Protein AF-A0A7C5AH57-F1 (afdb_monomer_lite)

Secondary structure (DSSP, 8-state):
--EEEEEETBS--EEE-TT-EEEE-BPPPSSTTEEEEEEEEEES--GGGBS-TT-SSEEEE--SS-EEEEEEEEE---S-EEEEEETEE--EEE-TT-EEEEEEPPPPTTEEEEEEESS-GGGBS-TT-SEEEEE--SS-EEEEEEEEEEEEEEEETEE--EEEETTPEEEEEEPPPPTTEEEEEEESS-GGGBS-SS-SEEEEE--SS-EEEEEEEEE-----S----S------EEEEEEEEETTEEEEEEEEEEEEEEGGGEEEEEEE--S-EE-TT-EE-SEEEESS--EE-S--EESS-EEESSS--EE--TT-EETT-EESSPPP---TT--HHHHHTT-SEEEES-EEEEEEETEEEEEEGGGTEEEEEEE--SEEEEEEE-SSS---EEEEEEE-SEEEEEESS-EEEEEEEEESS-TTT-TT---EEEEEESS-EEE-TTSPTT-EEEEEEEE--TT-TT-TT-SEEEETTTTSSSEEEEEEEEEEEEEEEEPP-EEEETTEEEEEEEEEEEE-GGGGTSPSTTPPEEEEEEE-SEEEE-

Radius of gyration: 41.57 Å; chains: 1; bounding box: 85×64×108 Å

Foldseek 3Di:
DWAWEAEAQWPQTDTHDQFDKDFTAHHDDPDPQKDFAFKDWPDDDDCVQWLHRGDGRTIGGHHPYYTYIYGDIDGNDDQWAFEAEAQWDQTDTHGAQDKTWIAHHPDDPQKDFAFKDFDDCSQWQGRGDRITIGGHHPYHTYMYTDIAGWEFEAEAQWDFTDTHGAFDKTWIAHHQDDPQKDWAFKDFDDCVQWQGRGDRTTIGGHHPYYTYMYTDIDGHPPCPDDDQPFAFPFPKDKDWDWDADPNDIKIKIFTRKGFFFPLQAQEEEQAAPQDEDEPPAEEAGEAEYCDAYAYYAEYEYCDEYEYLAQDHHDDCPRYHGNHDYYYNDDDFACLVVALVVLVVVAPEEAEDEWEWEADEQWIQIDHVVRPHHRDIDGNPAAGEYEYDYDDDHQEYEYYYEYHHFYEYETNAEYEDQEAYYYPDHCVVPVSRRDAYHYAHCWEYEYEPNYAQPHHYEYAYWFRRNNCPPDPPTFEYEYVVQEDDAEREAHAYETHYHTHYYYYQHDDDRPHTGGGHDYHRYHSNCCSNRHGPPGGGGPPGMDTDDMDMD

Structure (mmCIF, N/CA/C/O backbone):
data_AF-A0A7C5AH57-F1
#
_entry.id   AF-A0A7C5AH57-F1
#
loop_
_atom_site.group_PDB
_atom_site.id
_atom_site.type_symbol
_atom_site.label_atom_id
_atom_site.label_alt_id
_atom_site.label_comp_id
_atom_site.label_asym_id
_atom_site.label_entity_id
_atom_site.label_seq_id
_atom_site.pdbx_PDB_ins_code
_atom_site.Cartn_x
_atom_site.Cartn_y
_atom_site.Cartn_z
_atom_site.occupancy
_atom_site.B_iso_or_equiv
_atom_site.auth_seq_id
_atom_site.auth_comp_id
_atom_site.auth_asym_id
_atom_site.auth_atom_id
_atom_site.pdbx_PDB_model_num
ATOM 1 N N . MET A 1 1 ? -29.554 38.147 45.929 1.00 87.00 1 MET A N 1
ATOM 2 C CA . MET A 1 1 ? -30.164 38.958 47.015 1.00 87.00 1 MET A CA 1
ATOM 3 C C . MET A 1 1 ? -30.823 38.011 48.006 1.00 87.00 1 MET A C 1
ATOM 5 O O . MET A 1 1 ? -31.064 36.874 47.624 1.00 87.00 1 MET A O 1
ATOM 9 N N . LYS A 1 2 ? -31.071 38.426 49.255 1.00 91.62 2 LYS A N 1
ATOM 10 C CA . LYS A 1 2 ? -31.848 37.584 50.178 1.00 91.62 2 LYS A CA 1
ATOM 11 C C . LYS A 1 2 ? -33.304 37.497 49.708 1.00 91.62 2 LYS A C 1
ATOM 13 O O . LYS A 1 2 ? -33.821 38.484 49.188 1.00 91.62 2 LYS A O 1
ATOM 18 N N . ARG A 1 3 ? -33.928 36.338 49.897 1.00 96.06 3 ARG A N 1
ATOM 19 C CA . ARG A 1 3 ? -35.331 36.036 49.594 1.00 96.06 3 ARG A CA 1
ATOM 20 C C . ARG A 1 3 ? -36.107 35.822 50.884 1.00 96.06 3 ARG A C 1
ATOM 22 O O . ARG A 1 3 ? -35.527 35.379 51.878 1.00 96.06 3 ARG A O 1
ATOM 29 N N . TRP A 1 4 ? -37.385 36.171 50.872 1.00 96.31 4 TRP A N 1
ATOM 30 C CA . TRP A 1 4 ? -38.272 36.022 52.018 1.00 96.31 4 TRP A CA 1
ATOM 31 C C . TRP A 1 4 ? -38.840 34.604 52.080 1.00 96.31 4 TRP A C 1
ATOM 33 O O . TRP A 1 4 ? -39.403 34.116 51.100 1.00 96.31 4 TRP A O 1
ATOM 43 N N . LEU A 1 5 ? -38.698 33.950 53.231 1.00 95.81 5 LEU A N 1
ATOM 44 C CA . LEU A 1 5 ? -39.378 32.703 53.560 1.00 95.81 5 LEU A CA 1
ATOM 45 C C . LEU A 1 5 ? -40.471 33.007 54.586 1.00 95.81 5 LEU A C 1
ATOM 47 O O . LEU A 1 5 ? -40.161 33.393 55.713 1.00 95.81 5 LEU A O 1
ATOM 51 N N . HIS A 1 6 ? -41.725 32.814 54.181 1.00 96.00 6 HIS A N 1
ATOM 52 C CA . HIS A 1 6 ? -42.899 32.900 55.045 1.00 96.00 6 HIS A CA 1
ATOM 53 C C . HIS A 1 6 ? -43.424 31.489 55.345 1.00 96.00 6 HIS A C 1
ATOM 55 O O . HIS A 1 6 ? -43.838 30.758 54.444 1.00 96.00 6 HIS A O 1
ATOM 61 N N . VAL A 1 7 ? -43.398 31.103 56.614 1.00 94.25 7 VAL A N 1
ATOM 62 C CA . VAL A 1 7 ? -43.760 29.790 57.137 1.00 94.25 7 VAL A CA 1
ATOM 63 C C . VAL A 1 7 ? -44.958 29.942 58.074 1.00 94.25 7 VAL A C 1
ATOM 65 O O . VAL A 1 7 ? -44.843 30.209 59.270 1.00 94.25 7 VAL A O 1
ATOM 68 N N . ILE A 1 8 ? -46.151 29.735 57.529 1.00 91.75 8 ILE A N 1
ATOM 69 C CA . ILE A 1 8 ? -47.401 29.850 58.279 1.00 91.75 8 ILE A CA 1
ATOM 70 C C . ILE A 1 8 ? -47.498 28.695 59.287 1.00 91.75 8 ILE A C 1
ATOM 72 O O . ILE A 1 8 ? -47.235 27.535 58.957 1.00 91.75 8 ILE A O 1
ATOM 76 N N . ASN A 1 9 ? -47.910 29.023 60.519 1.00 90.62 9 ASN A N 1
ATOM 77 C CA . ASN A 1 9 ? -47.922 28.137 61.692 1.00 90.62 9 ASN A CA 1
ATOM 78 C C . ASN A 1 9 ? -46.519 27.662 62.124 1.00 90.62 9 ASN A C 1
ATOM 80 O O . ASN A 1 9 ? -46.349 26.537 62.585 1.00 90.62 9 ASN A O 1
ATOM 84 N N . SER A 1 10 ? -45.506 28.519 61.995 1.00 89.00 10 SER A N 1
ATOM 85 C CA . SER A 1 10 ? -44.114 28.257 62.378 1.00 89.00 10 SER A CA 1
ATOM 86 C C . SER A 1 10 ? -43.475 29.495 63.025 1.00 89.00 10 SER A C 1
ATOM 88 O O . SER A 1 10 ? -44.054 30.583 63.015 1.00 89.00 10 SER A O 1
ATOM 90 N N . ASP A 1 11 ? -42.314 29.319 63.651 1.00 84.31 11 ASP A N 1
ATOM 91 C CA . ASP A 1 11 ? -41.421 30.394 64.117 1.00 84.31 11 ASP A CA 1
ATOM 92 C C . ASP A 1 11 ? -40.234 30.616 63.148 1.00 84.31 11 ASP A C 1
ATOM 94 O O . ASP A 1 11 ? -39.274 31.303 63.481 1.00 84.31 11 ASP A O 1
ATOM 98 N N . SER A 1 12 ? -40.255 30.000 61.959 1.00 89.81 12 SER A N 1
ATOM 99 C CA . SER A 1 12 ? -39.102 29.915 61.045 1.00 89.81 12 SER A CA 1
ATOM 100 C C . SER A 1 12 ? -39.062 30.970 59.924 1.00 89.81 12 SER A C 1
ATOM 102 O O . SER A 1 12 ? -38.355 30.769 58.935 1.00 89.81 12 SER A O 1
ATOM 104 N N . ASP A 1 13 ? -39.790 32.080 60.060 1.00 93.38 13 ASP A N 1
ATOM 105 C CA . ASP A 1 13 ? -39.791 33.174 59.077 1.00 93.38 13 ASP A CA 1
ATOM 106 C C . ASP A 1 13 ? -38.427 33.874 58.978 1.00 93.38 13 ASP A C 1
ATOM 108 O O . ASP A 1 13 ? -37.726 34.053 59.979 1.00 93.38 13 ASP A O 1
ATOM 112 N N . GLY A 1 14 ? -38.046 34.336 57.783 1.00 94.12 14 GLY A N 1
ATOM 113 C CA . GLY A 1 14 ? -36.812 35.110 57.644 1.00 94.12 14 GLY A CA 1
ATOM 114 C C . GLY A 1 14 ? -36.346 35.412 56.222 1.00 94.12 14 GLY A C 1
ATOM 115 O O . GLY A 1 14 ? -36.889 34.928 55.233 1.00 94.12 14 GLY A O 1
ATOM 116 N N . TYR A 1 15 ? -35.287 36.225 56.136 1.00 95.25 15 TYR A N 1
ATOM 117 C CA . TYR A 1 15 ? -34.580 36.530 54.889 1.00 95.25 15 TYR A CA 1
ATOM 118 C C . TYR A 1 15 ? -33.316 35.677 54.749 1.00 95.25 15 TYR A C 1
ATOM 120 O O . TYR A 1 15 ? -32.368 35.836 55.529 1.00 95.25 15 TYR A O 1
ATOM 128 N N . PHE A 1 16 ? -33.259 34.852 53.705 1.00 94.94 16 PHE A N 1
ATOM 129 C CA . PHE A 1 16 ? -32.185 33.879 53.479 1.00 94.94 16 PHE A CA 1
ATOM 130 C C . PHE A 1 16 ? -31.592 33.994 52.073 1.00 94.94 16 PHE A C 1
ATOM 132 O O . PHE A 1 16 ? -32.236 34.516 51.164 1.00 94.94 16 PHE A O 1
ATOM 139 N N . TYR A 1 17 ? -30.344 33.568 51.885 1.00 95.25 17 TYR A N 1
ATOM 140 C CA . TYR A 1 17 ? -29.748 33.516 50.551 1.00 95.25 17 TYR A CA 1
ATOM 141 C C . TYR A 1 17 ? -30.220 32.261 49.803 1.00 95.25 17 TYR A C 1
ATOM 143 O O . TYR A 1 17 ? -30.415 31.224 50.437 1.00 95.25 17 TYR A O 1
ATOM 151 N N . PRO A 1 18 ? -30.382 32.320 48.470 1.00 95.25 18 PRO A N 1
ATOM 152 C CA . PRO A 1 18 ? -30.633 31.126 47.669 1.00 95.25 18 PRO A CA 1
ATOM 153 C C . PRO A 1 18 ? -29.546 30.067 47.909 1.00 95.25 18 PRO A C 1
ATOM 155 O O . PRO A 1 18 ? -28.360 30.395 47.939 1.00 95.25 18 PRO A O 1
ATOM 158 N N . GLY A 1 19 ? -29.953 28.814 48.095 1.00 93.38 19 GLY A N 1
ATOM 159 C CA . GLY A 1 19 ? -29.090 27.691 48.467 1.00 93.38 19 GLY A CA 1
ATOM 160 C C . GLY A 1 19 ? -28.902 27.487 49.975 1.00 93.38 19 GLY A C 1
ATOM 161 O O . GLY A 1 19 ? -28.402 26.435 50.371 1.00 93.38 19 GLY A O 1
ATOM 162 N N . ASP A 1 20 ? -29.321 28.429 50.830 1.00 95.25 20 ASP A N 1
ATOM 163 C CA . ASP A 1 20 ? -29.266 28.244 52.284 1.00 95.25 20 ASP A CA 1
ATOM 164 C C . ASP A 1 20 ? -30.158 27.070 52.715 1.00 95.25 20 ASP A C 1
ATOM 166 O O . ASP A 1 20 ? -31.341 27.020 52.372 1.00 95.25 20 ASP A O 1
ATOM 170 N N . VAL A 1 21 ? -29.616 26.174 53.543 1.00 94.94 21 VAL A N 1
ATOM 171 C CA . VAL A 1 21 ? -30.388 25.105 54.191 1.00 94.94 21 VAL A CA 1
ATOM 172 C C . VAL A 1 21 ? -30.885 25.594 55.550 1.00 94.94 21 VAL A C 1
ATOM 174 O O . VAL A 1 21 ? -30.096 25.991 56.410 1.00 94.94 21 VAL A O 1
ATOM 177 N N . ARG A 1 22 ? -32.202 25.565 55.758 1.00 92.38 22 ARG A N 1
ATOM 178 C CA . ARG A 1 22 ? -32.873 26.008 56.985 1.00 92.38 22 ARG A CA 1
ATOM 179 C C . ARG A 1 22 ? -33.642 24.869 57.621 1.00 92.38 22 ARG A C 1
ATOM 181 O O . ARG A 1 22 ? -34.356 24.148 56.939 1.00 92.38 22 ARG A O 1
ATOM 188 N N . THR A 1 23 ? -33.529 24.728 58.934 1.00 93.38 23 THR A N 1
ATOM 189 C CA . THR A 1 23 ? -34.432 23.860 59.688 1.00 93.38 23 THR A CA 1
ATOM 190 C C . THR A 1 23 ? -35.716 24.630 59.955 1.00 93.38 23 THR A C 1
ATOM 192 O O . THR A 1 23 ? -35.676 25.656 60.633 1.00 93.38 23 THR A O 1
ATOM 195 N N . ILE A 1 24 ? -36.835 24.142 59.430 1.00 93.69 24 ILE A N 1
ATOM 196 C CA . ILE A 1 24 ? -38.165 24.695 59.690 1.00 93.69 24 ILE A CA 1
ATOM 197 C C . ILE A 1 24 ? -38.925 23.794 60.664 1.00 93.69 24 ILE A C 1
ATOM 199 O O . ILE A 1 24 ? -38.828 22.563 60.604 1.00 93.69 24 ILE A O 1
ATOM 203 N N . VAL A 1 25 ? -39.667 24.410 61.585 1.00 91.81 25 VAL A N 1
ATOM 204 C CA . VAL A 1 25 ? -40.377 23.703 62.661 1.00 91.81 25 VAL A CA 1
ATOM 205 C C . VAL A 1 25 ? -41.806 24.215 62.766 1.00 91.81 25 VAL A C 1
ATOM 207 O O . VAL A 1 25 ? -42.026 25.398 63.001 1.00 91.81 25 VAL A O 1
ATOM 210 N N . ALA A 1 26 ? -42.791 23.336 62.608 1.00 91.62 26 ALA A N 1
ATOM 211 C CA . ALA A 1 26 ? -44.188 23.679 62.830 1.00 91.62 26 ALA A CA 1
ATOM 212 C C . ALA A 1 26 ? -44.432 23.963 64.317 1.00 91.62 26 ALA A C 1
ATOM 214 O O . ALA A 1 26 ? -43.996 23.199 65.184 1.00 91.62 26 ALA A O 1
ATOM 215 N N . ARG A 1 27 ? -45.169 25.036 64.615 1.00 90.31 27 ARG A N 1
ATOM 216 C CA . ARG A 1 27 ? -45.662 25.312 65.968 1.00 90.31 27 ARG A CA 1
ATOM 217 C C . ARG A 1 27 ? -46.621 24.196 66.405 1.00 90.31 27 ARG A C 1
ATOM 219 O O . ARG A 1 27 ? -47.272 23.574 65.563 1.00 90.31 27 ARG A O 1
ATOM 226 N N . PRO A 1 28 ? -46.774 23.931 67.706 1.00 84.19 28 PRO A N 1
ATOM 227 C CA . PRO A 1 28 ? -47.889 23.123 68.193 1.00 84.19 28 PRO A CA 1
ATOM 228 C C . PRO A 1 28 ? -49.239 23.734 67.775 1.00 84.19 28 PRO A C 1
ATOM 230 O O . PRO A 1 28 ? -49.390 24.957 67.785 1.00 84.19 28 PRO A O 1
ATOM 233 N N . ASN A 1 29 ? -50.222 22.901 67.411 1.00 85.06 29 ASN A N 1
ATOM 234 C CA . ASN A 1 29 ? -51.581 23.382 67.144 1.00 85.06 29 ASN A CA 1
ATOM 235 C C . ASN A 1 29 ? -52.274 23.760 68.471 1.00 85.06 29 ASN A C 1
ATOM 237 O O . ASN A 1 29 ? -52.114 23.021 69.446 1.00 85.06 29 ASN A O 1
ATOM 241 N N . PRO A 1 30 ? -53.047 24.864 68.535 1.00 82.88 30 PRO A N 1
ATOM 242 C CA . PRO A 1 30 ? -53.853 25.199 69.711 1.00 82.88 30 PRO A CA 1
ATOM 243 C C . PRO A 1 30 ? -54.869 24.119 70.114 1.00 82.88 30 PRO A C 1
ATOM 245 O O . PRO A 1 30 ? -55.202 24.014 71.293 1.00 82.88 30 PRO A O 1
ATOM 248 N N . ASP A 1 31 ? -55.360 23.323 69.160 1.00 80.75 31 ASP A N 1
ATOM 249 C CA . ASP A 1 31 ? -56.191 22.153 69.434 1.00 80.75 31 ASP A CA 1
ATOM 250 C C . ASP A 1 31 ? -55.298 20.930 69.746 1.00 80.75 31 ASP A C 1
ATOM 252 O O . ASP A 1 31 ? -54.602 20.432 68.854 1.00 80.75 31 ASP A O 1
ATOM 256 N N . PRO A 1 32 ? -55.325 20.391 70.984 1.00 72.31 32 PRO A N 1
ATOM 257 C CA . PRO A 1 32 ? -54.491 19.255 71.383 1.00 72.31 32 PRO A CA 1
ATOM 258 C C . PRO A 1 32 ? -54.873 17.937 70.688 1.00 72.31 32 PRO A C 1
ATOM 260 O O . PRO A 1 32 ? -54.167 16.936 70.824 1.00 72.31 32 PRO A O 1
ATOM 263 N N . THR A 1 33 ? -55.996 17.902 69.967 1.00 72.44 33 THR A N 1
ATOM 264 C CA . THR A 1 33 ? -56.428 16.750 69.169 1.00 72.44 33 THR A CA 1
ATOM 265 C C . THR A 1 33 ? -55.873 16.770 67.743 1.00 72.44 33 THR A C 1
ATOM 267 O O . THR A 1 33 ? -55.994 15.765 67.038 1.00 72.44 33 THR A O 1
ATOM 270 N N . MET A 1 34 ? -55.226 17.861 67.323 1.00 78.25 34 MET A N 1
ATOM 271 C CA . MET A 1 34 ? -54.628 18.006 65.999 1.00 78.25 34 MET A CA 1
ATOM 272 C C . MET A 1 34 ? -53.105 17.829 66.043 1.00 78.25 34 MET A C 1
ATOM 274 O O . MET A 1 34 ? -52.412 18.426 66.864 1.00 78.25 34 MET A O 1
ATOM 278 N N . ILE A 1 35 ? -52.562 17.034 65.121 1.00 79.75 35 ILE A N 1
ATOM 279 C CA . ILE A 1 35 ? -51.111 16.825 64.970 1.00 79.75 35 ILE A CA 1
ATOM 280 C C . ILE A 1 35 ? -50.629 17.325 63.607 1.00 79.75 35 ILE A C 1
ATOM 282 O O . ILE A 1 35 ? -51.398 17.339 62.644 1.00 79.75 35 ILE A O 1
ATOM 286 N N . PHE A 1 36 ? -49.366 17.764 63.534 1.00 86.31 36 PHE A N 1
ATOM 287 C CA . PHE A 1 36 ? -48.742 18.236 62.292 1.00 86.31 36 PHE A CA 1
ATOM 288 C C . PHE A 1 36 ? -48.837 17.154 61.214 1.00 86.31 36 PHE A C 1
ATOM 290 O O . PHE A 1 36 ? -48.334 16.060 61.418 1.00 86.31 36 PHE A O 1
ATOM 297 N N . HIS A 1 37 ? -49.462 17.448 60.080 1.00 81.25 37 HIS A N 1
ATOM 298 C CA . HIS A 1 37 ? -49.713 16.498 59.000 1.00 81.2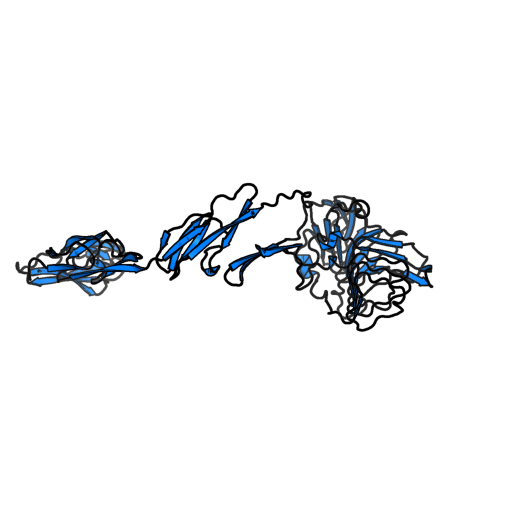5 37 HIS A CA 1
ATOM 299 C C . HIS A 1 37 ? -48.666 16.602 57.885 1.00 81.25 37 HIS A C 1
ATOM 301 O O . HIS A 1 37 ? -48.051 15.606 57.515 1.00 81.25 37 HIS A O 1
ATOM 307 N N . MET A 1 38 ? -48.467 17.805 57.345 1.00 86.31 38 MET A N 1
ATOM 308 C CA . MET A 1 38 ? -47.461 18.078 56.317 1.00 86.31 38 MET A CA 1
ATOM 309 C C . MET A 1 38 ? -47.254 19.580 56.115 1.00 86.31 38 MET A C 1
ATOM 311 O O . MET A 1 38 ? -48.103 20.394 56.486 1.00 86.31 38 MET A O 1
ATOM 315 N N . TRP A 1 39 ? -46.162 19.932 55.447 1.00 89.75 39 TRP A N 1
ATOM 316 C CA . TRP A 1 39 ? -45.953 21.237 54.837 1.00 89.75 39 TRP A CA 1
ATOM 317 C C . TRP A 1 39 ? -46.656 21.292 53.482 1.00 89.75 39 TRP A C 1
ATOM 319 O O . TRP A 1 39 ? -46.351 20.512 52.581 1.00 89.75 39 TRP A O 1
ATOM 329 N N . ARG A 1 40 ? -47.584 22.235 53.322 1.00 93.19 40 ARG A N 1
ATOM 330 C CA . ARG A 1 40 ? -48.141 22.604 52.021 1.00 93.19 40 ARG A CA 1
ATOM 331 C C . ARG A 1 40 ? -47.319 23.740 51.433 1.00 93.19 40 ARG A C 1
ATOM 333 O O . ARG A 1 40 ? -47.046 24.724 52.115 1.00 93.19 40 ARG A O 1
ATOM 340 N N . ILE A 1 41 ? -46.983 23.621 50.158 1.00 93.94 41 ILE A N 1
ATOM 341 C CA . ILE A 1 41 ? -46.395 24.712 49.387 1.00 93.94 41 ILE A CA 1
ATOM 342 C C . ILE A 1 41 ? -47.529 25.606 48.896 1.00 93.94 41 ILE A C 1
ATOM 344 O O . ILE A 1 41 ? -48.397 25.141 48.160 1.00 93.94 41 ILE A O 1
ATOM 348 N N . ASP A 1 42 ? -47.534 26.871 49.312 1.00 91.44 42 ASP A N 1
ATOM 349 C CA . ASP A 1 42 ? -48.513 27.845 48.828 1.00 91.44 42 ASP A CA 1
ATOM 350 C C . ASP A 1 42 ? -47.981 28.575 47.587 1.00 91.44 42 ASP A C 1
ATOM 352 O O . ASP A 1 42 ? -48.722 28.787 46.629 1.00 91.44 42 ASP A O 1
ATOM 356 N N . SER A 1 43 ? -46.689 28.925 47.570 1.00 93.94 43 SER A N 1
ATOM 357 C CA . SER A 1 43 ? -46.037 29.518 46.398 1.00 93.94 43 SER A CA 1
ATOM 358 C C . SER A 1 43 ? -44.512 29.465 46.471 1.00 93.94 43 SER A C 1
ATOM 360 O O . SER A 1 43 ? -43.932 29.557 47.553 1.00 93.94 43 SER A O 1
ATOM 362 N N . GLY A 1 44 ? -43.865 29.431 45.304 1.00 88.56 44 GLY A N 1
ATOM 363 C CA . GLY A 1 44 ? -42.437 29.723 45.168 1.00 88.56 44 GLY A CA 1
ATOM 364 C C . GLY A 1 44 ? -41.479 28.599 45.573 1.00 88.56 44 GLY A C 1
ATOM 365 O O . GLY A 1 44 ? -40.273 28.803 45.521 1.00 88.56 44 GLY A O 1
ATOM 366 N N . ALA A 1 45 ? -41.973 27.422 45.946 1.00 91.88 45 ALA A N 1
ATOM 367 C CA . ALA A 1 45 ? -41.137 26.271 46.275 1.00 91.88 45 ALA A CA 1
ATOM 368 C C . ALA A 1 45 ? -41.565 25.020 45.501 1.00 91.88 45 ALA A C 1
ATOM 370 O O . ALA A 1 45 ? -42.630 24.987 44.887 1.00 91.88 45 ALA A O 1
ATOM 371 N N . ASP A 1 46 ? -40.725 23.992 45.569 1.00 90.00 46 ASP A N 1
ATOM 372 C CA . ASP A 1 46 ? -41.025 22.634 45.121 1.00 90.00 46 ASP A CA 1
ATOM 373 C C . ASP A 1 46 ? -40.800 21.644 46.277 1.00 90.00 46 ASP A C 1
ATOM 375 O O . ASP A 1 46 ? -40.056 21.932 47.220 1.00 90.00 46 ASP A O 1
ATOM 379 N N . VAL A 1 47 ? -41.438 20.472 46.216 1.00 83.25 47 VAL A N 1
ATOM 380 C CA . VAL A 1 47 ? -41.288 19.400 47.214 1.00 83.25 47 VAL A CA 1
ATOM 381 C C . VAL A 1 47 ? -39.826 18.961 47.337 1.00 83.25 47 VAL A C 1
ATOM 383 O O . VAL A 1 47 ? -39.380 18.657 48.442 1.00 83.25 47 VAL A O 1
ATOM 386 N N . SER A 1 48 ? -39.052 19.007 46.245 1.00 88.31 48 SER A N 1
ATOM 387 C CA . SER A 1 48 ? -37.629 18.643 46.232 1.00 88.31 48 SER A CA 1
ATOM 388 C C . SER A 1 48 ? -36.747 19.530 47.117 1.00 88.31 48 SER A C 1
ATOM 390 O O . SER A 1 48 ? -35.590 19.198 47.364 1.00 88.31 48 SER A O 1
ATOM 392 N N . MET A 1 49 ? -37.255 20.684 47.556 1.00 90.06 49 MET A N 1
ATOM 393 C CA . MET A 1 49 ? -36.529 21.619 48.415 1.00 90.06 49 MET A CA 1
ATOM 394 C C . MET A 1 49 ? -36.591 21.223 49.893 1.00 90.06 49 MET A C 1
ATOM 396 O O . MET A 1 49 ? -35.865 21.799 50.698 1.00 90.06 49 MET A O 1
ATOM 400 N N . PHE A 1 50 ? -37.431 20.255 50.268 1.00 91.19 50 PHE A N 1
ATOM 401 C CA . PHE A 1 50 ? -37.569 19.777 51.642 1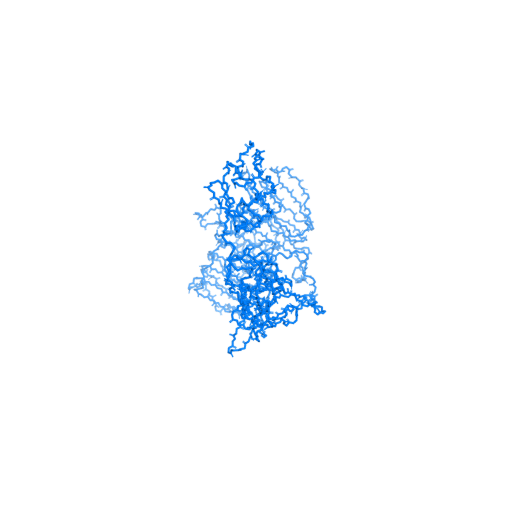.00 91.19 50 PHE A CA 1
ATOM 402 C C . PHE A 1 50 ? -36.760 18.498 51.865 1.00 91.19 50 PHE A C 1
ATOM 404 O O . PHE A 1 50 ? -36.730 17.619 51.009 1.00 91.19 50 PHE A O 1
ATOM 411 N N . GLY A 1 51 ? -36.192 18.332 53.062 1.00 80.31 51 GLY A N 1
ATOM 412 C CA . GLY A 1 51 ? -35.722 17.018 53.513 1.00 80.31 51 GLY A CA 1
ATOM 413 C C . GLY A 1 51 ? -36.879 16.018 53.618 1.00 80.31 51 GLY A C 1
ATOM 414 O O . GLY A 1 51 ? -36.747 14.854 53.260 1.00 80.31 51 GLY A O 1
ATOM 415 N N . SER A 1 52 ? -38.039 16.493 54.074 1.00 80.56 52 SER A N 1
ATOM 416 C CA . SER A 1 52 ? -39.332 15.812 53.978 1.00 80.56 52 SER A CA 1
ATOM 417 C C . SER A 1 52 ? -40.458 16.807 54.244 1.00 80.56 52 SER A C 1
ATOM 419 O O . SER A 1 52 ? -40.411 17.528 55.243 1.00 80.56 52 SER A O 1
ATOM 421 N N . ILE A 1 53 ? -41.497 16.818 53.405 1.00 85.12 53 ILE A N 1
ATOM 422 C CA . ILE A 1 53 ? -42.712 17.613 53.657 1.00 85.12 53 ILE A CA 1
ATOM 423 C C . ILE A 1 53 ? -43.573 17.031 54.789 1.00 85.12 53 ILE A C 1
ATOM 425 O O . ILE A 1 53 ? -44.461 17.712 55.287 1.00 85.12 53 ILE A O 1
ATOM 429 N N . TYR A 1 54 ? -43.303 15.798 55.227 1.00 80.62 54 TYR A N 1
ATOM 430 C CA . TYR A 1 54 ? -44.094 15.082 56.236 1.00 80.62 54 TYR A CA 1
ATOM 431 C C . TYR A 1 54 ? -43.483 15.124 57.641 1.00 80.62 54 TYR A C 1
ATOM 433 O O . TYR A 1 54 ? -44.065 14.577 58.578 1.00 80.62 54 TYR A O 1
ATOM 441 N N . LEU A 1 55 ? -42.325 15.772 57.809 1.00 80.25 55 LEU A N 1
ATOM 442 C CA . LEU A 1 55 ? -41.633 15.884 59.091 1.00 80.25 55 LEU A CA 1
ATOM 443 C C . LEU A 1 55 ? -41.617 17.326 59.610 1.00 80.25 55 LEU A C 1
ATOM 445 O O . LEU A 1 55 ? -41.540 18.298 58.858 1.00 80.25 55 LEU A O 1
ATOM 449 N N . SER A 1 56 ? -41.660 17.447 60.932 1.00 86.75 56 SER A N 1
ATOM 450 C CA . SER A 1 56 ? -41.384 18.676 61.669 1.00 86.75 56 SER A CA 1
ATOM 451 C C . SER A 1 56 ? -40.628 18.290 62.949 1.00 86.75 56 SER A C 1
ATOM 453 O O . SER A 1 56 ? -41.189 17.542 63.755 1.00 86.75 56 SER A O 1
ATOM 455 N N . PRO A 1 57 ? -39.378 18.746 63.156 1.00 90.56 57 PRO A N 1
ATOM 456 C CA . PRO A 1 57 ? -38.602 19.625 62.277 1.00 90.56 57 PRO A CA 1
ATOM 457 C C . PRO A 1 57 ? -38.199 18.950 60.950 1.00 90.56 57 PRO A C 1
ATOM 459 O O . PRO A 1 57 ? -38.080 17.730 60.878 1.00 90.56 57 PRO A O 1
ATOM 462 N N . THR A 1 58 ? -37.960 19.748 59.906 1.00 91.81 58 THR A N 1
ATOM 463 C CA . THR A 1 58 ? -37.405 19.295 58.614 1.00 91.81 58 THR A CA 1
ATOM 464 C C . THR A 1 58 ? -36.430 20.330 58.056 1.00 91.81 58 THR A C 1
ATOM 466 O O . THR A 1 58 ? -36.425 21.478 58.504 1.00 91.81 58 THR A O 1
ATOM 469 N N . THR A 1 59 ? -35.586 19.947 57.099 1.00 93.62 59 THR A N 1
ATOM 470 C CA . THR A 1 59 ? -34.727 20.889 56.368 1.00 93.62 59 THR A CA 1
ATOM 471 C C . THR A 1 59 ? -35.448 21.439 55.139 1.00 93.62 59 THR A C 1
ATOM 473 O O . THR A 1 59 ? -36.260 20.749 54.528 1.00 93.62 59 THR A O 1
ATOM 476 N N . PHE A 1 60 ? -35.140 22.677 54.766 1.00 95.62 60 PHE A N 1
ATOM 477 C CA . PHE A 1 60 ? -35.662 23.369 53.594 1.00 95.62 60 PHE A CA 1
ATOM 478 C C . PHE A 1 60 ? -34.535 24.151 52.908 1.00 95.62 60 PHE A C 1
ATOM 480 O O . PHE A 1 60 ? -33.799 24.878 53.576 1.00 95.62 60 PHE A O 1
ATOM 487 N N . VAL A 1 61 ? -34.385 24.001 51.594 1.00 96.44 61 VAL A N 1
ATOM 488 C CA . VAL A 1 61 ? -33.378 24.698 50.783 1.00 96.44 61 VAL A CA 1
ATOM 489 C C . VAL A 1 61 ? -34.015 25.913 50.123 1.00 96.44 61 VAL A C 1
ATOM 491 O O . VAL A 1 61 ? -34.970 25.781 49.363 1.00 96.44 61 VAL A O 1
ATOM 494 N N . MET A 1 62 ? -33.477 27.102 50.390 1.00 95.50 62 MET A N 1
ATOM 495 C CA . MET A 1 62 ? -34.055 28.343 49.880 1.00 95.50 62 MET A CA 1
ATOM 496 C C . MET A 1 62 ? -33.853 28.490 48.355 1.00 95.50 62 MET A C 1
ATOM 498 O O . MET A 1 62 ? -32.707 28.441 47.900 1.00 95.50 62 MET A O 1
ATOM 502 N N . PRO A 1 63 ? -34.905 28.723 47.548 1.00 94.62 63 PRO A N 1
ATOM 503 C CA . PRO A 1 63 ? -34.778 29.020 46.119 1.00 94.62 63 PRO A CA 1
ATOM 504 C C . PRO A 1 63 ? -34.455 30.501 45.850 1.00 94.62 63 PRO A C 1
ATOM 506 O O . PRO A 1 63 ? -34.452 31.333 46.758 1.00 94.62 63 PRO A O 1
ATOM 509 N N . ASP A 1 64 ? -34.199 30.860 44.585 1.00 95.44 64 ASP A N 1
ATOM 510 C CA . ASP A 1 64 ? -33.955 32.256 44.172 1.00 95.44 64 ASP A CA 1
ATOM 511 C C . ASP A 1 64 ? -35.240 33.069 43.919 1.00 95.44 64 ASP A C 1
ATOM 513 O O . ASP A 1 64 ? -35.323 33.906 43.020 1.00 95.44 64 ASP A O 1
ATOM 517 N N . ASN A 1 65 ? -36.257 32.849 44.746 1.00 95.56 65 ASN A N 1
ATOM 518 C CA . ASN A 1 65 ? -37.485 33.634 44.796 1.00 95.56 65 ASN A CA 1
ATOM 519 C C . ASN A 1 65 ? -38.086 33.566 46.206 1.00 95.56 65 ASN A C 1
ATOM 521 O O . ASN A 1 65 ? -37.681 32.741 47.023 1.00 95.56 65 ASN A O 1
ATOM 525 N N . ASP A 1 66 ? -39.049 34.438 46.488 1.00 96.38 66 ASP A N 1
ATOM 526 C CA . ASP A 1 66 ? -39.756 34.422 47.769 1.00 96.38 66 ASP A CA 1
ATOM 527 C C . ASP A 1 66 ? -40.676 33.197 47.855 1.00 96.38 66 ASP A C 1
ATOM 529 O O . ASP A 1 66 ? -41.226 32.747 46.843 1.00 96.38 66 ASP A O 1
ATOM 533 N N . VAL A 1 67 ? -40.812 32.645 49.059 1.00 96.38 67 VAL A N 1
ATOM 534 C CA . VAL A 1 67 ? -41.505 31.382 49.327 1.00 96.38 67 VAL A CA 1
ATOM 535 C C . VAL A 1 67 ? -42.574 31.585 50.386 1.00 96.38 67 VAL A C 1
ATOM 537 O O . VAL A 1 67 ? -42.333 32.230 51.407 1.00 96.38 67 VAL A O 1
ATOM 540 N N . GLN A 1 68 ? -43.724 30.948 50.172 1.00 96.31 68 GLN A N 1
ATOM 541 C CA . GLN A 1 68 ? -44.742 30.781 51.200 1.00 96.31 68 GLN A CA 1
ATOM 542 C C . GLN A 1 68 ? -45.113 29.306 51.345 1.00 96.31 68 GLN A C 1
ATOM 544 O O . GLN A 1 68 ? -45.451 28.634 50.365 1.00 96.31 68 GLN A O 1
ATOM 549 N N . ILE A 1 69 ? -45.046 28.815 52.579 1.00 95.31 69 ILE A N 1
ATOM 550 C CA . ILE A 1 69 ? -45.379 27.440 52.953 1.00 95.31 69 ILE A CA 1
ATOM 551 C C . ILE A 1 69 ? -46.235 27.449 54.226 1.00 95.31 69 ILE A C 1
ATOM 553 O O . ILE A 1 69 ? -46.079 28.316 55.085 1.00 95.31 69 ILE A O 1
ATOM 557 N N . THR A 1 70 ? -47.124 26.469 54.374 1.00 93.75 70 THR A N 1
ATOM 558 C CA . THR A 1 70 ? -48.040 26.352 55.518 1.00 93.75 70 THR A CA 1
ATOM 559 C C . THR A 1 70 ? -47.911 24.985 56.177 1.00 93.75 70 THR A C 1
ATOM 561 O O . THR A 1 70 ? -48.031 23.964 55.501 1.00 93.75 70 THR A O 1
ATOM 564 N N . ALA A 1 71 ? -47.748 24.932 57.503 1.00 92.62 71 ALA A N 1
ATOM 565 C CA . ALA A 1 71 ? -47.954 23.690 58.250 1.00 92.62 71 ALA A CA 1
ATOM 566 C C . ALA A 1 71 ? -49.456 23.378 58.356 1.00 92.62 71 ALA A C 1
ATOM 568 O O . ALA A 1 71 ? -50.231 24.151 58.930 1.00 92.62 71 ALA A O 1
ATOM 569 N N . LEU A 1 72 ? -49.858 22.234 57.800 1.00 87.69 72 LEU A N 1
ATOM 570 C CA . LEU A 1 72 ? -51.203 21.679 57.917 1.00 87.69 72 LEU A CA 1
ATOM 571 C C . LEU A 1 72 ? -51.271 20.685 59.072 1.00 87.69 72 LEU A C 1
ATOM 573 O O . LEU A 1 72 ? -50.306 19.973 59.343 1.00 87.69 72 LEU A O 1
ATOM 577 N N . TYR A 1 73 ? -52.435 20.597 59.711 1.00 86.50 73 TYR A N 1
ATOM 578 C CA . TYR A 1 73 ? -52.698 19.679 60.816 1.00 86.50 73 TYR A CA 1
ATOM 579 C C . TYR A 1 73 ? -53.924 18.828 60.504 1.00 86.50 73 TYR A C 1
ATOM 581 O O . TYR A 1 73 ? -54.829 19.274 59.800 1.00 86.50 73 TYR A O 1
ATOM 589 N N . THR A 1 74 ? -53.962 17.615 61.045 1.00 76.88 74 THR A N 1
ATOM 590 C CA . THR A 1 74 ? -55.098 16.696 60.901 1.00 76.88 74 THR A CA 1
ATOM 591 C C . THR A 1 74 ? -55.589 16.233 62.272 1.00 76.88 74 THR A C 1
ATOM 593 O O . THR A 1 74 ? -54.792 16.138 63.211 1.00 76.88 74 THR A O 1
ATOM 596 N N . ASN A 1 75 ? -56.895 15.966 62.396 1.00 71.00 75 ASN A N 1
ATOM 597 C CA . ASN A 1 75 ? -57.493 15.350 63.588 1.00 71.00 75 ASN A CA 1
ATOM 598 C C . ASN A 1 75 ? -56.804 14.020 63.832 1.00 71.00 75 ASN A C 1
ATOM 600 O O . ASN A 1 75 ? -56.753 13.248 62.891 1.00 71.00 75 ASN A O 1
ATOM 604 N N . ARG A 1 76 ? -56.340 13.728 65.049 1.00 59.09 76 ARG A N 1
ATOM 605 C CA . ARG A 1 76 ? -55.672 12.473 65.439 1.00 59.09 76 ARG A CA 1
ATOM 606 C C . ARG A 1 76 ? -56.505 11.228 65.048 1.00 59.09 76 ARG A C 1
ATOM 608 O O . ARG A 1 76 ? -57.378 10.843 65.830 1.00 59.09 76 ARG A O 1
ATOM 615 N N . PRO A 1 77 ? -56.255 10.551 63.903 1.00 50.12 77 PRO A N 1
ATOM 616 C CA . PRO A 1 77 ? -57.067 9.427 63.458 1.00 50.12 77 PRO A CA 1
ATOM 617 C C . PRO A 1 77 ? -56.216 8.158 63.540 1.00 50.12 77 PRO A C 1
ATOM 619 O O . PRO A 1 77 ? -55.356 7.943 62.700 1.00 50.12 77 PRO A O 1
ATOM 622 N N . ALA A 1 78 ? -56.453 7.338 64.565 1.00 52.56 78 ALA A N 1
ATOM 623 C CA . ALA A 1 78 ? -55.634 6.177 64.921 1.00 52.56 78 ALA A CA 1
ATOM 624 C C . ALA A 1 78 ? -54.148 6.520 65.159 1.00 52.56 78 ALA A C 1
ATOM 626 O O . ALA A 1 78 ? -53.426 7.054 64.327 1.00 52.56 78 ALA A O 1
ATOM 627 N N . THR A 1 79 ? -53.636 6.171 66.336 1.00 60.66 79 THR A N 1
ATOM 628 C CA . THR A 1 79 ? -52.204 6.332 66.620 1.00 60.66 79 THR A CA 1
ATOM 629 C C . THR A 1 79 ? -51.327 5.463 65.727 1.00 60.66 79 THR A C 1
ATOM 631 O O . THR A 1 79 ? -50.137 5.732 65.678 1.00 60.66 79 THR A O 1
ATOM 634 N N . ASN A 1 80 ? -51.896 4.468 65.029 1.00 77.31 80 ASN A N 1
ATOM 635 C CA . ASN A 1 80 ? -51.175 3.505 64.210 1.00 77.31 80 ASN A CA 1
ATOM 636 C C . ASN A 1 80 ? -51.846 3.324 62.835 1.00 77.31 80 ASN A C 1
ATOM 638 O O . ASN A 1 80 ? -53.061 3.148 62.756 1.00 77.31 80 ASN A O 1
ATOM 642 N N . PHE A 1 81 ? -51.038 3.280 61.782 1.00 84.31 81 PHE A N 1
ATOM 643 C CA . PHE A 1 81 ? -51.402 2.921 60.414 1.00 84.31 81 PHE A CA 1
ATOM 644 C C . PHE A 1 81 ? -50.834 1.540 60.079 1.00 84.31 81 PHE A C 1
ATOM 646 O O . PHE A 1 81 ? -49.807 1.138 60.625 1.00 84.31 81 PHE A O 1
ATOM 653 N N . THR A 1 82 ? -51.480 0.806 59.176 1.00 93.06 82 THR A N 1
ATOM 654 C CA . THR A 1 82 ? -51.010 -0.523 58.756 1.00 93.06 82 THR A CA 1
ATOM 655 C C . THR A 1 82 ? -50.051 -0.405 57.576 1.00 93.06 82 THR A C 1
ATOM 657 O O . THR A 1 82 ? -50.412 0.153 56.538 1.00 93.06 82 THR A O 1
ATOM 660 N N . LEU A 1 83 ? -48.852 -0.963 57.727 1.00 95.81 83 LEU A N 1
ATOM 661 C CA . LEU A 1 83 ? -47.909 -1.232 56.649 1.00 95.81 83 LEU A CA 1
ATOM 662 C C . LEU A 1 83 ? -48.041 -2.696 56.230 1.00 95.81 83 LEU A C 1
ATOM 664 O O . LEU A 1 83 ? -47.867 -3.601 57.047 1.00 95.81 83 LEU A O 1
ATOM 668 N N . THR A 1 84 ? -48.325 -2.918 54.951 1.00 97.38 84 THR A N 1
ATOM 669 C CA . THR A 1 84 ? -48.276 -4.240 54.321 1.00 97.38 84 THR A CA 1
ATOM 670 C C . THR A 1 84 ? -47.051 -4.306 53.421 1.00 97.38 84 THR A C 1
ATOM 672 O O . THR A 1 84 ? -46.946 -3.540 52.467 1.00 97.38 84 THR A O 1
ATOM 675 N N . VAL A 1 85 ? -46.131 -5.217 53.714 1.00 96.94 85 VAL A N 1
ATOM 676 C CA . VAL A 1 85 ? -44.950 -5.505 52.897 1.00 96.94 85 VAL A CA 1
ATOM 677 C C . VAL A 1 85 ? -45.189 -6.822 52.167 1.00 96.94 85 VAL A C 1
ATOM 679 O O . VAL A 1 85 ? -45.351 -7.868 52.791 1.00 96.94 85 VAL A O 1
ATOM 682 N N . VAL A 1 86 ? -45.263 -6.758 50.840 1.00 96.94 86 VAL A N 1
ATOM 683 C CA . VAL A 1 86 ? -45.439 -7.916 49.957 1.00 96.94 86 VAL A CA 1
ATOM 684 C C . VAL A 1 86 ? -44.072 -8.355 49.434 1.00 96.94 86 VAL A C 1
ATOM 686 O O . VAL A 1 86 ? -43.292 -7.519 48.969 1.00 96.94 86 VAL A O 1
ATOM 689 N N . SER A 1 87 ? -43.799 -9.661 49.497 1.00 94.94 87 SER A N 1
ATOM 690 C CA . SER A 1 87 ? -42.490 -10.255 49.173 1.00 94.94 87 SER A CA 1
ATOM 691 C C . SER A 1 87 ? -41.346 -9.670 50.014 1.00 94.94 87 SER A C 1
ATOM 693 O O . SER A 1 87 ? -40.247 -9.416 49.523 1.00 94.94 87 SER A O 1
ATOM 695 N N . GLY A 1 88 ? -41.625 -9.389 51.285 1.00 94.75 88 GLY A N 1
ATOM 696 C CA . GLY A 1 88 ? -40.649 -8.874 52.229 1.00 94.75 88 GLY A CA 1
ATOM 697 C C . GLY A 1 88 ? -41.177 -8.851 53.659 1.00 94.75 88 GLY A C 1
ATOM 698 O O . GLY A 1 88 ? -42.321 -9.203 53.947 1.00 94.75 88 GLY A O 1
ATOM 699 N N . SER A 1 89 ? -40.329 -8.380 54.564 1.00 95.56 89 SER A N 1
ATOM 700 C CA . SER A 1 89 ? -40.592 -8.255 55.996 1.00 95.56 89 SER A CA 1
ATOM 701 C C . SER A 1 89 ? -40.685 -6.791 56.442 1.00 95.56 89 SER A C 1
ATOM 703 O O . SER A 1 89 ? -40.237 -5.879 55.746 1.00 95.56 89 SER A O 1
ATOM 705 N N . GLY A 1 90 ? -41.288 -6.572 57.616 1.00 94.50 90 GLY A N 1
ATOM 706 C CA . GLY A 1 90 ? -41.561 -5.238 58.172 1.00 94.50 90 GLY A CA 1
ATOM 707 C C . GLY A 1 90 ? -43.036 -4.825 58.130 1.00 94.50 90 GLY A C 1
ATOM 708 O O . GLY A 1 90 ? -43.358 -3.671 58.386 1.00 94.50 90 GLY A O 1
ATOM 709 N N . SER A 1 91 ? -43.946 -5.753 57.816 1.00 96.50 91 SER A N 1
ATOM 710 C CA . SER A 1 91 ? -45.389 -5.534 57.963 1.00 96.50 91 SER A CA 1
ATOM 711 C C . SER A 1 91 ? -45.772 -5.330 59.428 1.00 96.50 91 SER A C 1
ATOM 713 O O . SER A 1 91 ? -45.238 -5.995 60.317 1.00 96.50 91 SER A O 1
ATOM 715 N N . GLY A 1 92 ? -46.749 -4.466 59.685 1.00 94.31 92 GLY A N 1
ATOM 716 C CA . GLY A 1 92 ? -47.212 -4.198 61.041 1.00 94.31 92 GLY A CA 1
ATOM 717 C C . GLY A 1 92 ? -48.049 -2.935 61.147 1.00 94.31 92 GLY A C 1
ATOM 718 O O . GLY A 1 92 ? -48.374 -2.291 60.152 1.00 94.31 92 GLY A O 1
ATOM 719 N N . THR A 1 93 ? -48.407 -2.579 62.375 1.00 91.38 93 THR A N 1
ATOM 720 C CA . THR A 1 93 ? -49.100 -1.326 62.678 1.00 91.38 93 THR A CA 1
ATOM 721 C C . THR A 1 93 ? -48.137 -0.362 63.353 1.00 91.38 93 THR A C 1
ATOM 723 O O . THR A 1 93 ? -47.622 -0.673 64.427 1.00 91.38 93 THR A O 1
ATOM 726 N N . TYR A 1 94 ? -47.924 0.805 62.755 1.00 88.19 94 TYR A N 1
ATOM 727 C CA . TYR A 1 94 ? -46.915 1.773 63.184 1.00 88.19 94 TYR A CA 1
ATOM 728 C C . TYR A 1 94 ? -47.516 3.162 63.319 1.00 88.19 94 TYR A C 1
ATOM 730 O O . TYR A 1 94 ? -48.371 3.546 62.521 1.00 88.19 94 TYR A O 1
ATOM 738 N N . SER A 1 95 ? -47.051 3.949 64.285 1.00 82.19 95 SER A N 1
ATOM 739 C CA . SER A 1 95 ? -47.404 5.365 64.321 1.00 82.19 95 SER A CA 1
ATOM 740 C C . SER A 1 95 ? -46.776 6.117 63.159 1.00 82.19 95 SER A C 1
ATOM 742 O O . SER A 1 95 ? -45.698 5.747 62.688 1.00 82.19 95 SER A O 1
ATOM 744 N N . ASN A 1 96 ? -47.430 7.184 62.702 1.00 79.62 96 ASN A N 1
ATOM 745 C CA . ASN A 1 96 ? -46.870 8.037 61.656 1.00 79.62 96 ASN A CA 1
ATOM 746 C C . ASN A 1 96 ? -45.444 8.500 62.008 1.00 79.62 96 ASN A C 1
ATOM 748 O O . ASN A 1 96 ? -45.144 8.781 63.170 1.00 79.62 96 ASN A O 1
ATOM 752 N N . GLY A 1 97 ? -44.580 8.577 60.996 1.00 76.69 97 GLY A N 1
ATOM 753 C CA . GLY A 1 97 ? -43.184 8.987 61.131 1.00 76.69 97 GLY A CA 1
ATOM 754 C C . GLY A 1 97 ? -42.263 7.903 61.694 1.00 76.69 97 GLY A C 1
ATOM 755 O O . GLY A 1 97 ? -41.052 8.106 61.736 1.00 76.69 97 GLY A O 1
ATOM 756 N N . THR A 1 98 ? -42.794 6.743 62.099 1.00 85.38 98 THR A N 1
ATOM 757 C CA . THR A 1 98 ? -41.962 5.610 62.527 1.00 85.38 98 THR A CA 1
ATOM 758 C C . THR A 1 98 ? -41.096 5.143 61.365 1.00 85.38 98 THR A C 1
ATOM 760 O O . THR A 1 98 ? -41.607 4.870 60.280 1.00 85.38 98 THR A O 1
ATOM 763 N N . VAL A 1 99 ? -39.794 5.014 61.611 1.00 88.62 99 VAL A N 1
ATOM 764 C CA . VAL A 1 99 ? -38.839 4.439 60.663 1.00 88.62 99 VAL A CA 1
ATOM 765 C C . VAL A 1 99 ? -38.831 2.925 60.852 1.00 88.62 99 VAL A C 1
ATOM 767 O O . VAL A 1 99 ? -38.317 2.412 61.845 1.00 88.62 99 VAL A O 1
ATOM 770 N N . VAL A 1 100 ? -39.421 2.205 59.907 1.00 94.06 100 VAL A N 1
ATOM 771 C CA . VAL A 1 100 ? -39.516 0.744 59.915 1.00 94.06 100 VAL A CA 1
ATOM 772 C C . VAL A 1 100 ? -38.373 0.177 59.087 1.00 94.06 100 VAL A C 1
ATOM 774 O O . VAL A 1 100 ? -38.178 0.585 57.947 1.00 94.06 100 VAL A O 1
ATOM 777 N N . SER A 1 101 ? -37.607 -0.763 59.639 1.00 96.00 101 SER A N 1
ATOM 778 C CA . SER A 1 101 ? -36.652 -1.532 58.832 1.00 96.00 101 SER A CA 1
ATOM 779 C C . SER A 1 101 ? -37.417 -2.560 58.009 1.00 96.00 101 SER A C 1
ATOM 781 O O . SER A 1 101 ? -38.161 -3.363 58.571 1.00 96.00 101 SER A O 1
ATOM 783 N N . ILE A 1 102 ? -37.231 -2.525 56.695 1.00 97.75 102 ILE A N 1
ATOM 784 C CA . ILE A 1 102 ? -37.847 -3.458 55.755 1.00 97.75 102 ILE A CA 1
ATOM 785 C C . ILE A 1 102 ? -36.756 -4.229 55.014 1.00 97.75 102 ILE A C 1
ATOM 787 O O . ILE A 1 102 ? -35.674 -3.706 54.729 1.00 97.75 102 ILE A O 1
ATOM 791 N N . SER A 1 103 ? -37.039 -5.489 54.715 1.00 96.88 103 SER A N 1
ATOM 792 C CA . SER A 1 103 ? -36.110 -6.386 54.031 1.00 96.88 103 SER A CA 1
ATOM 793 C C . SER A 1 103 ? -36.876 -7.196 52.999 1.00 96.88 103 SER A C 1
ATOM 795 O O . SER A 1 103 ? -37.926 -7.751 53.316 1.00 96.88 103 SER A O 1
ATOM 797 N N . ALA A 1 104 ? -36.390 -7.211 51.762 1.00 96.38 104 ALA A N 1
ATOM 798 C CA . ALA A 1 104 ? -36.963 -8.001 50.686 1.00 96.38 104 ALA A CA 1
ATOM 799 C C . ALA A 1 104 ? -36.722 -9.486 50.969 1.00 96.38 104 ALA A C 1
ATOM 801 O O . ALA A 1 104 ? -35.645 -9.868 51.434 1.00 96.38 104 ALA A O 1
ATOM 802 N N . ASP A 1 105 ? -37.704 -10.324 50.655 1.00 95.56 105 ASP A N 1
ATOM 803 C CA . ASP A 1 105 ? -37.543 -11.768 50.773 1.00 95.56 105 ASP A CA 1
ATOM 804 C C . ASP A 1 105 ? -36.414 -12.261 49.842 1.00 95.56 105 ASP A C 1
ATOM 806 O O . ASP A 1 105 ? -36.030 -11.571 48.883 1.00 95.56 105 ASP A O 1
ATOM 810 N N . PRO A 1 106 ? -35.850 -13.456 50.084 1.00 91.88 106 PRO A N 1
ATOM 811 C CA . PRO A 1 106 ? -34.914 -14.065 49.149 1.00 91.88 106 PRO A CA 1
ATOM 812 C C . PRO A 1 106 ? -35.489 -14.087 47.728 1.00 91.88 106 PRO A C 1
ATOM 814 O O . PRO A 1 106 ? -36.624 -14.516 47.513 1.00 91.88 106 PRO A O 1
ATOM 817 N N . ALA A 1 107 ? -34.703 -13.616 46.758 1.00 89.00 107 ALA A N 1
ATOM 818 C CA . ALA A 1 107 ? -35.151 -13.535 45.376 1.00 89.00 107 ALA A CA 1
ATOM 819 C C . ALA A 1 107 ? -35.529 -14.929 44.839 1.00 89.00 107 ALA A C 1
ATOM 821 O O . ALA A 1 107 ? -34.750 -15.875 45.013 1.00 89.00 107 ALA A O 1
ATOM 822 N N . PRO A 1 108 ? -36.687 -15.076 44.168 1.00 87.12 108 PRO A N 1
ATOM 823 C CA . PRO A 1 108 ? -37.022 -16.300 43.451 1.00 87.12 108 PRO A CA 1
ATOM 824 C C . PRO A 1 108 ? -35.897 -16.714 42.492 1.00 87.12 108 PRO A C 1
ATOM 826 O O . PRO A 1 108 ? -35.196 -15.863 41.936 1.00 87.12 108 PRO A O 1
ATOM 829 N N . GLY A 1 109 ? -35.728 -18.021 42.274 1.00 84.12 109 GLY A N 1
ATOM 830 C CA . GLY A 1 109 ? -34.665 -18.545 41.413 1.00 84.12 109 GLY A CA 1
ATOM 831 C C . GLY A 1 109 ? -34.648 -17.882 40.029 1.00 84.12 109 GLY A C 1
ATOM 832 O O . GLY A 1 109 ? -35.686 -17.771 39.381 1.00 84.12 109 GLY A O 1
ATOM 833 N N . GLY A 1 110 ? -33.468 -17.436 39.585 1.00 83.00 110 GLY A N 1
ATOM 834 C CA . GLY A 1 110 ? -33.299 -16.727 38.310 1.00 83.00 110 GLY A CA 1
ATOM 835 C C . GLY A 1 110 ? -33.717 -15.253 38.335 1.00 83.00 110 GLY A C 1
ATOM 836 O O . GLY A 1 110 ? -33.847 -14.645 37.275 1.00 83.00 110 GLY A O 1
ATOM 837 N N . THR A 1 111 ? -33.928 -14.666 39.516 1.00 88.81 111 THR A N 1
ATOM 838 C CA . THR A 1 111 ? -34.214 -13.235 39.676 1.00 88.81 111 THR A CA 1
ATOM 839 C C . THR A 1 111 ? -33.288 -12.581 40.701 1.00 88.81 111 THR A C 1
ATOM 841 O O . THR A 1 111 ? -32.660 -13.260 41.513 1.00 88.81 111 THR A O 1
ATOM 844 N N . VAL A 1 112 ? -33.184 -11.253 40.661 1.00 89.44 112 VAL A N 1
ATOM 845 C CA . VAL A 1 112 ? -32.536 -10.428 41.694 1.00 89.44 112 VAL A CA 1
ATOM 846 C C . VAL A 1 112 ? -33.465 -9.297 42.100 1.00 89.44 112 VAL A C 1
ATOM 848 O O . VAL A 1 112 ? -34.331 -8.898 41.322 1.00 89.44 112 VAL A O 1
ATOM 851 N N . PHE A 1 113 ? -33.296 -8.789 43.321 1.00 90.50 113 PHE A N 1
ATOM 852 C CA . PHE A 1 113 ? -34.037 -7.620 43.788 1.00 90.50 113 PHE A CA 1
ATOM 853 C C . PHE A 1 113 ? -33.794 -6.433 42.846 1.00 90.50 113 PHE A C 1
ATOM 855 O O . PHE A 1 113 ? -32.647 -6.111 42.541 1.00 90.50 113 PHE A O 1
ATOM 862 N N . ASP A 1 114 ? -34.878 -5.814 42.385 1.00 88.31 114 ASP A N 1
ATOM 863 C CA . ASP A 1 114 ? -34.858 -4.653 41.494 1.00 88.31 114 ASP A CA 1
ATOM 864 C C . ASP A 1 114 ? -35.105 -3.371 42.297 1.00 88.31 114 ASP A C 1
ATOM 866 O O . ASP A 1 114 ? -34.231 -2.508 42.402 1.00 88.31 114 ASP A O 1
ATOM 870 N N . ARG A 1 115 ? -36.292 -3.262 42.911 1.00 91.56 115 ARG A N 1
ATOM 871 C CA . ARG A 1 115 ? -36.681 -2.098 43.716 1.00 91.56 115 ARG A CA 1
ATOM 872 C C . ARG A 1 115 ? -37.903 -2.345 44.597 1.00 91.56 115 ARG A C 1
ATOM 874 O O . ARG A 1 115 ? -38.697 -3.252 44.354 1.00 91.56 115 ARG A O 1
ATOM 881 N N . TRP A 1 116 ? -38.121 -1.446 45.549 1.00 91.62 116 TRP A N 1
ATOM 882 C CA . TRP A 1 116 ? -39.394 -1.294 46.248 1.00 91.62 116 TRP A CA 1
ATOM 883 C C . TRP A 1 116 ? -40.393 -0.464 45.430 1.00 91.62 116 TRP A C 1
ATOM 885 O O . TRP A 1 116 ? -40.030 0.519 44.783 1.00 91.62 116 TRP A O 1
ATOM 895 N N . THR A 1 117 ? -41.666 -0.858 45.465 1.00 92.75 117 THR A N 1
ATOM 896 C CA . THR A 1 117 ? -42.787 -0.173 44.794 1.00 92.75 117 THR A CA 1
ATOM 897 C C . THR A 1 117 ? -44.006 -0.082 45.718 1.00 92.75 117 THR A C 1
ATOM 899 O O . THR A 1 117 ? -43.984 -0.644 46.810 1.00 92.75 117 THR A O 1
ATOM 902 N N . GLY A 1 118 ? -45.069 0.616 45.297 1.00 89.38 118 GLY A N 1
ATOM 903 C CA . GLY A 1 118 ? -46.356 0.672 46.014 1.00 89.38 118 GLY A CA 1
ATOM 904 C C . GLY A 1 118 ? -46.560 1.895 46.918 1.00 89.38 118 GLY A C 1
ATOM 905 O O . GLY A 1 118 ? -47.667 2.131 47.390 1.00 89.38 118 GLY A O 1
ATOM 906 N N . SER A 1 119 ? -45.528 2.722 47.102 1.00 89.62 119 SER A N 1
ATOM 907 C CA . SER A 1 119 ? -45.621 4.022 47.779 1.00 89.62 119 SER A CA 1
ATOM 908 C C . SER A 1 119 ? -44.692 5.046 47.117 1.00 89.62 119 SER A C 1
ATOM 910 O O . SER A 1 119 ? -43.894 4.692 46.245 1.00 89.62 119 SER A O 1
ATOM 912 N N . ASP A 1 120 ? -44.800 6.308 47.528 1.00 82.00 120 ASP A N 1
ATOM 913 C CA . ASP A 1 120 ? -43.897 7.382 47.110 1.00 82.00 120 ASP A CA 1
ATOM 914 C C . ASP A 1 120 ? -42.453 7.078 47.556 1.00 82.00 120 ASP A C 1
ATOM 916 O O . ASP A 1 120 ? -42.209 6.670 48.697 1.00 82.00 120 ASP A O 1
ATOM 920 N N . SER A 1 121 ? -41.487 7.275 46.650 1.00 78.12 121 SER A N 1
ATOM 921 C CA . SER A 1 121 ? -40.064 7.004 46.886 1.00 78.12 121 SER A CA 1
ATOM 922 C C . SER A 1 121 ? -39.465 7.789 48.057 1.00 78.12 121 SER A C 1
ATOM 924 O O . SER A 1 121 ? -38.492 7.327 48.645 1.00 78.12 121 SER A O 1
ATOM 926 N N . THR A 1 122 ? -40.046 8.938 48.421 1.00 78.88 122 THR A N 1
ATOM 927 C CA . THR A 1 122 ? -39.582 9.797 49.528 1.00 78.88 122 THR A CA 1
ATOM 928 C C . THR A 1 122 ? -39.755 9.167 50.910 1.00 78.88 122 THR A C 1
ATOM 930 O O . THR A 1 122 ? -39.094 9.582 51.860 1.00 78.88 122 THR A O 1
ATOM 933 N N . TYR A 1 123 ? -40.600 8.141 51.036 1.00 84.00 123 TYR A N 1
ATOM 934 C CA . TYR A 1 123 ? -40.754 7.395 52.284 1.00 84.00 123 TYR A CA 1
ATOM 935 C C . TYR A 1 123 ? -39.702 6.299 52.468 1.00 84.00 123 TYR A C 1
ATOM 937 O O . TYR A 1 123 ? -39.608 5.745 53.558 1.00 84.00 123 TYR A O 1
ATOM 945 N N . PHE A 1 124 ? -38.904 5.972 51.449 1.00 88.25 124 PHE A N 1
ATOM 946 C CA . PHE A 1 124 ? -37.874 4.939 51.543 1.00 88.25 124 PHE A CA 1
ATOM 947 C C . PHE A 1 124 ? -36.504 5.564 51.806 1.00 88.25 124 PHE A C 1
ATOM 949 O O . PHE A 1 124 ? -36.130 6.534 51.155 1.00 88.25 124 PHE A O 1
ATOM 956 N N . GLY A 1 125 ? -35.698 4.954 52.680 1.00 77.56 125 GLY A N 1
ATOM 957 C CA . GLY A 1 125 ? -34.277 5.307 52.793 1.00 77.56 125 GLY A CA 1
ATOM 958 C C . GLY A 1 125 ? -33.523 5.075 51.476 1.00 77.56 125 GLY A C 1
ATOM 959 O O . GLY A 1 125 ? -32.625 5.825 51.111 1.00 77.56 125 GLY A O 1
ATOM 960 N N . SER A 1 126 ? -33.928 4.044 50.735 1.00 80.50 126 SER A N 1
ATOM 961 C CA . SER A 1 126 ? -33.546 3.779 49.349 1.00 80.50 126 SER A CA 1
ATOM 962 C C . SER A 1 126 ? -34.516 2.770 48.752 1.00 80.50 126 SER A C 1
ATOM 964 O O . SER A 1 126 ? -34.715 1.699 49.328 1.00 80.50 126 SER A O 1
ATOM 966 N N . ILE A 1 127 ? -35.078 3.076 47.583 1.00 84.50 127 ILE A N 1
ATOM 967 C CA . ILE A 1 127 ? -35.911 2.123 46.839 1.00 84.50 127 ILE A CA 1
ATOM 968 C C . ILE A 1 127 ? -35.087 1.007 46.180 1.00 84.50 127 ILE A C 1
ATOM 970 O O . ILE A 1 127 ? -35.663 -0.014 45.828 1.00 84.50 127 ILE A O 1
ATOM 974 N N . TYR A 1 128 ? -33.765 1.168 46.037 1.00 84.19 128 TYR A N 1
ATOM 975 C CA . TYR A 1 128 ? -32.875 0.233 45.324 1.00 84.19 128 TYR A CA 1
ATOM 976 C C . TYR A 1 128 ? -32.050 -0.672 46.252 1.00 84.19 128 TYR A C 1
ATOM 978 O O . TYR A 1 128 ? -31.256 -1.482 45.781 1.00 84.19 128 TYR A O 1
ATOM 986 N N . ALA A 1 129 ? -32.220 -0.551 47.570 1.00 79.06 129 ALA A N 1
ATOM 987 C CA . ALA A 1 129 ? -31.579 -1.434 48.538 1.00 79.06 129 ALA A CA 1
ATOM 988 C C . ALA A 1 129 ? -32.566 -2.510 49.013 1.00 79.06 129 ALA A C 1
ATOM 990 O O . ALA A 1 129 ? -33.651 -2.194 49.508 1.00 79.06 129 ALA A O 1
ATOM 991 N N . SER A 1 130 ? -32.178 -3.785 48.896 1.00 88.44 130 SER A N 1
ATOM 992 C CA . SER A 1 130 ? -32.996 -4.922 49.348 1.00 88.44 130 SER A CA 1
ATOM 993 C C . SER A 1 130 ? -33.260 -4.894 50.856 1.00 88.44 130 SER A C 1
ATOM 995 O O . SER A 1 130 ? -34.309 -5.345 51.298 1.00 88.44 130 SER A O 1
ATOM 997 N N . ASN A 1 131 ? -32.346 -4.303 51.630 1.00 92.75 131 ASN A N 1
ATOM 998 C CA . ASN A 1 131 ? -32.535 -3.947 53.034 1.00 92.75 131 ASN A CA 1
ATOM 999 C C . ASN A 1 131 ? -32.514 -2.426 53.156 1.00 92.75 131 ASN A C 1
ATOM 1001 O O . ASN A 1 131 ? -31.528 -1.789 52.782 1.00 92.75 131 ASN A O 1
ATOM 1005 N N . THR A 1 132 ? -33.593 -1.842 53.658 1.00 94.00 132 THR A N 1
ATOM 1006 C CA . THR A 1 132 ? -33.756 -0.387 53.706 1.00 94.00 132 THR A CA 1
ATOM 1007 C C . THR A 1 132 ? -34.704 0.007 54.836 1.00 94.00 132 THR A C 1
ATOM 1009 O O . THR A 1 132 ? -35.159 -0.833 55.613 1.00 94.00 132 THR A O 1
ATOM 1012 N N . THR A 1 133 ? -35.000 1.295 54.952 1.00 91.50 133 THR A N 1
ATOM 1013 C CA . THR A 1 133 ? -36.003 1.806 55.884 1.00 91.50 133 THR A CA 1
ATOM 1014 C C . THR A 1 133 ? -37.203 2.376 55.141 1.00 91.50 133 THR A C 1
ATOM 1016 O O . THR A 1 133 ? -37.073 2.857 54.016 1.00 91.50 133 THR A O 1
ATOM 1019 N N . PHE A 1 134 ? -38.371 2.332 55.774 1.00 93.75 134 PHE A N 1
ATOM 1020 C CA . PHE A 1 134 ? -39.599 2.964 55.308 1.00 93.75 134 PHE A CA 1
ATOM 1021 C C . PHE A 1 134 ? -40.188 3.832 56.420 1.00 93.75 134 PHE A C 1
ATOM 1023 O O . PHE A 1 134 ? -40.382 3.365 57.541 1.00 93.75 134 PHE A O 1
ATOM 1030 N N . VAL A 1 135 ? -40.454 5.100 56.127 1.00 89.25 135 VAL A N 1
ATOM 1031 C CA . VAL A 1 135 ? -41.067 6.048 57.059 1.00 89.25 135 VAL A CA 1
ATOM 1032 C C . VAL A 1 135 ? -42.580 5.954 56.917 1.00 89.25 135 VAL A C 1
ATOM 1034 O O . VAL A 1 135 ? -43.121 6.232 55.849 1.00 89.25 135 VAL A O 1
ATOM 1037 N N . MET A 1 136 ? -43.270 5.567 57.990 1.00 89.81 136 MET A N 1
ATOM 1038 C CA . MET A 1 136 ? -44.717 5.362 57.947 1.00 89.81 136 MET A CA 1
ATOM 1039 C C . MET A 1 136 ? -45.465 6.677 57.646 1.00 89.81 136 MET A C 1
ATOM 1041 O O . MET A 1 136 ? -45.298 7.626 58.417 1.00 89.81 136 MET A O 1
ATOM 1045 N N . PRO A 1 137 ? -46.303 6.747 56.591 1.00 83.19 137 PRO A N 1
ATOM 1046 C CA . PRO A 1 137 ? -47.091 7.936 56.272 1.00 83.19 137 PRO A CA 1
ATOM 1047 C C . PRO A 1 137 ? -48.361 8.053 57.133 1.00 83.19 137 PRO A C 1
ATOM 1049 O O . PRO A 1 137 ? -48.740 7.132 57.857 1.00 83.19 137 PRO A O 1
ATOM 1052 N N . TYR A 1 138 ? -49.085 9.167 56.977 1.00 79.06 138 TYR A N 1
ATOM 1053 C CA . TYR A 1 138 ? -50.399 9.426 57.590 1.00 79.06 138 TYR A CA 1
ATOM 1054 C C . TYR A 1 138 ? -51.557 8.623 56.958 1.00 79.06 138 TYR A C 1
ATOM 1056 O O . TYR A 1 138 ? -52.700 9.079 56.914 1.00 79.06 138 TYR A O 1
ATOM 1064 N N . ALA A 1 139 ? -51.264 7.444 56.420 1.00 82.44 139 ALA A N 1
ATOM 1065 C CA . ALA A 1 139 ? -52.222 6.551 55.790 1.00 82.44 139 ALA A CA 1
ATOM 1066 C C . ALA A 1 139 ? -51.689 5.115 55.822 1.00 82.44 139 ALA A C 1
ATOM 1068 O O . ALA A 1 139 ? -50.491 4.884 55.978 1.00 82.44 139 ALA A O 1
ATOM 1069 N N . ASN A 1 140 ? -52.573 4.135 55.639 1.00 88.62 140 ASN A N 1
ATOM 1070 C CA . ASN A 1 140 ? -52.134 2.760 55.406 1.00 88.62 140 ASN A CA 1
ATOM 1071 C C . ASN A 1 140 ? -51.304 2.696 54.114 1.00 88.62 140 ASN A C 1
ATOM 1073 O O . ASN A 1 140 ? -51.670 3.320 53.118 1.00 88.62 140 ASN A O 1
ATOM 1077 N N . ALA A 1 141 ? -50.221 1.922 54.127 1.00 91.31 141 ALA A N 1
ATOM 1078 C CA . ALA A 1 141 ? -49.316 1.773 52.993 1.00 91.31 141 ALA A CA 1
ATOM 1079 C C . ALA A 1 141 ? -49.160 0.294 52.627 1.00 91.31 141 ALA A C 1
ATOM 1081 O O . ALA A 1 141 ? -49.077 -0.569 53.503 1.00 91.31 141 ALA A O 1
ATOM 1082 N N . ALA A 1 142 ? -49.101 0.006 51.329 1.00 96.00 142 ALA A N 1
ATOM 1083 C CA . ALA A 1 142 ? -48.809 -1.320 50.806 1.00 96.00 142 ALA A CA 1
ATOM 1084 C C . ALA A 1 142 ? -47.614 -1.214 49.861 1.00 96.00 142 ALA A C 1
ATOM 1086 O O . ALA A 1 142 ? -47.703 -0.573 48.818 1.00 96.00 142 ALA A O 1
ATOM 1087 N N . ILE A 1 143 ? -46.495 -1.819 50.243 1.00 97.19 143 ILE A N 1
ATOM 1088 C CA . ILE A 1 143 ? -45.255 -1.796 49.472 1.00 97.19 143 ILE A CA 1
ATOM 1089 C C . ILE A 1 143 ? -44.898 -3.204 49.012 1.00 97.19 143 ILE A C 1
ATOM 1091 O O . ILE A 1 143 ? -45.291 -4.193 49.626 1.00 97.19 143 ILE A O 1
ATOM 1095 N N . THR A 1 144 ? -44.176 -3.317 47.905 1.00 97.19 144 THR A N 1
ATOM 1096 C CA . THR A 1 144 ? -43.819 -4.611 47.310 1.00 97.19 144 THR A CA 1
ATOM 1097 C C . THR A 1 144 ? -42.361 -4.616 46.883 1.00 97.19 144 THR A C 1
ATOM 1099 O O . THR A 1 144 ? -41.930 -3.687 46.192 1.00 97.19 144 THR A O 1
ATOM 1102 N N . ALA A 1 145 ? -41.619 -5.658 47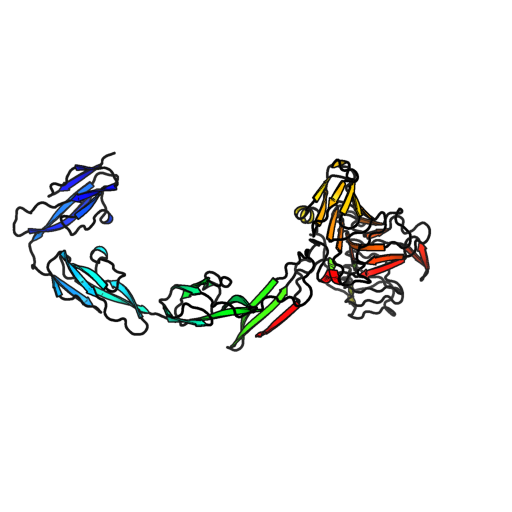.265 1.00 96.06 145 ALA A N 1
ATOM 1103 C CA . ALA A 1 145 ? -40.306 -5.936 46.694 1.00 96.06 145 ALA A CA 1
ATOM 1104 C C . ALA A 1 145 ? -40.487 -6.517 45.287 1.00 96.06 145 ALA A C 1
ATOM 1106 O O . ALA A 1 145 ? -41.082 -7.583 45.109 1.00 96.06 145 ALA A O 1
ATOM 1107 N N . ALA A 1 146 ? -40.002 -5.798 44.279 1.00 93.12 146 ALA A N 1
ATOM 1108 C CA . ALA A 1 146 ? -40.001 -6.252 42.899 1.00 93.12 146 ALA A CA 1
ATOM 1109 C C . ALA A 1 146 ? -38.661 -6.913 42.563 1.00 93.12 146 ALA A C 1
ATOM 1111 O O . ALA A 1 146 ? -37.600 -6.447 42.985 1.00 93.12 146 ALA A O 1
ATOM 1112 N N . TYR A 1 147 ? -38.718 -7.979 41.767 1.00 90.75 147 TYR A N 1
ATOM 1113 C CA . TYR A 1 147 ? -37.551 -8.726 41.307 1.00 90.75 147 TYR A CA 1
ATOM 1114 C C . TYR A 1 147 ? -37.509 -8.735 39.782 1.00 90.75 147 TYR A C 1
ATOM 1116 O O . TYR A 1 147 ? -38.550 -8.769 39.123 1.00 90.75 147 TYR A O 1
ATOM 1124 N N . VAL A 1 148 ? -36.302 -8.730 39.223 1.00 89.62 148 VAL A N 1
ATOM 1125 C CA . VAL A 1 148 ? -36.057 -8.773 37.779 1.00 89.62 148 VAL A CA 1
ATOM 1126 C C . VAL A 1 148 ? -35.289 -10.034 37.404 1.00 89.62 148 VAL A C 1
ATOM 1128 O O . VAL A 1 148 ? -34.424 -10.489 38.153 1.00 89.62 148 VAL A O 1
ATOM 1131 N N . ASN A 1 149 ? -35.594 -10.595 36.233 1.00 88.44 149 ASN A N 1
ATOM 1132 C CA . ASN A 1 149 ? -34.910 -11.775 35.708 1.00 88.44 149 ASN A CA 1
ATOM 1133 C C . ASN A 1 149 ? -33.410 -11.523 35.518 1.00 88.44 149 ASN A C 1
ATOM 1135 O O . ASN A 1 149 ? -33.000 -10.474 35.006 1.00 88.44 149 ASN A O 1
ATOM 1139 N N . THR A 1 150 ? -32.613 -12.534 35.847 1.00 90.00 150 THR A N 1
ATOM 1140 C CA . THR A 1 150 ? -31.191 -12.599 35.531 1.00 90.00 150 THR A CA 1
ATOM 1141 C C . THR A 1 150 ? -30.890 -13.670 34.495 1.00 90.00 150 THR A C 1
ATOM 1143 O O . THR A 1 150 ? -31.645 -14.620 34.294 1.00 90.00 150 THR A O 1
ATOM 1146 N N . TYR A 1 151 ? -29.764 -13.493 33.813 1.00 89.38 151 TYR A N 1
ATOM 1147 C CA . TYR A 1 151 ? -29.259 -14.396 32.791 1.00 89.38 151 TYR A CA 1
ATOM 1148 C C . TYR A 1 151 ? -27.793 -14.705 33.078 1.00 89.38 151 TYR A C 1
ATOM 1150 O O . TYR A 1 151 ? -27.045 -13.827 33.517 1.00 89.38 151 TYR A O 1
ATOM 1158 N N . SER A 1 152 ? -27.385 -15.951 32.840 1.00 92.12 152 SER A N 1
ATOM 1159 C CA . SER A 1 152 ? -26.016 -16.393 33.093 1.00 92.12 152 SER A CA 1
ATOM 1160 C C . SER A 1 152 ? -25.050 -15.862 32.034 1.00 92.12 152 SER A C 1
ATOM 1162 O O . SER A 1 152 ? -25.316 -15.969 30.833 1.00 92.12 152 SER A O 1
ATOM 1164 N N . LEU A 1 153 ? -23.911 -15.350 32.482 1.00 94.62 153 LEU A N 1
ATOM 1165 C CA . LEU A 1 153 ? -22.731 -15.087 31.670 1.00 94.62 153 LEU A CA 1
ATOM 1166 C C . LEU A 1 153 ? -21.650 -16.101 32.041 1.00 94.62 153 LEU A C 1
ATOM 1168 O O . LEU A 1 153 ? -21.315 -16.232 33.218 1.00 94.62 153 LEU A O 1
ATOM 1172 N N . THR A 1 154 ? -21.114 -16.779 31.032 1.00 94.94 154 THR A N 1
ATOM 1173 C CA . THR A 1 154 ? -19.913 -17.610 31.139 1.00 94.94 154 THR A CA 1
ATOM 1174 C C . THR A 1 154 ? -18.777 -16.953 30.361 1.00 94.94 154 THR A C 1
ATOM 1176 O O . THR A 1 154 ? -18.963 -16.613 29.190 1.00 94.94 154 THR A O 1
ATOM 1179 N N . VAL A 1 155 ? -17.617 -16.779 30.988 1.00 95.19 155 VAL A N 1
ATOM 1180 C CA . VAL A 1 155 ? -16.423 -16.132 30.440 1.00 95.19 155 VAL A CA 1
ATOM 1181 C C . VAL A 1 155 ? -15.282 -17.146 30.410 1.00 95.19 155 VAL A C 1
ATOM 1183 O O . VAL A 1 155 ? -14.584 -17.367 31.390 1.00 95.19 155 VAL A O 1
ATOM 1186 N N . ASN A 1 156 ? -15.060 -17.784 29.262 1.00 89.12 156 ASN A N 1
ATOM 1187 C CA . ASN A 1 156 ? -13.949 -18.726 29.132 1.00 89.12 156 ASN A CA 1
ATOM 1188 C C . ASN A 1 156 ? -12.614 -17.978 28.976 1.00 89.12 156 ASN A C 1
ATOM 1190 O O . ASN A 1 156 ? -12.517 -17.024 28.196 1.00 89.12 156 ASN A O 1
ATOM 1194 N N . ASN A 1 157 ? -11.575 -18.472 29.654 1.00 89.56 157 ASN A N 1
ATOM 1195 C CA . ASN A 1 157 ? -10.239 -17.867 29.732 1.00 89.56 157 ASN A CA 1
ATOM 1196 C C . ASN A 1 157 ? -10.245 -16.402 30.196 1.00 89.56 157 ASN A C 1
ATOM 1198 O O . ASN A 1 157 ? -9.477 -15.573 29.694 1.00 89.56 157 ASN A O 1
ATOM 1202 N N . GLY A 1 158 ? -11.158 -16.067 31.096 1.00 93.50 158 GLY A N 1
ATOM 1203 C CA . GLY A 1 158 ? -11.239 -14.753 31.693 1.00 93.50 158 GLY A CA 1
ATOM 1204 C C . GLY A 1 158 ? -12.101 -14.770 32.942 1.00 93.50 158 GLY A C 1
ATOM 1205 O O . GLY A 1 158 ? -12.449 -15.815 33.482 1.00 93.50 158 GLY A O 1
ATOM 1206 N N . THR A 1 159 ? -12.458 -13.575 33.383 1.00 93.38 159 THR A N 1
ATOM 1207 C CA . THR A 1 159 ? -13.261 -13.315 34.572 1.00 93.38 159 THR A CA 1
ATOM 1208 C C . THR A 1 159 ? -14.465 -12.446 34.221 1.00 93.38 159 THR A C 1
ATOM 1210 O O . THR A 1 159 ? -14.467 -11.731 33.213 1.00 93.38 159 THR A O 1
ATOM 1213 N N . GLY A 1 160 ? -15.489 -12.495 35.074 1.00 92.12 160 GLY A N 1
ATOM 1214 C CA . GLY A 1 160 ? -16.760 -11.792 34.881 1.00 92.12 160 GLY A CA 1
ATOM 1215 C C . GLY A 1 160 ? -17.966 -12.725 34.769 1.00 92.12 160 GLY A C 1
ATOM 1216 O O . GLY A 1 160 ? -19.045 -12.279 34.393 1.00 92.12 160 GLY A O 1
ATOM 1217 N N . ASP A 1 161 ? -17.805 -14.013 35.075 1.00 92.88 161 ASP A N 1
ATOM 1218 C CA . ASP A 1 161 ? -18.913 -14.956 35.188 1.00 92.88 161 ASP A CA 1
ATOM 1219 C C . ASP A 1 161 ? -19.919 -14.537 36.261 1.00 92.88 161 ASP A C 1
ATOM 1221 O O . ASP A 1 161 ? -19.563 -14.018 37.323 1.00 92.88 161 ASP A O 1
ATOM 1225 N N . GLY A 1 162 ? -21.194 -14.829 36.019 1.00 90.56 162 GLY A N 1
ATOM 1226 C CA . GLY A 1 162 ? -22.237 -14.544 36.996 1.00 90.56 162 GLY A CA 1
ATOM 1227 C C . GLY A 1 162 ? -23.641 -14.554 36.417 1.00 90.56 162 GLY A C 1
ATOM 1228 O O . GLY A 1 162 ? -23.870 -14.940 35.273 1.00 90.56 162 GLY A O 1
ATOM 1229 N N . SER A 1 163 ? -24.603 -14.136 37.237 1.00 88.50 163 SER A N 1
ATOM 1230 C CA . SER A 1 163 ? -25.996 -13.938 36.828 1.00 88.50 163 SER A CA 1
ATOM 1231 C C . SER A 1 163 ? -26.337 -12.457 36.892 1.00 88.50 163 SER A C 1
ATOM 1233 O O . SER A 1 163 ? -26.235 -11.841 37.950 1.00 88.50 163 SER A O 1
ATOM 1235 N N . TYR A 1 164 ? -26.753 -11.893 35.761 1.00 87.88 164 TYR A N 1
ATOM 1236 C CA . TYR A 1 164 ? -26.908 -10.448 35.591 1.00 87.88 164 TYR A CA 1
ATOM 1237 C C . TYR A 1 164 ? -28.263 -10.095 34.985 1.00 87.88 164 TYR A C 1
ATOM 1239 O O . TYR A 1 164 ? -28.812 -10.854 34.185 1.00 87.88 164 TYR A O 1
ATOM 1247 N N . SER A 1 165 ? -28.798 -8.927 35.336 1.00 86.19 165 SER A N 1
ATOM 1248 C CA . SER A 1 165 ? -30.024 -8.402 34.733 1.00 86.19 165 SER A CA 1
ATOM 1249 C C . SER A 1 165 ? -29.801 -7.971 33.277 1.00 86.19 165 SER A C 1
ATOM 1251 O O . SER A 1 165 ? -28.696 -7.608 32.859 1.00 86.19 165 SER A O 1
ATOM 1253 N N . ASN A 1 166 ? -30.870 -8.011 32.479 1.00 84.81 166 ASN A N 1
ATOM 1254 C CA . ASN A 1 166 ? -30.841 -7.558 31.087 1.00 84.81 166 ASN A CA 1
ATOM 1255 C C . ASN A 1 166 ? -30.407 -6.082 30.988 1.00 84.81 166 ASN A C 1
ATOM 1257 O O . ASN A 1 166 ? -30.919 -5.231 31.710 1.00 84.81 166 ASN A O 1
ATOM 1261 N N . GLY A 1 167 ? -29.504 -5.772 30.058 1.00 80.00 167 GLY A N 1
ATOM 1262 C CA . GLY A 1 167 ? -29.030 -4.418 29.776 1.00 80.00 167 GLY A CA 1
ATOM 1263 C C . GLY A 1 167 ? -27.864 -3.941 30.643 1.00 80.00 167 GLY A C 1
ATOM 1264 O O . GLY A 1 167 ? -27.259 -2.929 30.291 1.00 80.00 167 GLY A O 1
ATOM 1265 N N . CYS A 1 168 ? -27.517 -4.659 31.716 1.00 84.00 168 CYS A N 1
ATOM 1266 C CA . CYS A 1 168 ? -26.376 -4.333 32.572 1.00 84.00 168 CYS A CA 1
ATOM 1267 C C . CYS A 1 168 ? -25.037 -4.499 31.828 1.00 84.00 168 CYS A C 1
ATOM 1269 O O . CYS A 1 168 ? -24.904 -5.370 30.963 1.00 84.00 168 CYS A O 1
ATOM 1271 N N . PHE A 1 169 ? -24.045 -3.677 32.183 1.00 87.69 169 PHE A N 1
ATOM 1272 C CA . PHE A 1 169 ? -22.661 -3.814 31.729 1.00 87.69 169 PHE A CA 1
ATOM 1273 C C . PHE A 1 169 ? -21.831 -4.547 32.784 1.00 87.69 169 PHE A C 1
ATOM 1275 O O . PHE A 1 169 ? -21.670 -4.067 33.903 1.00 87.69 169 PHE A O 1
ATOM 1282 N N . VAL A 1 170 ? -21.274 -5.690 32.405 1.00 91.25 170 VAL A N 1
ATOM 1283 C CA . VAL A 1 170 ? -20.386 -6.508 33.232 1.00 91.25 170 VAL A CA 1
ATOM 1284 C C . VAL A 1 170 ? -18.942 -6.164 32.888 1.00 91.25 170 VAL A C 1
ATOM 1286 O O . VAL A 1 170 ? -18.594 -6.129 31.711 1.00 91.25 170 VAL A O 1
ATOM 1289 N N . GLN A 1 171 ? -18.102 -5.897 33.886 1.00 92.69 171 GLN A N 1
ATOM 1290 C CA . GLN A 1 171 ? -16.657 -5.792 33.669 1.00 92.69 171 GLN A CA 1
ATOM 1291 C C . GLN A 1 171 ? -16.102 -7.195 33.439 1.00 92.69 171 GLN A C 1
ATOM 1293 O O . GLN A 1 171 ? -16.299 -8.073 34.277 1.00 92.69 171 GLN A O 1
ATOM 1298 N N . ILE A 1 172 ? -15.426 -7.389 32.314 1.00 96.81 172 ILE A N 1
ATOM 1299 C CA . ILE A 1 172 ? -14.780 -8.651 31.969 1.00 96.81 172 ILE A CA 1
ATOM 1300 C C . ILE A 1 172 ? -13.285 -8.414 31.772 1.00 96.81 172 ILE A C 1
ATOM 1302 O O . ILE A 1 172 ? -12.861 -7.360 31.284 1.00 96.81 172 ILE A O 1
ATOM 1306 N N . SER A 1 173 ? -12.484 -9.395 32.169 1.00 92.38 173 SER A N 1
ATOM 1307 C CA . SER A 1 173 ? -11.026 -9.339 32.071 1.00 92.38 173 SER A CA 1
ATOM 1308 C C . SER A 1 173 ? -10.499 -10.676 31.579 1.00 92.38 173 SER A C 1
ATOM 1310 O O . SER A 1 173 ? -10.898 -11.716 32.092 1.00 92.38 173 SER A O 1
ATOM 1312 N N . ALA A 1 174 ? -9.663 -10.654 30.548 1.00 90.62 174 ALA A N 1
ATOM 1313 C CA . ALA A 1 174 ? -9.031 -11.841 30.005 1.00 90.62 174 ALA A CA 1
ATOM 1314 C C . ALA A 1 174 ? -7.946 -12.322 30.968 1.00 90.62 174 ALA A C 1
ATOM 1316 O O . ALA A 1 174 ? -7.226 -11.511 31.556 1.00 90.62 174 ALA A O 1
ATOM 1317 N N . ASP A 1 175 ? -7.813 -13.637 31.102 1.00 89.62 175 ASP A N 1
ATOM 1318 C CA . ASP A 1 175 ? -6.709 -14.230 31.841 1.00 89.62 175 ASP A CA 1
ATOM 1319 C C . ASP A 1 175 ? -5.349 -13.816 31.233 1.00 89.62 175 ASP A C 1
ATOM 1321 O O . ASP A 1 175 ? -5.250 -13.402 30.071 1.00 89.62 175 ASP A O 1
ATOM 1325 N N . PRO A 1 176 ? -4.250 -13.902 31.998 1.00 83.75 176 PRO A N 1
ATOM 1326 C CA . PRO A 1 176 ? -2.924 -13.697 31.438 1.00 83.75 176 PRO A CA 1
ATOM 1327 C C . PRO A 1 176 ? -2.674 -14.642 30.249 1.00 83.75 176 PRO A C 1
ATOM 1329 O O . PRO A 1 176 ? -2.976 -15.836 30.346 1.00 83.75 176 PRO A O 1
ATOM 1332 N N . PRO A 1 177 ? -2.107 -14.147 29.133 1.00 81.12 177 PRO A N 1
ATOM 1333 C CA . PRO A 1 177 ? -1.822 -14.994 27.985 1.00 81.12 177 PRO A CA 1
ATOM 1334 C C . PRO A 1 177 ? -0.817 -16.102 28.350 1.00 81.12 177 PRO A C 1
ATOM 1336 O O . PRO A 1 177 ? 0.116 -15.851 29.121 1.00 81.12 177 PRO A O 1
ATOM 1339 N N . PRO A 1 178 ? -0.946 -17.310 27.770 1.00 79.00 178 PRO A N 1
ATOM 1340 C CA . PRO A 1 178 ? 0.106 -18.325 27.818 1.00 79.00 178 PRO A CA 1
ATOM 1341 C C . PRO A 1 178 ? 1.448 -17.805 27.267 1.00 79.00 178 PRO A C 1
ATOM 1343 O O . PRO A 1 178 ? 1.492 -16.806 26.549 1.00 79.00 178 PRO A O 1
ATOM 1346 N N . VAL A 1 179 ? 2.549 -18.507 27.571 1.00 69.75 179 VAL A N 1
ATOM 1347 C CA . VAL A 1 179 ? 3.897 -18.167 27.066 1.00 69.75 179 VAL A CA 1
ATOM 1348 C C . VAL A 1 179 ? 3.882 -18.022 25.540 1.00 69.75 179 VAL A C 1
ATOM 1350 O O . VAL A 1 179 ? 3.249 -18.817 24.845 1.00 69.75 179 VAL A O 1
ATOM 1353 N N . ASP A 1 180 ? 4.574 -16.995 25.041 1.00 68.75 180 ASP A N 1
ATOM 1354 C CA . ASP A 1 180 ? 4.636 -16.616 23.625 1.00 68.75 180 ASP A CA 1
ATOM 1355 C C . ASP A 1 180 ? 3.270 -16.356 22.991 1.00 68.75 180 ASP A C 1
ATOM 1357 O O . ASP A 1 180 ? 3.095 -16.559 21.793 1.00 68.75 180 ASP A O 1
ATOM 1361 N N . GLN A 1 181 ? 2.288 -15.904 23.770 1.00 74.81 181 GLN A N 1
ATOM 1362 C CA . GLN A 1 181 ? 1.004 -15.443 23.261 1.00 74.81 181 GLN A CA 1
ATOM 1363 C C . GLN A 1 181 ? 0.674 -14.037 23.766 1.00 74.81 181 GLN A C 1
ATOM 1365 O O . GLN A 1 181 ? 1.236 -13.548 24.742 1.00 74.81 181 GLN A O 1
ATOM 1370 N N . TYR A 1 182 ? -0.258 -13.373 23.094 1.00 77.88 182 TYR A N 1
ATOM 1371 C CA . TYR A 1 182 ? -0.876 -12.138 23.563 1.00 77.88 182 TYR A CA 1
ATOM 1372 C C . TYR A 1 182 ? -2.392 -12.224 23.403 1.00 77.88 182 TYR A C 1
ATOM 1374 O O . TYR A 1 182 ? -2.901 -12.981 22.571 1.00 77.88 182 TYR A O 1
ATOM 1382 N N . PHE A 1 183 ? -3.119 -11.457 24.218 1.00 78.75 183 PHE A N 1
ATOM 1383 C CA . PHE A 1 183 ? -4.569 -11.337 24.100 1.00 78.75 183 PHE A CA 1
ATOM 1384 C C . PHE A 1 183 ? -4.937 -10.781 22.722 1.00 78.75 183 PHE A C 1
ATOM 1386 O O . PHE A 1 183 ? -4.479 -9.706 22.338 1.00 78.75 183 PHE A O 1
ATOM 1393 N N . ALA A 1 184 ? -5.770 -11.511 21.992 1.00 75.44 184 ALA A N 1
ATOM 1394 C CA . ALA A 1 184 ? -6.173 -11.150 20.645 1.00 75.44 184 ALA A CA 1
ATOM 1395 C C . ALA A 1 184 ? -7.535 -10.456 20.627 1.00 75.44 184 ALA A C 1
ATOM 1397 O O . ALA A 1 184 ? -7.645 -9.330 20.144 1.00 75.44 184 ALA A O 1
ATOM 1398 N N . SER A 1 185 ? -8.574 -11.127 21.131 1.00 76.31 185 SER A N 1
ATOM 1399 C CA . SER A 1 185 ? -9.927 -10.567 21.174 1.00 76.31 185 SER A CA 1
ATOM 1400 C C . SER A 1 185 ? -10.892 -11.354 22.064 1.00 76.31 185 SER A C 1
ATOM 1402 O O . SER A 1 185 ? -10.651 -12.518 22.400 1.00 76.31 185 SER A O 1
ATOM 1404 N N . TRP A 1 186 ? -12.022 -10.731 22.384 1.00 78.12 186 TRP A N 1
ATOM 1405 C CA . TRP A 1 186 ? -13.216 -11.389 22.907 1.00 78.12 186 TRP A CA 1
ATOM 1406 C C . TRP A 1 186 ? -14.123 -11.882 21.775 1.00 78.12 186 TRP A C 1
ATOM 1408 O O . TRP A 1 186 ? -14.319 -11.174 20.790 1.00 78.12 186 TRP A O 1
ATOM 1418 N N . TYR A 1 187 ? -14.732 -13.061 21.934 1.00 82.44 187 TYR A N 1
ATOM 1419 C CA . TYR A 1 187 ? -15.783 -13.561 21.034 1.00 82.44 187 TYR A CA 1
ATOM 1420 C C . TYR A 1 187 ? -16.890 -14.298 21.799 1.00 82.44 187 TYR A C 1
ATOM 1422 O O . TYR A 1 187 ? -16.783 -14.501 23.004 1.00 82.44 187 TYR A O 1
ATOM 1430 N N . GLY A 1 188 ? -17.957 -14.696 21.095 1.00 79.69 188 GLY A N 1
ATOM 1431 C CA . GLY A 1 188 ? -19.112 -15.425 21.651 1.00 79.69 188 GLY A CA 1
ATOM 1432 C C . GLY A 1 188 ? -20.415 -14.616 21.684 1.00 79.69 188 GLY A C 1
ATOM 1433 O O . GLY A 1 188 ? -21.471 -15.135 22.036 1.00 79.69 188 GLY A O 1
ATOM 1434 N N . ALA A 1 189 ? -20.370 -13.349 21.259 1.00 80.88 189 ALA A N 1
ATOM 1435 C CA . ALA A 1 189 ? -21.538 -12.494 21.067 1.00 80.88 189 ALA A CA 1
ATOM 1436 C C . ALA A 1 189 ? -21.256 -11.412 19.997 1.00 80.88 189 ALA A C 1
ATOM 1438 O O . ALA A 1 189 ? -20.093 -11.221 19.649 1.00 80.88 189 ALA A O 1
ATOM 1439 N N . PRO A 1 190 ? -22.274 -10.691 19.482 1.00 75.44 190 PRO A N 1
ATOM 1440 C CA . PRO A 1 190 ? -22.061 -9.569 18.562 1.00 75.44 190 PRO A CA 1
ATOM 1441 C C . PRO A 1 190 ? -21.190 -8.452 19.157 1.00 75.44 190 PRO A C 1
ATOM 1443 O O . PRO A 1 190 ? -21.387 -8.085 20.316 1.00 75.44 190 PRO A O 1
ATOM 1446 N N . ASP A 1 191 ? -20.320 -7.844 18.344 1.00 68.94 191 ASP A N 1
ATOM 1447 C CA . ASP A 1 191 ? -19.365 -6.792 18.742 1.00 68.94 191 ASP A CA 1
ATOM 1448 C C . ASP A 1 191 ? -20.017 -5.615 19.475 1.00 68.94 191 ASP A C 1
ATOM 1450 O O . ASP A 1 191 ? -19.458 -5.083 20.428 1.00 68.94 191 ASP A O 1
ATOM 1454 N N . SER A 1 192 ? -21.248 -5.255 19.099 1.00 75.06 192 SER A N 1
ATOM 1455 C CA . SER A 1 192 ? -22.026 -4.188 19.743 1.00 75.06 192 SER A CA 1
ATOM 1456 C C . SER A 1 192 ? -22.351 -4.455 21.219 1.00 75.06 192 SER A C 1
ATOM 1458 O O . SER A 1 192 ? -22.883 -3.580 21.902 1.00 75.06 192 SER A O 1
ATOM 1460 N N . ARG A 1 193 ? -22.118 -5.679 21.707 1.00 86.81 193 ARG A N 1
ATOM 1461 C CA . ARG A 1 193 ? -22.258 -6.040 23.120 1.00 86.81 193 ARG A CA 1
ATOM 1462 C C . ARG A 1 193 ? -20.971 -5.832 23.914 1.00 86.81 193 ARG A C 1
ATOM 1464 O O . ARG A 1 193 ? -21.040 -5.937 25.130 1.00 86.81 193 ARG A O 1
ATOM 1471 N N . PHE A 1 194 ? -19.839 -5.515 23.293 1.00 87.31 194 PHE A N 1
ATOM 1472 C CA . PHE A 1 194 ? -18.582 -5.247 23.990 1.00 87.31 194 PHE A CA 1
ATOM 1473 C C . PHE A 1 194 ? -18.267 -3.749 23.976 1.00 87.31 194 PHE A C 1
ATOM 1475 O O . PHE A 1 194 ? -18.499 -3.074 22.977 1.00 87.31 194 PHE A O 1
ATOM 1482 N N . GLY A 1 195 ? -17.697 -3.220 25.063 1.00 69.50 195 GLY A N 1
ATOM 1483 C CA . GLY A 1 195 ? -17.118 -1.870 25.054 1.00 69.50 195 GLY A CA 1
ATOM 1484 C C . GLY A 1 195 ? -15.919 -1.772 24.102 1.00 69.50 195 GLY A C 1
ATOM 1485 O O . GLY A 1 195 ? -15.708 -0.762 23.439 1.00 69.50 195 GLY A O 1
ATOM 1486 N N . SER A 1 196 ? -15.159 -2.859 24.011 1.00 67.38 196 SER A N 1
ATOM 1487 C CA . SER A 1 196 ? -14.089 -3.102 23.048 1.00 67.38 196 SER A CA 1
ATOM 1488 C C . SER A 1 196 ? -13.824 -4.601 22.982 1.00 67.38 196 SER A C 1
ATOM 1490 O O . SER A 1 196 ? -13.607 -5.224 24.021 1.00 67.38 196 SER A O 1
ATOM 1492 N N . ILE A 1 197 ? -13.819 -5.173 21.778 1.00 70.12 197 ILE A N 1
ATOM 1493 C CA . ILE A 1 197 ? -13.464 -6.583 21.564 1.00 70.12 197 ILE A CA 1
ATOM 1494 C C . ILE A 1 197 ? -11.948 -6.821 21.608 1.00 70.12 197 ILE A C 1
ATOM 1496 O O . ILE A 1 197 ? -11.530 -7.953 21.809 1.00 70.12 197 ILE A O 1
ATOM 1500 N N . THR A 1 198 ? -11.124 -5.780 21.443 1.00 73.69 198 THR A N 1
ATOM 1501 C CA . THR A 1 198 ? -9.652 -5.875 21.365 1.00 73.69 198 THR A CA 1
ATOM 1502 C C . THR A 1 198 ? -8.937 -5.440 22.643 1.00 73.69 198 THR A C 1
ATOM 1504 O O . THR A 1 198 ? -7.713 -5.520 22.717 1.00 73.69 198 THR A O 1
ATOM 1507 N N . ALA A 1 199 ? -9.670 -5.005 23.670 1.00 66.69 199 ALA A N 1
ATOM 1508 C CA . ALA A 1 199 ? -9.101 -4.720 24.981 1.00 66.69 199 ALA A CA 1
ATOM 1509 C C . ALA A 1 199 ? -9.247 -5.947 25.906 1.00 66.69 199 ALA A C 1
ATOM 1511 O O . ALA A 1 199 ? -10.372 -6.421 26.089 1.00 66.69 199 ALA A O 1
ATOM 1512 N N . PRO A 1 200 ? -8.160 -6.443 26.536 1.00 77.56 200 PRO A N 1
ATOM 1513 C CA . PRO A 1 200 ? -8.241 -7.573 27.467 1.00 77.56 200 PRO A CA 1
ATOM 1514 C C . PRO A 1 200 ? -9.122 -7.259 28.679 1.00 77.56 200 PRO A C 1
ATOM 1516 O O . PRO A 1 200 ? -9.744 -8.159 29.220 1.00 77.56 200 PRO A O 1
ATOM 1519 N N . ASN A 1 201 ? -9.226 -5.985 29.064 1.00 89.81 201 ASN A N 1
ATOM 1520 C CA . ASN A 1 201 ? -10.148 -5.494 30.086 1.00 89.81 201 ASN A CA 1
ATOM 1521 C C . ASN A 1 201 ? -11.191 -4.606 29.414 1.00 89.81 201 ASN A C 1
ATOM 1523 O O . ASN A 1 201 ? -10.835 -3.620 28.766 1.00 89.81 201 ASN A O 1
ATOM 1527 N N . THR A 1 202 ? -12.465 -4.958 29.538 1.00 90.50 202 THR A N 1
ATOM 1528 C CA . THR A 1 202 ? -13.547 -4.288 28.810 1.00 90.50 202 THR A CA 1
ATOM 1529 C C . THR A 1 202 ? -14.888 -4.499 29.509 1.00 90.50 202 THR A C 1
ATOM 1531 O O . THR A 1 202 ? -14.974 -5.157 30.544 1.00 90.50 202 THR A O 1
ATOM 1534 N N . THR A 1 203 ? -15.958 -3.945 28.945 1.00 89.38 203 THR A N 1
ATOM 1535 C CA . THR A 1 203 ? -17.328 -4.193 29.401 1.00 89.38 203 THR A CA 1
ATOM 1536 C C . THR A 1 203 ? -18.088 -5.098 28.444 1.00 89.38 203 THR A C 1
ATOM 1538 O O . THR A 1 203 ? -17.869 -5.061 27.233 1.00 89.38 203 THR A O 1
ATOM 1541 N N . PHE A 1 204 ? -19.030 -5.870 28.980 1.00 93.19 204 PHE A N 1
ATOM 1542 C CA . PHE A 1 204 ? -19.962 -6.698 28.227 1.00 93.19 204 PHE A CA 1
ATOM 1543 C C . PHE A 1 204 ? -21.410 -6.373 28.589 1.00 93.19 204 PHE A C 1
ATOM 1545 O O . PHE A 1 204 ? -21.797 -6.413 29.754 1.00 93.19 204 PHE A O 1
ATOM 1552 N N . ARG A 1 205 ? -22.235 -6.071 27.590 1.00 92.12 205 ARG A N 1
ATOM 1553 C CA . ARG A 1 205 ? -23.653 -5.761 27.758 1.00 92.12 205 ARG A CA 1
ATOM 1554 C C . ARG A 1 205 ? -24.485 -7.038 27.749 1.00 92.12 205 ARG A C 1
ATOM 1556 O O . ARG A 1 205 ? -24.538 -7.761 26.748 1.00 92.12 205 ARG A O 1
ATOM 1563 N N . MET A 1 206 ? -25.191 -7.288 28.843 1.00 91.25 206 MET A N 1
ATOM 1564 C CA . MET A 1 206 ? -26.105 -8.420 28.975 1.00 91.25 206 MET A CA 1
ATOM 1565 C C . MET A 1 206 ? -27.410 -8.203 28.209 1.00 91.25 206 MET A C 1
ATOM 1567 O O . MET A 1 206 ? -27.898 -7.080 28.085 1.00 91.25 206 MET A O 1
ATOM 1571 N N . THR A 1 207 ? -27.971 -9.294 27.690 1.00 88.12 207 THR A N 1
ATOM 1572 C CA . THR A 1 207 ? -29.249 -9.324 26.962 1.00 88.12 207 THR A CA 1
ATOM 1573 C C . THR A 1 207 ? -30.222 -10.304 27.619 1.00 88.12 207 THR A C 1
ATOM 1575 O O . THR A 1 207 ? -29.890 -10.950 28.610 1.00 88.12 207 THR A O 1
ATOM 1578 N N . ASN A 1 208 ? -31.425 -10.439 27.062 1.00 84.50 208 ASN A N 1
ATOM 1579 C CA . ASN A 1 208 ? -32.475 -11.360 27.501 1.00 84.50 208 ASN A CA 1
ATOM 1580 C C . ASN A 1 208 ? -32.189 -12.838 27.149 1.00 84.50 208 ASN A C 1
ATOM 1582 O O . ASN A 1 208 ? -32.992 -13.496 26.491 1.00 84.50 208 ASN A O 1
ATOM 1586 N N . GLY A 1 209 ? -31.039 -13.358 27.579 1.00 85.50 209 GLY A N 1
ATOM 1587 C CA . GLY A 1 209 ? -30.661 -14.760 27.406 1.00 85.50 209 GLY A CA 1
ATOM 1588 C C . GLY A 1 209 ? -29.264 -15.083 27.948 1.00 85.50 209 GLY A C 1
ATOM 1589 O O . GLY A 1 209 ? -28.454 -14.168 28.139 1.00 85.50 209 GLY A O 1
ATOM 1590 N N . PRO A 1 210 ? -28.964 -16.374 28.190 1.00 88.19 210 PRO A N 1
ATOM 1591 C CA . PRO A 1 210 ? -27.632 -16.802 28.600 1.00 88.19 210 PRO A CA 1
ATOM 1592 C C . PRO A 1 210 ? -26.598 -16.436 27.530 1.00 88.19 210 PRO A C 1
ATOM 1594 O O . PRO A 1 210 ? -26.885 -16.462 26.333 1.00 88.19 210 PRO A O 1
ATOM 1597 N N . SER A 1 211 ? -25.397 -16.060 27.958 1.00 87.12 211 SER A N 1
ATOM 1598 C CA . SER A 1 211 ? -24.296 -15.667 27.077 1.00 87.12 211 SER A CA 1
ATOM 1599 C C . SER A 1 211 ? -23.030 -16.427 27.451 1.00 87.12 211 SER A C 1
ATOM 1601 O O . SER A 1 211 ? -22.695 -16.530 28.627 1.00 87.12 211 SER A O 1
ATOM 1603 N N . VAL A 1 212 ? -22.323 -16.938 26.447 1.00 90.31 212 VAL A N 1
ATOM 1604 C CA . VAL A 1 212 ? -21.004 -17.553 26.614 1.00 90.31 212 VAL A CA 1
ATOM 1605 C C . VAL A 1 212 ? -20.036 -16.758 25.760 1.00 90.31 212 VAL A C 1
ATOM 1607 O O . VAL A 1 212 ? -20.225 -16.658 24.551 1.00 90.31 212 VAL A O 1
ATOM 1610 N N . ILE A 1 213 ? -19.026 -16.178 26.392 1.00 88.25 213 ILE A N 1
ATOM 1611 C CA . ILE A 1 213 ? -17.959 -15.440 25.725 1.00 88.25 213 ILE A CA 1
ATOM 1612 C C . ILE A 1 213 ? -16.614 -16.070 26.051 1.00 88.25 213 ILE A C 1
ATOM 1614 O O . ILE A 1 213 ? -16.492 -16.888 26.960 1.00 88.25 213 ILE A O 1
ATOM 1618 N N . THR A 1 214 ? -15.590 -15.762 25.272 1.00 88.88 214 THR A N 1
ATOM 1619 C CA . THR A 1 214 ? -14.270 -16.370 25.437 1.00 88.88 214 THR A CA 1
ATOM 1620 C C . THR A 1 214 ? -13.181 -15.378 25.057 1.00 88.88 214 THR A C 1
ATOM 1622 O O . THR A 1 214 ? -13.266 -14.743 24.003 1.00 88.88 214 THR A O 1
ATOM 1625 N N . ALA A 1 215 ? -12.156 -15.258 25.902 1.00 85.06 215 ALA A N 1
ATOM 1626 C CA . ALA A 1 215 ? -10.923 -14.566 25.554 1.00 85.06 215 ALA A CA 1
ATOM 1627 C C . ALA A 1 215 ? -10.054 -15.466 24.671 1.00 85.06 215 ALA A C 1
ATOM 1629 O O . ALA A 1 215 ? -9.854 -16.655 24.954 1.00 85.06 215 ALA A O 1
ATOM 1630 N N . THR A 1 216 ? -9.533 -14.891 23.592 1.00 79.56 216 THR A N 1
ATOM 1631 C CA . THR A 1 216 ? -8.646 -15.576 22.648 1.00 79.56 216 THR A CA 1
ATOM 1632 C C . THR A 1 216 ? -7.239 -15.042 22.753 1.00 79.56 216 THR A C 1
ATOM 1634 O O . THR A 1 216 ? -7.027 -13.846 22.954 1.00 79.56 216 THR A O 1
ATOM 1637 N N . TYR A 1 217 ? -6.281 -15.937 22.549 1.00 75.88 217 TYR A N 1
ATOM 1638 C CA . TYR A 1 217 ? -4.864 -15.625 22.560 1.00 75.88 217 TYR A CA 1
ATOM 1639 C C . TYR A 1 217 ? -4.249 -16.040 21.231 1.00 75.88 217 TYR A C 1
ATOM 1641 O O . TYR A 1 217 ? -4.621 -17.058 20.642 1.00 75.88 217 TYR A O 1
ATOM 1649 N N . MET A 1 218 ? -3.332 -1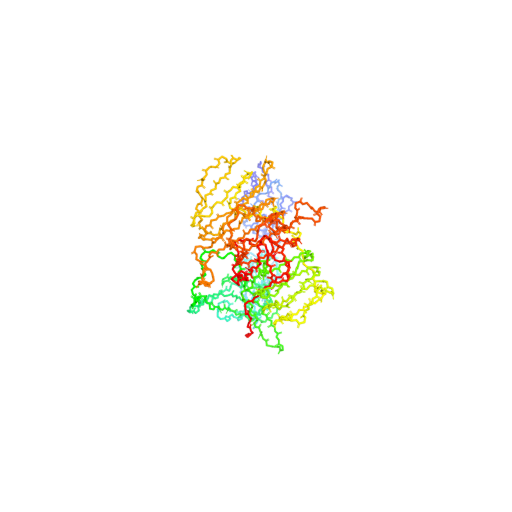5.222 20.732 1.00 57.38 218 MET A N 1
ATOM 1650 C CA . MET A 1 218 ? -2.573 -15.501 19.519 1.00 57.38 218 MET A CA 1
ATOM 1651 C C . MET A 1 218 ? -1.107 -15.687 19.867 1.00 57.38 218 MET A C 1
ATOM 1653 O O . MET A 1 218 ? -0.626 -14.961 20.732 1.00 57.38 218 MET A O 1
ATOM 1657 N N . PRO A 1 219 ? -0.382 -16.584 19.172 1.00 58.59 219 PRO A N 1
ATOM 1658 C CA . PRO A 1 219 ? 1.068 -16.615 19.242 1.00 58.59 219 PRO A CA 1
ATOM 1659 C C . PRO A 1 219 ? 1.617 -15.212 18.996 1.00 58.59 219 PRO A C 1
ATOM 1661 O O . PRO A 1 219 ? 1.342 -14.609 17.955 1.00 58.59 219 PRO A O 1
ATOM 1664 N N . GLY A 1 220 ? 2.374 -14.693 19.956 1.00 48.47 220 GLY A N 1
ATOM 1665 C CA . GLY A 1 220 ? 3.291 -13.599 19.720 1.00 48.47 220 GLY A CA 1
ATOM 1666 C C . GLY A 1 220 ? 4.167 -13.997 18.548 1.00 48.47 220 GLY A C 1
ATOM 1667 O O . GLY A 1 220 ? 4.566 -15.155 18.419 1.00 48.47 220 GLY A O 1
ATOM 1668 N N . SER A 1 221 ? 4.418 -13.062 17.641 1.00 38.59 221 SER A N 1
ATOM 1669 C CA . SER A 1 221 ? 5.377 -13.295 16.576 1.00 38.59 221 SER A CA 1
ATOM 1670 C C . SER A 1 221 ? 6.753 -13.516 17.207 1.00 38.59 221 SER A C 1
ATOM 1672 O O . SER A 1 221 ? 7.524 -12.574 17.381 1.00 38.59 221 SER A O 1
ATOM 1674 N N . THR A 1 222 ? 7.105 -14.762 17.512 1.00 30.14 222 THR A N 1
ATOM 1675 C CA . THR A 1 222 ? 8.482 -15.193 17.345 1.00 30.14 222 THR A CA 1
ATOM 1676 C C . THR A 1 222 ? 8.703 -15.215 15.840 1.00 30.14 222 THR A C 1
ATOM 1678 O O . THR A 1 222 ? 8.443 -16.187 15.134 1.00 30.14 222 THR A O 1
ATOM 1681 N N . ASN A 1 223 ? 9.135 -14.067 15.321 1.00 30.19 223 ASN A N 1
ATOM 1682 C CA . ASN A 1 223 ? 9.888 -14.033 14.081 1.00 30.19 223 ASN A CA 1
ATOM 1683 C C . ASN A 1 223 ? 11.151 -14.874 14.318 1.00 30.19 223 ASN A C 1
ATOM 1685 O O . ASN A 1 223 ? 12.193 -14.376 14.723 1.00 30.19 223 ASN A O 1
ATOM 1689 N N . SER A 1 224 ? 11.028 -16.184 14.109 1.00 27.66 224 SER A N 1
ATOM 1690 C CA . SER A 1 224 ? 12.139 -17.112 13.888 1.00 27.66 224 SER A CA 1
ATOM 1691 C C . SER A 1 224 ? 12.457 -17.220 12.390 1.00 27.66 224 SER A C 1
ATOM 1693 O O . SER A 1 224 ? 12.881 -18.258 11.899 1.00 27.66 224 SER A O 1
ATOM 1695 N N . GLY A 1 225 ? 12.226 -16.133 11.659 1.00 28.36 225 GLY A N 1
ATOM 1696 C CA . GLY A 1 225 ? 12.975 -15.733 10.477 1.00 28.36 225 GLY A CA 1
ATOM 1697 C C . GLY A 1 225 ? 13.504 -14.338 10.792 1.00 28.36 225 GLY A C 1
ATOM 1698 O O . GLY A 1 225 ? 12.817 -13.590 11.485 1.00 28.36 225 GLY A O 1
ATOM 1699 N N . SER A 1 226 ? 14.734 -14.040 10.377 1.00 26.58 226 SER A N 1
ATOM 1700 C CA . SER A 1 226 ? 15.399 -12.736 10.517 1.00 26.58 226 SER A CA 1
ATOM 1701 C C . SER A 1 226 ? 14.417 -11.566 10.600 1.00 26.58 226 SER A C 1
ATOM 1703 O O . SER A 1 226 ? 13.533 -11.453 9.747 1.00 26.58 226 SER A O 1
ATOM 1705 N N . ALA A 1 227 ? 14.587 -10.712 11.615 1.00 24.78 227 ALA A N 1
ATOM 1706 C CA . ALA A 1 227 ? 13.873 -9.446 11.723 1.00 24.78 227 ALA A CA 1
ATOM 1707 C C . ALA A 1 227 ? 13.777 -8.783 10.335 1.00 24.78 227 ALA A C 1
ATOM 1709 O O . ALA A 1 227 ? 14.796 -8.735 9.636 1.00 24.78 227 ALA A O 1
ATOM 1710 N N . PRO A 1 228 ? 12.594 -8.297 9.909 1.00 32.06 228 PRO A N 1
ATOM 1711 C CA . PRO A 1 228 ? 12.535 -7.432 8.742 1.00 32.06 228 PRO A CA 1
ATOM 1712 C C . PRO A 1 228 ? 13.517 -6.278 8.987 1.00 32.06 228 PRO A C 1
ATOM 1714 O O . PRO A 1 228 ? 13.543 -5.769 10.116 1.00 32.06 228 PRO A O 1
ATOM 1717 N N . PRO A 1 229 ? 14.330 -5.875 7.995 1.00 32.72 229 PRO A N 1
ATOM 1718 C CA . PRO A 1 229 ? 15.178 -4.700 8.131 1.00 32.72 229 PRO A CA 1
ATOM 1719 C C . PRO A 1 229 ? 14.332 -3.528 8.636 1.00 32.72 229 PRO A C 1
ATOM 1721 O O . PRO A 1 229 ? 13.179 -3.360 8.221 1.00 32.72 229 PRO A O 1
ATOM 1724 N N . ALA A 1 230 ? 14.873 -2.757 9.576 1.00 32.00 230 ALA A N 1
ATOM 1725 C CA . ALA A 1 230 ? 14.211 -1.569 10.091 1.00 32.00 230 ALA A CA 1
ATOM 1726 C C . ALA A 1 230 ? 13.954 -0.605 8.918 1.00 32.00 230 ALA A C 1
ATOM 1728 O O . ALA A 1 230 ? 14.893 -0.035 8.378 1.00 32.00 230 ALA A O 1
ATOM 1729 N N . GLY A 1 231 ? 12.692 -0.484 8.490 1.00 37.62 231 GLY A N 1
ATOM 1730 C CA . GLY A 1 231 ? 12.308 0.292 7.300 1.00 37.62 231 GLY A CA 1
ATOM 1731 C C . GLY A 1 231 ? 11.281 -0.386 6.383 1.00 37.62 231 GLY A C 1
ATOM 1732 O O . GLY A 1 231 ? 11.309 -0.200 5.176 1.00 37.62 231 GLY A O 1
ATOM 1733 N N . SER A 1 232 ? 10.377 -1.230 6.894 1.00 42.16 232 SER A N 1
ATOM 1734 C CA . SER A 1 232 ? 9.230 -1.686 6.093 1.00 42.16 232 SER A CA 1
ATOM 1735 C C . SER A 1 232 ? 7.962 -1.001 6.590 1.00 42.16 232 SER A C 1
ATOM 1737 O O . SER A 1 232 ? 7.373 -1.400 7.593 1.00 42.16 232 SER A O 1
ATOM 1739 N N . GLN A 1 233 ? 7.536 0.054 5.891 1.00 48.59 233 GLN A N 1
ATOM 1740 C CA . GLN A 1 233 ? 6.233 0.698 6.100 1.00 48.59 233 GLN A CA 1
ATOM 1741 C C . GLN A 1 233 ? 5.052 -0.088 5.505 1.00 48.59 233 GLN A C 1
ATOM 1743 O O . GLN A 1 233 ? 3.916 0.397 5.530 1.00 48.59 233 GLN A O 1
ATOM 1748 N N . THR A 1 234 ? 5.250 -1.313 5.002 1.00 51.53 234 THR A N 1
ATOM 1749 C CA . THR A 1 234 ? 4.116 -2.165 4.633 1.00 51.53 234 THR A CA 1
ATOM 1750 C C . THR A 1 234 ? 3.393 -2.591 5.909 1.00 51.53 234 THR A C 1
ATOM 1752 O O . THR A 1 234 ? 3.691 -3.622 6.507 1.00 51.53 234 THR A O 1
ATOM 1755 N N . LYS A 1 235 ? 2.424 -1.780 6.354 1.00 59.03 235 LYS A N 1
ATOM 1756 C CA . LYS A 1 235 ? 1.516 -2.140 7.444 1.00 59.03 235 LYS A CA 1
ATOM 1757 C C . LYS A 1 235 ? 0.762 -3.393 7.018 1.00 59.03 235 LYS A C 1
ATOM 1759 O O . LYS A 1 235 ? -0.141 -3.329 6.185 1.00 59.03 235 LYS A O 1
ATOM 1764 N N . THR A 1 236 ? 1.161 -4.534 7.565 1.00 64.94 236 THR A N 1
ATOM 1765 C CA . THR A 1 236 ? 0.423 -5.780 7.413 1.00 64.94 236 THR A CA 1
ATOM 1766 C C . THR A 1 236 ? -0.649 -5.851 8.484 1.00 64.94 236 THR A C 1
ATOM 1768 O O . THR A 1 236 ? -0.368 -5.686 9.670 1.00 64.94 236 THR A O 1
ATOM 1771 N N . TYR A 1 237 ? -1.872 -6.134 8.073 1.00 68.50 237 TYR A N 1
ATOM 1772 C CA . TYR A 1 237 ? -3.008 -6.317 8.957 1.00 68.50 237 TYR A CA 1
ATOM 1773 C C . TYR A 1 237 ? -3.312 -7.808 9.111 1.00 68.50 237 TYR A C 1
ATOM 1775 O O . TYR A 1 237 ? -2.999 -8.633 8.246 1.00 68.50 237 TYR A O 1
ATOM 1783 N N . ALA A 1 238 ? -3.946 -8.157 10.221 1.00 71.19 238 ALA A N 1
ATOM 1784 C CA . ALA A 1 238 ? -4.657 -9.416 10.344 1.00 71.19 238 ALA A CA 1
ATOM 1785 C C . ALA A 1 238 ? -6.153 -9.107 10.384 1.00 71.19 238 ALA A C 1
ATOM 1787 O O . ALA A 1 238 ? -6.577 -8.229 11.135 1.00 71.19 238 ALA A O 1
ATOM 1788 N N . ILE A 1 239 ? -6.943 -9.817 9.581 1.00 71.88 239 ILE A N 1
ATOM 1789 C CA . ILE A 1 239 ? -8.397 -9.832 9.721 1.00 71.88 239 ILE A CA 1
ATOM 1790 C C . ILE A 1 239 ? -8.778 -11.122 10.428 1.00 71.88 239 ILE A C 1
ATOM 1792 O O . ILE A 1 239 ? -8.431 -12.219 9.991 1.00 71.88 239 ILE A O 1
ATOM 1796 N N . VAL A 1 240 ? -9.514 -10.967 11.521 1.00 69.50 240 VAL A N 1
ATOM 1797 C CA . VAL A 1 240 ? -10.150 -12.066 12.236 1.00 69.50 240 VAL A CA 1
ATOM 1798 C C . VAL A 1 240 ? -11.638 -11.978 11.950 1.00 69.50 240 VAL A C 1
ATOM 1800 O O . VAL A 1 240 ? -12.271 -10.966 12.236 1.00 69.50 240 VAL A O 1
ATOM 1803 N N . SER A 1 241 ? -12.187 -13.031 11.357 1.00 69.19 241 SER A N 1
ATOM 1804 C CA . SER A 1 241 ? -13.618 -13.186 11.147 1.00 69.19 241 SER A CA 1
ATOM 1805 C C . SER A 1 241 ? -14.100 -14.371 11.967 1.00 69.19 241 SER A C 1
ATOM 1807 O O . SER A 1 241 ? -13.638 -15.496 11.787 1.00 69.19 241 SER A O 1
ATOM 1809 N N . VAL A 1 242 ? -15.019 -14.111 12.890 1.00 70.44 242 VAL A N 1
ATOM 1810 C CA . VAL A 1 242 ? -15.683 -15.141 13.690 1.00 70.44 242 VAL A CA 1
ATOM 1811 C C . VAL A 1 242 ? -17.121 -15.288 13.211 1.00 70.44 242 VAL A C 1
ATOM 1813 O O . VAL A 1 242 ? -17.822 -14.302 12.991 1.00 70.44 242 VAL A O 1
ATOM 1816 N N . GLY A 1 243 ? -17.568 -16.524 13.017 1.00 57.53 243 GLY A N 1
ATOM 1817 C CA . GLY A 1 243 ? -18.895 -16.812 12.486 1.00 57.53 243 GLY A CA 1
ATOM 1818 C C . GLY A 1 243 ? -19.414 -18.167 12.935 1.00 57.53 243 GLY A C 1
ATOM 1819 O O . GLY A 1 243 ? -18.731 -18.920 13.619 1.00 57.53 243 GLY A O 1
ATOM 1820 N N . THR A 1 244 ? -20.648 -18.488 12.560 1.00 74.56 244 THR A N 1
ATOM 1821 C CA . THR A 1 244 ? -21.220 -19.822 12.775 1.00 74.56 244 THR A CA 1
ATOM 1822 C C . THR A 1 244 ? -21.467 -20.470 11.421 1.00 74.56 244 THR A C 1
ATOM 1824 O O . THR A 1 244 ? -22.194 -19.923 10.597 1.00 74.56 244 THR A O 1
ATOM 1827 N N . SER A 1 245 ? -20.889 -21.648 11.193 1.00 68.81 245 SER A N 1
ATOM 1828 C CA . SER A 1 245 ? -21.147 -22.466 10.008 1.00 68.81 245 SER A CA 1
ATOM 1829 C C . SER A 1 245 ? -21.730 -23.801 10.447 1.00 68.81 245 SER A C 1
ATOM 1831 O O . SER A 1 245 ? -21.132 -24.511 11.253 1.00 68.81 245 SER A O 1
ATOM 1833 N N . ARG A 1 246 ? -22.927 -24.138 9.948 1.00 77.06 246 ARG A N 1
ATOM 1834 C CA . ARG A 1 246 ? -23.656 -25.375 10.305 1.00 77.06 246 ARG A CA 1
ATOM 1835 C C . ARG A 1 246 ? -23.826 -25.580 11.822 1.00 77.06 246 ARG A C 1
ATOM 1837 O O . ARG A 1 246 ? -23.721 -26.696 12.316 1.00 77.06 246 ARG A O 1
ATOM 1844 N N . GLY A 1 247 ? -24.070 -24.497 12.560 1.00 68.38 247 GLY A N 1
ATOM 1845 C CA . GLY A 1 247 ? -24.258 -24.540 14.015 1.00 68.38 247 GLY A CA 1
ATOM 1846 C C . GLY A 1 247 ? -22.971 -24.689 14.834 1.00 68.38 247 GLY A C 1
ATOM 1847 O O . GLY A 1 247 ? -23.052 -24.757 16.055 1.00 68.38 247 GLY A O 1
ATOM 1848 N N . GLN A 1 248 ? -21.795 -24.712 14.198 1.00 62.56 248 GLN A N 1
ATOM 1849 C CA . GLN A 1 248 ? -20.500 -24.681 14.879 1.00 62.56 248 GLN A CA 1
ATOM 1850 C C . GLN A 1 248 ? -19.858 -23.302 14.734 1.00 62.56 248 GLN A C 1
ATOM 1852 O O . GLN A 1 248 ? -19.847 -22.737 13.637 1.00 62.56 248 GLN A O 1
ATOM 1857 N N . GLY A 1 249 ? -19.318 -22.772 15.833 1.00 57.88 249 GLY A N 1
ATOM 1858 C CA . GLY A 1 249 ? -18.458 -21.592 15.794 1.00 57.88 249 GLY A CA 1
ATOM 1859 C C . GLY A 1 249 ? -17.227 -21.867 14.929 1.00 57.88 249 GLY A C 1
ATOM 1860 O O . GLY A 1 249 ? -16.668 -22.959 14.981 1.00 57.88 249 GLY A O 1
ATOM 1861 N N . ARG A 1 250 ? -16.857 -20.898 14.101 1.00 62.91 250 ARG A N 1
ATOM 1862 C CA . ARG A 1 250 ? -15.706 -20.926 13.197 1.00 62.91 250 ARG A CA 1
ATOM 1863 C C . ARG A 1 250 ? -14.928 -19.638 13.357 1.00 62.91 250 ARG A C 1
ATOM 1865 O O . ARG A 1 250 ? -15.535 -18.565 13.445 1.00 62.91 250 ARG A O 1
ATOM 1872 N N . MET A 1 251 ? -13.607 -19.737 13.345 1.00 65.25 251 MET A N 1
ATOM 1873 C CA . MET A 1 251 ? -12.718 -18.584 13.312 1.00 65.25 251 MET A CA 1
ATOM 1874 C C . MET A 1 251 ? -11.834 -18.648 12.071 1.00 65.25 251 MET A C 1
ATOM 1876 O O . MET A 1 251 ? -10.957 -19.498 11.956 1.00 65.25 251 MET A O 1
ATOM 1880 N N . VAL A 1 252 ? -12.016 -17.686 11.172 1.00 75.69 252 VAL A N 1
ATOM 1881 C CA . VAL A 1 252 ? -11.142 -17.480 10.021 1.00 75.69 252 VAL A CA 1
ATOM 1882 C C . VAL A 1 252 ? -10.171 -16.355 10.341 1.00 75.69 252 VAL A C 1
ATOM 1884 O O . VAL A 1 252 ? -10.576 -15.227 10.618 1.00 75.69 252 VAL A O 1
ATOM 1887 N N . ILE A 1 253 ? -8.877 -16.649 10.279 1.00 71.94 253 ILE A N 1
ATOM 1888 C CA . ILE A 1 253 ? -7.825 -15.640 10.415 1.00 71.94 253 ILE A CA 1
ATOM 1889 C C . ILE A 1 253 ? -7.131 -15.495 9.073 1.00 71.94 253 ILE A C 1
ATOM 1891 O O . ILE A 1 253 ? -6.568 -16.464 8.571 1.00 71.94 253 ILE A O 1
ATOM 1895 N N . VAL A 1 254 ? -7.116 -14.278 8.542 1.00 76.50 254 VAL A N 1
ATOM 1896 C CA . VAL A 1 254 ? -6.318 -13.870 7.385 1.00 76.50 254 VAL A CA 1
ATOM 1897 C C . VAL A 1 254 ? -5.174 -13.001 7.899 1.00 76.50 254 VAL A C 1
ATOM 1899 O O . VAL A 1 254 ? -5.419 -11.983 8.539 1.00 76.50 254 VAL A O 1
ATOM 1902 N N . THR A 1 255 ? -3.924 -13.389 7.653 1.00 77.81 255 THR A N 1
ATOM 1903 C CA . THR A 1 255 ? -2.739 -12.635 8.106 1.00 77.81 255 THR A CA 1
ATOM 1904 C C . THR A 1 255 ? -1.929 -12.110 6.932 1.00 77.81 255 THR A C 1
ATOM 1906 O O . THR A 1 255 ? -1.959 -12.695 5.848 1.00 77.81 255 THR A O 1
ATOM 1909 N N . GLY A 1 256 ? -1.150 -11.055 7.169 1.00 69.00 256 GLY A N 1
ATOM 1910 C CA . GLY A 1 256 ? -0.295 -10.475 6.135 1.00 69.00 256 GLY A CA 1
ATOM 1911 C C . GLY A 1 256 ? -1.070 -9.606 5.153 1.00 69.00 256 GLY A C 1
ATOM 1912 O O . GLY A 1 256 ? -0.653 -9.441 4.013 1.00 69.00 256 GLY A O 1
ATOM 1913 N N . MET A 1 257 ? -2.234 -9.093 5.559 1.00 81.00 257 MET A N 1
ATOM 1914 C CA . MET A 1 257 ? -3.050 -8.263 4.688 1.00 81.00 257 MET A CA 1
ATOM 1915 C C . MET A 1 257 ? -2.348 -6.950 4.391 1.00 81.00 257 MET A C 1
ATOM 1917 O O . MET A 1 257 ? -2.084 -6.177 5.305 1.00 81.00 257 MET A O 1
ATOM 1921 N N . ARG A 1 258 ? -2.083 -6.670 3.122 1.00 80.94 258 ARG A N 1
ATOM 1922 C CA . ARG A 1 258 ? -1.433 -5.435 2.679 1.00 80.94 258 ARG A CA 1
ATOM 1923 C C . ARG A 1 258 ? -2.055 -4.951 1.381 1.00 80.94 258 ARG A C 1
ATOM 1925 O O . ARG A 1 258 ? -2.654 -5.724 0.635 1.00 80.94 258 ARG A O 1
ATOM 1932 N N . ARG A 1 259 ? -1.917 -3.655 1.108 1.00 82.94 259 ARG A N 1
ATOM 1933 C CA . ARG A 1 259 ? -2.243 -3.113 -0.214 1.00 82.94 259 ARG A CA 1
ATOM 1934 C C . ARG A 1 259 ? -1.165 -3.546 -1.191 1.00 82.94 259 ARG A C 1
ATOM 1936 O O . ARG A 1 259 ? 0.019 -3.448 -0.875 1.00 82.94 259 ARG A O 1
ATOM 1943 N N . LYS A 1 260 ? -1.571 -3.975 -2.380 1.00 88.31 260 LYS A N 1
ATOM 1944 C CA . LYS A 1 260 ? -0.622 -4.126 -3.478 1.00 88.31 260 LYS A CA 1
ATOM 1945 C C . LYS A 1 260 ? -0.178 -2.749 -3.937 1.00 88.31 260 LYS A C 1
ATOM 1947 O O . LYS A 1 260 ? -0.952 -1.795 -3.890 1.00 88.31 260 LYS A O 1
ATOM 1952 N N . THR A 1 261 ? 1.059 -2.641 -4.392 1.00 93.12 261 THR A N 1
ATOM 1953 C CA . THR A 1 261 ? 1.590 -1.400 -4.956 1.00 93.12 261 THR A CA 1
ATOM 1954 C C . THR A 1 261 ? 1.868 -1.575 -6.433 1.00 93.12 261 THR A C 1
ATOM 1956 O O . THR A 1 261 ? 1.977 -2.691 -6.943 1.00 93.12 261 THR A O 1
ATOM 1959 N N . TRP A 1 262 ? 2.032 -0.454 -7.125 1.00 95.25 262 TRP A N 1
ATOM 1960 C CA . TRP A 1 262 ? 2.526 -0.451 -8.498 1.00 95.25 262 TRP A CA 1
ATOM 1961 C C . TRP A 1 262 ? 3.899 -1.121 -8.642 1.00 95.25 262 TRP A C 1
ATOM 1963 O O . TRP A 1 262 ? 4.241 -1.553 -9.739 1.00 95.25 262 TRP A O 1
ATOM 1973 N N . ALA A 1 263 ? 4.641 -1.282 -7.539 1.00 95.44 263 ALA A N 1
ATOM 1974 C CA . ALA A 1 263 ? 5.930 -1.957 -7.522 1.00 95.44 263 ALA A CA 1
ATOM 1975 C C . ALA A 1 263 ? 5.857 -3.463 -7.842 1.00 95.44 263 ALA A C 1
ATOM 1977 O O . ALA A 1 263 ? 6.893 -4.104 -8.005 1.00 95.44 263 ALA A O 1
ATOM 1978 N N . GLN A 1 264 ? 4.650 -4.043 -7.939 1.00 92.44 264 GLN A N 1
ATOM 1979 C CA . GLN A 1 264 ? 4.454 -5.450 -8.311 1.00 92.44 264 GLN A CA 1
ATOM 1980 C C . GLN A 1 264 ? 4.730 -5.750 -9.797 1.00 92.44 264 GLN A C 1
ATOM 1982 O O . GLN A 1 264 ? 4.823 -6.917 -10.188 1.00 92.44 264 GLN A O 1
ATOM 1987 N N . TYR A 1 265 ? 4.793 -4.722 -10.647 1.00 96.06 265 TYR A N 1
ATOM 1988 C CA . TYR A 1 265 ? 4.947 -4.896 -12.088 1.00 96.06 265 TYR A CA 1
ATOM 1989 C C . TYR A 1 265 ? 6.420 -4.896 -12.497 1.00 96.06 265 TYR A C 1
ATOM 1991 O O . TYR A 1 265 ? 7.163 -3.961 -12.220 1.00 96.06 265 TYR A O 1
ATOM 1999 N N . ALA A 1 266 ? 6.825 -5.908 -13.265 1.00 95.94 266 ALA A N 1
ATOM 2000 C CA . ALA A 1 266 ? 8.072 -5.836 -14.023 1.00 95.94 266 ALA A CA 1
ATOM 2001 C C . ALA A 1 266 ? 7.980 -4.751 -15.098 1.00 95.94 266 ALA A C 1
ATOM 2003 O O . ALA A 1 266 ? 8.930 -4.003 -15.334 1.00 95.94 266 ALA A O 1
ATOM 2004 N N . LEU A 1 267 ? 6.816 -4.680 -15.746 1.00 97.44 267 LEU A N 1
ATOM 2005 C CA . LEU A 1 267 ? 6.498 -3.660 -16.725 1.00 97.44 267 LEU A CA 1
ATOM 2006 C C . LEU A 1 267 ? 4.987 -3.421 -16.774 1.00 97.44 267 LEU A C 1
ATOM 2008 O O . LEU A 1 267 ? 4.214 -4.338 -17.045 1.00 97.44 267 LEU A O 1
ATOM 2012 N N . TRP A 1 268 ? 4.580 -2.174 -16.595 1.00 97.69 268 TRP A N 1
ATOM 2013 C CA . TRP A 1 268 ? 3.219 -1.713 -16.831 1.00 97.69 268 TRP A CA 1
ATOM 2014 C C . TRP A 1 268 ? 3.242 -0.504 -17.764 1.00 97.69 268 TRP A C 1
ATOM 2016 O O . TRP A 1 268 ? 4.086 0.382 -17.605 1.00 97.69 268 TRP A O 1
ATOM 2026 N N . SER A 1 269 ? 2.332 -0.459 -18.737 1.00 96.69 269 SER A N 1
ATOM 2027 C CA . SER A 1 269 ? 2.160 0.722 -19.592 1.00 96.69 269 SER A CA 1
ATOM 2028 C C . SER A 1 269 ? 0.703 1.002 -19.933 1.00 96.69 269 SER A C 1
ATOM 2030 O O . SER A 1 269 ? 0.012 0.093 -20.387 1.00 96.69 269 SER A O 1
ATOM 2032 N N . ASP A 1 270 ? 0.247 2.246 -19.798 1.00 95.50 270 ASP A N 1
ATOM 2033 C CA . ASP A 1 270 ? -1.083 2.632 -20.290 1.00 95.50 270 ASP A CA 1
ATOM 2034 C C . ASP A 1 270 ? -1.108 2.468 -21.822 1.00 95.50 270 ASP A C 1
ATOM 2036 O O . ASP A 1 270 ? -1.833 1.645 -22.382 1.00 95.50 270 ASP A O 1
ATOM 2040 N N . TYR A 1 271 ? -0.142 3.095 -22.489 1.00 94.31 271 TYR A N 1
ATOM 2041 C CA . TYR A 1 271 ? 0.102 2.972 -23.916 1.00 94.31 271 TYR A CA 1
ATOM 2042 C C . TYR A 1 271 ? 1.494 2.393 -24.213 1.00 94.31 271 TYR A C 1
ATOM 2044 O O . TYR A 1 271 ? 2.524 3.007 -23.943 1.00 94.31 271 TYR A O 1
ATOM 2052 N N . ASN A 1 272 ? 1.551 1.209 -24.824 1.00 95.00 272 ASN A N 1
ATOM 2053 C CA . ASN A 1 272 ? 2.790 0.496 -25.149 1.00 95.00 272 ASN A CA 1
ATOM 2054 C C . ASN A 1 272 ? 3.440 0.995 -26.453 1.00 95.00 272 ASN A C 1
ATOM 2056 O O . ASN A 1 272 ? 4.643 0.817 -26.651 1.00 95.00 272 ASN A O 1
ATOM 2060 N N . GLY A 1 273 ? 2.653 1.568 -27.371 1.00 93.12 273 GLY A N 1
ATOM 2061 C CA . GLY A 1 273 ? 3.096 1.834 -28.743 1.00 93.12 273 GLY A CA 1
ATOM 2062 C C . GLY A 1 273 ? 3.591 0.571 -29.467 1.00 93.12 273 GLY A C 1
ATOM 2063 O O . GLY A 1 273 ? 3.390 -0.552 -29.004 1.00 93.12 273 GLY A O 1
ATOM 2064 N N . GLN A 1 274 ? 4.266 0.738 -30.609 1.00 93.75 274 GLN A N 1
ATOM 2065 C CA . GLN A 1 274 ? 4.889 -0.365 -31.357 1.00 93.75 274 GLN A CA 1
ATOM 2066 C C . GLN A 1 274 ? 6.314 -0.649 -30.851 1.00 93.75 274 GLN A C 1
ATOM 2068 O O . GLN A 1 274 ? 7.297 -0.544 -31.584 1.00 93.75 274 GLN A O 1
ATOM 2073 N N . ILE A 1 275 ? 6.438 -0.984 -29.566 1.00 93.56 275 ILE A N 1
ATOM 2074 C CA . ILE A 1 275 ? 7.714 -1.361 -28.948 1.00 93.56 275 ILE A CA 1
ATOM 2075 C C . ILE A 1 275 ? 7.684 -2.852 -28.628 1.00 93.56 275 ILE A C 1
ATOM 2077 O O . ILE A 1 275 ? 6.881 -3.309 -27.812 1.00 93.56 275 ILE A O 1
ATOM 2081 N N . TYR A 1 276 ? 8.584 -3.593 -29.275 1.00 93.44 276 TYR A N 1
ATOM 2082 C CA . TYR A 1 276 ? 8.635 -5.049 -29.216 1.00 93.44 276 TYR A CA 1
ATOM 2083 C C . TYR A 1 276 ? 9.271 -5.561 -27.919 1.00 93.44 276 TYR A C 1
ATOM 2085 O O . TYR A 1 276 ? 10.259 -4.997 -27.429 1.00 93.44 276 TYR A O 1
ATOM 2093 N N . PHE A 1 277 ? 8.709 -6.655 -27.409 1.00 93.81 277 PHE A N 1
ATOM 2094 C CA . PHE A 1 277 ? 9.431 -7.662 -26.639 1.00 93.81 277 PHE A CA 1
ATOM 2095 C C . PHE A 1 277 ? 10.111 -8.600 -27.626 1.00 93.81 277 PHE A C 1
ATOM 2097 O O . PHE A 1 277 ? 9.433 -9.147 -28.502 1.00 93.81 277 PHE A O 1
ATOM 2104 N N . LYS A 1 278 ? 11.433 -8.729 -27.530 1.00 90.06 278 LYS A N 1
ATOM 2105 C CA . LYS A 1 278 ? 12.238 -9.438 -28.534 1.00 90.06 278 LYS A CA 1
ATOM 2106 C C . LYS A 1 278 ? 12.900 -10.699 -27.985 1.00 90.06 278 LYS A C 1
ATOM 2108 O O . LYS A 1 278 ? 12.877 -10.946 -26.779 1.00 90.06 278 LYS A O 1
ATOM 2113 N N . SER A 1 279 ? 13.532 -11.449 -28.883 1.00 89.44 279 SER A N 1
ATOM 2114 C CA . SER A 1 279 ? 14.275 -12.665 -28.571 1.00 89.44 279 SER A CA 1
ATOM 2115 C C . SER A 1 279 ? 15.240 -12.482 -27.396 1.00 89.44 279 SER A C 1
ATOM 2117 O O . SER A 1 279 ? 15.952 -11.475 -27.303 1.00 89.44 279 SER A O 1
ATOM 2119 N N . GLY A 1 280 ? 15.269 -13.470 -26.504 1.00 85.88 280 GLY A N 1
ATOM 2120 C CA . GLY A 1 280 ? 16.157 -13.523 -25.343 1.00 85.88 280 GLY A CA 1
ATOM 2121 C C . GLY A 1 280 ? 15.771 -12.648 -24.141 1.00 85.88 280 GLY A C 1
ATOM 2122 O O . GLY A 1 280 ? 16.434 -12.744 -23.104 1.00 85.88 280 GLY A O 1
ATOM 2123 N N . GLU A 1 281 ? 14.725 -11.819 -24.224 1.00 87.88 281 GLU A N 1
ATOM 2124 C CA . GLU A 1 281 ? 14.250 -11.044 -23.071 1.00 87.88 281 GLU A CA 1
ATOM 2125 C C . GLU A 1 281 ? 13.539 -11.939 -22.042 1.00 87.88 281 GLU A C 1
ATOM 2127 O O . GLU A 1 281 ? 12.799 -12.856 -22.400 1.00 87.88 281 GLU A O 1
ATOM 2132 N N . LYS A 1 282 ? 13.744 -11.661 -20.746 1.00 87.25 282 LYS A N 1
ATOM 2133 C CA . LYS A 1 282 ? 13.160 -12.437 -19.641 1.00 87.25 282 LYS A CA 1
ATOM 2134 C C . LYS A 1 282 ? 12.504 -11.539 -18.606 1.00 87.25 282 LYS A C 1
ATOM 2136 O O . LYS A 1 282 ? 13.169 -10.679 -18.039 1.00 87.25 282 LYS A O 1
ATOM 2141 N N . PHE A 1 283 ? 11.236 -11.797 -18.298 1.00 86.56 283 PHE A N 1
ATOM 2142 C CA . PHE A 1 283 ? 10.458 -11.020 -17.332 1.00 86.56 283 PHE A CA 1
ATOM 2143 C C . PHE A 1 283 ? 10.010 -11.896 -16.161 1.00 86.56 283 PHE A C 1
ATOM 2145 O O . PHE A 1 283 ? 9.208 -12.816 -16.323 1.00 86.56 283 PHE A O 1
ATOM 2152 N N . TYR A 1 284 ? 10.523 -11.584 -14.970 1.00 83.94 284 TYR A N 1
ATOM 2153 C CA . TYR A 1 284 ? 10.288 -12.331 -13.725 1.00 83.94 284 TYR A CA 1
ATOM 2154 C C . TYR A 1 284 ? 9.160 -11.758 -12.851 1.00 83.94 284 TYR A C 1
ATOM 2156 O O . TYR A 1 284 ? 8.995 -12.167 -11.708 1.00 83.94 284 TYR A O 1
ATOM 2164 N N . GLY A 1 285 ? 8.382 -10.815 -13.383 1.00 89.00 285 GLY A N 1
ATOM 2165 C CA . GLY A 1 285 ? 7.261 -10.181 -12.693 1.00 89.00 285 GLY A CA 1
ATOM 2166 C C . GLY A 1 285 ? 6.110 -9.896 -13.650 1.00 89.00 285 GLY A C 1
ATOM 2167 O O . GLY A 1 285 ? 6.193 -10.199 -14.844 1.00 89.00 285 GLY A O 1
ATOM 2168 N N . LEU A 1 286 ? 5.027 -9.328 -13.119 1.00 94.25 286 LEU A N 1
ATOM 2169 C CA . LEU A 1 286 ? 3.811 -9.070 -13.888 1.00 94.25 286 LEU A CA 1
ATOM 2170 C C . LEU A 1 286 ? 4.091 -8.108 -15.048 1.00 94.25 286 LEU A C 1
ATOM 2172 O O . LEU A 1 286 ? 4.759 -7.086 -14.868 1.00 94.25 286 LEU A O 1
ATOM 2176 N N . VAL A 1 287 ? 3.546 -8.428 -16.223 1.00 97.56 287 VAL A N 1
ATOM 2177 C CA . VAL A 1 287 ? 3.577 -7.550 -17.398 1.00 97.56 287 VAL A CA 1
ATOM 2178 C C . VAL A 1 287 ? 2.153 -7.199 -17.799 1.00 97.56 287 VAL A C 1
ATOM 2180 O O . VAL A 1 287 ? 1.311 -8.083 -17.982 1.00 97.56 287 VAL A O 1
ATOM 2183 N N . HIS A 1 288 ? 1.880 -5.908 -17.943 1.00 97.94 288 HIS A N 1
ATOM 2184 C CA . HIS A 1 288 ? 0.565 -5.413 -18.325 1.00 97.94 288 HIS A CA 1
ATOM 2185 C C . HIS A 1 288 ? 0.658 -4.234 -19.296 1.00 97.94 288 HIS A C 1
ATOM 2187 O O . HIS A 1 288 ? 1.542 -3.381 -19.177 1.00 97.94 288 HIS A O 1
ATOM 2193 N N . SER A 1 289 ? -0.293 -4.140 -20.226 1.00 97.88 289 SER A N 1
ATOM 2194 C CA . SER A 1 289 ? -0.608 -2.860 -20.858 1.00 97.88 289 SER A CA 1
ATOM 2195 C C . SER A 1 289 ? -2.103 -2.660 -21.062 1.00 97.88 289 SER A C 1
ATOM 2197 O O . SER A 1 289 ? -2.798 -3.599 -21.443 1.00 97.88 289 SER A O 1
ATOM 2199 N N . ASN A 1 290 ? -2.581 -1.421 -20.913 1.00 97.25 290 ASN A N 1
ATOM 2200 C CA . ASN A 1 290 ? -3.938 -1.064 -21.340 1.00 97.25 290 ASN A CA 1
ATOM 2201 C C . ASN A 1 290 ? -4.090 -1.062 -22.876 1.00 97.25 290 ASN A C 1
ATOM 2203 O O . ASN A 1 290 ? -5.193 -0.941 -23.398 1.00 97.25 290 ASN A O 1
ATOM 2207 N N . SER A 1 291 ? -2.993 -1.238 -23.614 1.00 96.69 291 SER A N 1
ATOM 2208 C CA . SER A 1 291 ? -2.954 -1.275 -25.074 1.00 96.69 291 SER A CA 1
ATOM 2209 C C . SER A 1 291 ? -2.238 -2.527 -25.596 1.00 96.69 291 SER A C 1
ATOM 2211 O O . SER A 1 291 ? -1.748 -3.371 -24.836 1.00 96.69 291 SER A O 1
ATOM 2213 N N . LYS A 1 292 ? -2.167 -2.642 -26.923 1.00 97.19 292 LYS A N 1
ATOM 2214 C CA . LYS A 1 292 ? -1.507 -3.732 -27.642 1.00 97.19 292 LYS A CA 1
ATOM 2215 C C . LYS A 1 292 ? -0.044 -3.931 -27.231 1.00 97.19 292 LYS A C 1
ATOM 2217 O O . LYS A 1 292 ? 0.790 -3.044 -27.407 1.00 97.19 292 LYS A O 1
ATOM 2222 N N . LEU A 1 293 ? 0.290 -5.149 -26.806 1.00 98.31 293 LEU A N 1
ATOM 2223 C CA . LEU A 1 293 ? 1.676 -5.609 -26.656 1.00 98.31 293 LEU A CA 1
ATOM 2224 C C . LEU A 1 293 ? 2.210 -6.144 -27.996 1.00 98.31 293 LEU A C 1
ATOM 2226 O O . LEU A 1 293 ? 1.466 -6.759 -28.763 1.00 98.31 293 LEU A O 1
ATOM 2230 N N . TRP A 1 294 ? 3.499 -5.931 -28.272 1.00 97.25 294 TRP A N 1
ATOM 2231 C CA . TRP A 1 294 ? 4.151 -6.334 -29.525 1.00 97.25 294 TRP A CA 1
ATOM 2232 C C . TRP A 1 294 ? 5.255 -7.353 -29.273 1.00 97.25 294 TRP A C 1
ATOM 2234 O O . TRP A 1 294 ? 6.122 -7.116 -28.437 1.00 97.25 294 TRP A O 1
ATOM 2244 N N . PHE A 1 295 ? 5.252 -8.457 -30.013 1.00 96.50 295 PHE A N 1
ATOM 2245 C CA . PHE A 1 295 ? 6.139 -9.595 -29.769 1.00 96.50 295 PHE A CA 1
ATOM 2246 C C . PHE A 1 295 ? 6.943 -9.977 -31.012 1.00 96.50 295 PHE A C 1
ATOM 2248 O O . PHE A 1 295 ? 6.443 -9.922 -32.138 1.00 96.50 295 PHE A O 1
ATOM 2255 N N . SER A 1 296 ? 8.199 -10.364 -30.806 1.00 93.19 296 SER A N 1
ATOM 2256 C CA . SER A 1 296 ? 9.087 -10.897 -31.836 1.00 93.19 296 SER A CA 1
ATOM 2257 C C . SER A 1 296 ? 10.027 -11.931 -31.221 1.00 93.19 296 SER A C 1
ATOM 2259 O O . SER A 1 296 ? 10.618 -11.671 -30.180 1.00 93.19 296 SER A O 1
ATOM 2261 N N . GLY A 1 297 ? 10.211 -13.075 -31.880 1.00 92.38 297 GLY A N 1
ATOM 2262 C CA . GLY A 1 297 ? 11.108 -14.128 -31.399 1.00 92.38 297 GLY A CA 1
ATOM 2263 C C . GLY A 1 297 ? 10.618 -14.810 -30.119 1.00 92.38 297 GLY A C 1
ATOM 2264 O O . GLY A 1 297 ? 9.420 -15.073 -29.979 1.00 92.38 297 GLY A O 1
ATOM 2265 N N . ASP A 1 298 ? 11.545 -15.105 -29.203 1.00 93.69 298 ASP A N 1
ATOM 2266 C CA . ASP A 1 298 ? 11.351 -15.982 -28.038 1.00 93.69 298 ASP A CA 1
ATOM 2267 C C . ASP A 1 298 ? 11.419 -15.305 -26.644 1.00 93.69 298 ASP A C 1
ATOM 2269 O O . ASP A 1 298 ? 12.032 -15.862 -25.728 1.00 93.69 298 ASP A O 1
ATOM 2273 N N . PRO A 1 299 ? 10.791 -14.133 -26.406 1.00 93.56 299 PRO A N 1
ATOM 2274 C CA . PRO A 1 299 ? 10.747 -13.568 -25.063 1.00 93.56 299 PRO A CA 1
ATOM 2275 C C . PRO A 1 299 ? 10.041 -14.523 -24.089 1.00 93.56 299 PRO A C 1
ATOM 2277 O O . PRO A 1 299 ? 9.036 -15.171 -24.412 1.00 93.56 299 PRO A O 1
ATOM 2280 N N . GLU A 1 300 ? 10.560 -14.579 -22.866 1.00 93.38 300 GLU A N 1
ATOM 2281 C CA . GLU A 1 300 ? 10.113 -15.484 -21.813 1.00 93.38 300 GLU A CA 1
ATOM 2282 C C . GLU A 1 300 ? 9.519 -14.708 -20.630 1.00 93.38 300 GLU A C 1
ATOM 2284 O O . GLU A 1 300 ? 10.165 -13.855 -20.017 1.00 93.38 300 GLU A O 1
ATOM 2289 N N . PHE A 1 301 ? 8.286 -15.048 -20.263 1.00 93.75 301 PHE A N 1
ATOM 2290 C CA . PHE A 1 301 ? 7.543 -14.438 -19.165 1.00 93.75 301 PHE A CA 1
ATOM 2291 C C . PHE A 1 301 ? 7.252 -15.487 -18.093 1.00 93.75 301 PHE A C 1
ATOM 2293 O O . PHE A 1 301 ? 6.600 -16.505 -18.351 1.00 93.75 301 PHE A O 1
ATOM 2300 N N . PHE A 1 302 ? 7.743 -15.243 -16.879 1.00 88.44 302 PHE A N 1
ATOM 2301 C CA . PHE A 1 302 ? 7.614 -16.163 -15.745 1.00 88.44 302 PHE A CA 1
ATOM 2302 C C . PHE A 1 302 ? 6.348 -15.925 -14.923 1.00 88.44 302 PHE A C 1
ATOM 2304 O O . PHE A 1 302 ? 5.855 -16.847 -14.274 1.00 88.44 302 PHE A O 1
ATOM 2311 N N . GLU A 1 303 ? 5.797 -14.718 -15.001 1.00 91.38 303 GLU A N 1
ATOM 2312 C CA . GLU A 1 303 ? 4.525 -14.344 -14.397 1.00 91.38 303 GLU A CA 1
ATOM 2313 C C . GLU A 1 303 ? 3.471 -14.038 -15.464 1.00 91.38 303 GLU A C 1
ATOM 2315 O O . GLU A 1 303 ? 3.733 -14.075 -16.669 1.00 91.38 303 GLU A O 1
ATOM 2320 N N . ARG A 1 304 ? 2.238 -13.796 -15.011 1.00 93.88 304 ARG A N 1
ATOM 2321 C CA . ARG A 1 304 ? 1.099 -13.559 -15.897 1.00 93.88 304 ARG A CA 1
ATOM 2322 C C . ARG A 1 304 ? 1.315 -12.300 -16.740 1.00 93.88 304 ARG A C 1
ATOM 2324 O O . ARG A 1 304 ? 1.628 -11.236 -16.205 1.00 93.88 304 ARG A O 1
ATOM 2331 N N . VAL A 1 305 ? 1.081 -12.431 -18.046 1.00 97.81 305 VAL A N 1
ATOM 2332 C CA . VAL A 1 305 ? 1.080 -11.315 -18.998 1.00 97.81 305 VAL A CA 1
ATOM 2333 C C . VAL A 1 305 ? -0.357 -10.943 -19.317 1.00 97.81 305 VAL A C 1
ATOM 2335 O O . VAL A 1 305 ? -1.204 -11.814 -19.526 1.00 97.81 305 VAL A O 1
ATOM 2338 N N . THR A 1 306 ? -0.649 -9.650 -19.360 1.00 98.31 306 THR A N 1
ATOM 2339 C CA . THR A 1 306 ? -1.994 -9.151 -19.645 1.00 98.31 306 THR A CA 1
ATOM 2340 C C . THR A 1 306 ? -1.972 -7.972 -20.606 1.00 98.31 306 THR A C 1
ATOM 2342 O O . THR A 1 306 ? -1.055 -7.157 -20.580 1.00 98.31 306 THR A O 1
ATOM 2345 N N . SER A 1 307 ? -2.986 -7.879 -21.457 1.00 98.38 307 SER A N 1
ATOM 2346 C CA . SER A 1 307 ? -3.281 -6.683 -22.238 1.00 98.38 307 SER A CA 1
ATOM 2347 C C . SER A 1 307 ? -4.777 -6.410 -22.171 1.00 98.38 307 SER A C 1
ATOM 2349 O O . SER A 1 307 ? -5.570 -7.352 -22.245 1.00 98.38 307 SER A O 1
ATOM 2351 N N . ALA A 1 308 ? -5.168 -5.147 -22.012 1.00 98.06 308 ALA A N 1
ATOM 2352 C CA . ALA A 1 308 ? -6.571 -4.760 -22.138 1.00 98.06 308 ALA A CA 1
ATOM 2353 C C . ALA A 1 308 ? -7.040 -4.735 -23.600 1.00 98.06 308 ALA A C 1
ATOM 2355 O O . ALA A 1 308 ? -8.234 -4.854 -23.872 1.00 98.06 308 ALA A O 1
ATOM 2356 N N . ASP A 1 309 ? -6.107 -4.666 -24.554 1.00 98.00 309 ASP A N 1
ATOM 2357 C CA . ASP A 1 309 ? -6.413 -4.871 -25.965 1.00 98.00 309 ASP A CA 1
ATOM 2358 C C . ASP A 1 309 ? -6.814 -6.337 -26.200 1.00 98.00 309 ASP A C 1
ATOM 2360 O O . ASP A 1 309 ? -6.310 -7.273 -25.571 1.00 98.00 309 ASP A O 1
ATOM 2364 N N . SER A 1 310 ? -7.745 -6.541 -27.126 1.00 97.56 310 SER A N 1
ATOM 2365 C CA . SER A 1 310 ? -8.188 -7.877 -27.542 1.00 97.56 310 SER A CA 1
ATOM 2366 C C . SER A 1 310 ? -7.218 -8.542 -28.525 1.00 97.56 310 SER A C 1
ATOM 2368 O O . SER A 1 310 ? -7.408 -9.696 -28.906 1.00 97.56 310 SER A O 1
ATOM 2370 N N . THR A 1 311 ? -6.174 -7.824 -28.944 1.00 97.69 311 THR A N 1
ATOM 2371 C CA . THR A 1 311 ? -5.196 -8.240 -29.943 1.00 97.69 311 THR A CA 1
ATOM 2372 C C . THR A 1 311 ? -3.765 -7.925 -29.503 1.00 97.69 311 THR A C 1
ATOM 2374 O O . THR A 1 311 ? -3.508 -7.057 -28.672 1.00 97.69 311 THR A O 1
ATOM 2377 N N . TYR A 1 312 ? -2.800 -8.617 -30.105 1.00 98.06 312 TYR A N 1
ATOM 2378 C CA . TYR A 1 312 ? -1.371 -8.325 -29.984 1.00 98.06 312 TYR A CA 1
ATOM 2379 C C . TYR A 1 312 ? -0.789 -7.937 -31.350 1.00 98.06 312 TYR A C 1
ATOM 2381 O O . TYR A 1 312 ? -1.431 -8.101 -32.390 1.00 98.06 312 TYR A O 1
ATOM 2389 N N . GLY A 1 313 ? 0.417 -7.377 -31.349 1.00 97.69 313 GLY A N 1
ATOM 2390 C CA . GLY A 1 313 ? 1.187 -7.088 -32.555 1.00 97.69 313 GLY A CA 1
ATOM 2391 C C . GLY A 1 313 ? 2.379 -8.033 -32.715 1.00 97.69 313 GLY A C 1
ATOM 2392 O O . GLY A 1 313 ? 2.885 -8.581 -31.735 1.00 97.69 313 GLY A O 1
ATOM 2393 N N . GLY A 1 314 ? 2.848 -8.215 -33.949 1.00 95.81 314 GLY A N 1
ATOM 2394 C CA . GLY A 1 314 ? 3.945 -9.138 -34.253 1.00 95.81 314 GLY A CA 1
ATOM 2395 C C . GLY A 1 314 ? 3.521 -10.609 -34.175 1.00 95.81 314 GLY A C 1
ATOM 2396 O O . GLY A 1 314 ? 2.467 -10.971 -34.694 1.00 95.81 314 GLY A O 1
ATOM 2397 N N . SER A 1 315 ? 4.347 -11.461 -33.564 1.00 95.12 315 SER A N 1
ATOM 2398 C CA . SER A 1 315 ? 4.114 -12.909 -33.474 1.00 95.12 315 SER A CA 1
ATOM 2399 C C . SER A 1 315 ? 4.407 -13.444 -32.078 1.00 95.12 315 SER A C 1
ATOM 2401 O O . SER A 1 315 ? 5.427 -13.107 -31.483 1.00 95.12 315 SER A O 1
ATOM 2403 N N . THR A 1 316 ? 3.536 -14.323 -31.586 1.00 96.38 316 THR A N 1
ATOM 2404 C CA . THR A 1 316 ? 3.682 -15.010 -30.295 1.00 96.38 316 THR A CA 1
ATOM 2405 C C . THR A 1 316 ? 4.134 -16.466 -30.429 1.00 96.38 316 THR A C 1
ATOM 2407 O O . THR A 1 316 ? 4.270 -17.148 -29.419 1.00 96.38 316 THR A O 1
ATOM 2410 N N . ASN A 1 317 ? 4.407 -16.955 -31.648 1.00 95.38 317 ASN A N 1
ATOM 2411 C CA . ASN A 1 317 ? 4.658 -18.379 -31.925 1.00 95.38 317 ASN A CA 1
ATOM 2412 C C . ASN A 1 317 ? 5.816 -18.993 -31.120 1.00 95.38 317 ASN A C 1
ATOM 2414 O O . ASN A 1 317 ? 5.797 -20.189 -30.844 1.00 95.38 317 ASN A O 1
ATOM 2418 N N . GLN A 1 318 ? 6.831 -18.192 -30.787 1.00 95.50 318 GLN A N 1
ATOM 2419 C CA . GLN A 1 318 ? 8.005 -18.620 -30.017 1.00 95.50 318 GLN A CA 1
ATOM 2420 C C . GLN A 1 318 ? 8.037 -18.022 -28.602 1.00 95.50 318 GLN A C 1
ATOM 2422 O O . GLN A 1 318 ? 8.921 -18.354 -27.818 1.00 95.50 318 GLN A O 1
ATOM 2427 N N . CYS A 1 319 ? 7.075 -17.162 -28.257 1.00 95.69 319 CYS A N 1
ATOM 2428 C CA . CYS A 1 319 ? 6.991 -16.568 -26.928 1.00 95.69 319 CYS A CA 1
ATOM 2429 C C . CYS A 1 319 ? 6.647 -17.631 -25.882 1.00 95.69 319 CYS A C 1
ATOM 2431 O O . CYS A 1 319 ? 5.795 -18.495 -26.102 1.00 95.69 319 CYS A O 1
ATOM 2433 N N . ILE A 1 320 ? 7.260 -17.528 -24.704 1.00 95.19 320 ILE A N 1
ATOM 2434 C CA . ILE A 1 320 ? 7.041 -18.467 -23.603 1.00 95.19 320 ILE A CA 1
ATOM 2435 C C . ILE A 1 320 ? 6.267 -17.753 -22.494 1.00 95.19 320 ILE A C 1
ATOM 2437 O O . ILE A 1 320 ? 6.829 -16.958 -21.745 1.00 95.19 320 ILE A O 1
ATOM 2441 N N . PHE A 1 321 ? 4.976 -18.063 -22.354 1.00 95.25 321 PHE A N 1
ATOM 2442 C CA . PHE A 1 321 ? 4.107 -17.509 -21.307 1.00 95.25 321 PHE A CA 1
ATOM 2443 C C . PHE A 1 321 ? 3.849 -18.539 -20.203 1.00 95.25 321 PHE A C 1
ATOM 2445 O O . PHE A 1 321 ? 2.868 -19.282 -20.250 1.00 95.25 321 PHE A O 1
ATOM 2452 N N . ARG A 1 322 ? 4.707 -18.591 -19.178 1.00 91.19 322 ARG A N 1
ATOM 2453 C CA . ARG A 1 322 ? 4.658 -19.653 -18.151 1.00 91.19 322 ARG A CA 1
ATOM 2454 C C . ARG A 1 322 ? 3.379 -19.645 -17.315 1.00 91.19 322 ARG A C 1
ATOM 2456 O O . ARG A 1 322 ? 2.926 -20.705 -16.896 1.00 91.19 322 ARG A O 1
ATOM 2463 N N . LYS A 1 323 ? 2.790 -18.466 -17.095 1.00 92.19 323 LYS A N 1
ATOM 2464 C CA . LYS A 1 323 ? 1.505 -18.290 -16.390 1.00 92.19 323 LYS A CA 1
ATOM 2465 C C . LYS A 1 323 ? 0.408 -17.699 -17.280 1.00 92.19 323 LYS A C 1
ATOM 2467 O O . LYS A 1 323 ? -0.546 -17.102 -16.785 1.00 92.19 323 LYS A O 1
ATOM 2472 N N . GLY A 1 324 ? 0.546 -17.891 -18.591 1.00 94.25 324 GLY A N 1
ATOM 2473 C CA . GLY A 1 324 ? -0.431 -17.479 -19.591 1.00 94.25 324 GLY A CA 1
ATOM 2474 C C . GLY A 1 324 ? -0.365 -16.002 -19.988 1.00 94.25 324 GLY A C 1
ATOM 2475 O O . GLY A 1 324 ? 0.221 -15.157 -19.304 1.00 94.25 324 GLY A O 1
ATOM 2476 N N . PHE A 1 325 ? -0.997 -15.724 -21.126 1.00 97.62 325 PHE A N 1
ATOM 2477 C CA . PHE A 1 325 ? -1.196 -14.396 -21.694 1.00 97.62 325 PHE A CA 1
ATOM 2478 C C . PHE A 1 325 ? -2.699 -14.148 -21.853 1.00 97.62 325 PHE A C 1
ATOM 2480 O O . PHE A 1 325 ? -3.377 -14.910 -22.540 1.00 97.62 325 PHE A O 1
ATOM 2487 N N . ILE A 1 326 ? -3.220 -13.113 -21.191 1.00 98.06 326 ILE A N 1
ATOM 2488 C CA . ILE A 1 326 ? -4.647 -12.762 -21.211 1.00 98.06 326 ILE A CA 1
ATOM 2489 C C . ILE A 1 326 ? -4.844 -11.468 -22.002 1.00 98.06 326 ILE A C 1
ATOM 2491 O O . ILE A 1 326 ? -4.290 -10.431 -21.641 1.00 98.06 326 ILE A O 1
ATOM 2495 N N . LEU A 1 327 ? -5.657 -11.542 -23.053 1.00 98.19 327 LEU A N 1
ATOM 2496 C CA . LEU A 1 327 ? -6.149 -10.402 -23.833 1.00 98.19 327 LEU A CA 1
ATOM 2497 C C . LEU A 1 327 ? -7.520 -9.960 -23.305 1.00 98.19 327 LEU A C 1
ATOM 2499 O O . LEU A 1 327 ? -8.249 -10.775 -22.737 1.00 98.19 327 LEU A O 1
ATOM 2503 N N . GLY A 1 328 ? -7.882 -8.692 -23.503 1.00 97.06 328 GLY A N 1
ATOM 2504 C CA . GLY A 1 328 ? -9.131 -8.132 -22.975 1.00 97.06 328 GLY A CA 1
ATOM 2505 C C . GLY A 1 328 ? -9.185 -8.085 -21.442 1.00 97.06 328 GLY A C 1
ATOM 2506 O O . GLY A 1 328 ? -10.259 -8.208 -20.856 1.00 97.06 328 GLY A O 1
ATOM 2507 N N . ALA A 1 329 ? -8.030 -7.971 -20.779 1.00 96.25 329 ALA A N 1
ATOM 2508 C CA . ALA A 1 329 ? -7.965 -7.783 -19.333 1.00 96.25 329 ALA A CA 1
ATOM 2509 C C . ALA A 1 329 ? -8.538 -6.406 -18.921 1.00 96.25 329 ALA A C 1
ATOM 2511 O O . ALA A 1 329 ? -8.532 -5.477 -19.726 1.00 96.25 329 ALA A O 1
ATOM 2512 N N . PRO A 1 330 ? -9.012 -6.229 -17.674 1.00 93.56 330 PRO A N 1
ATOM 2513 C CA . PRO A 1 330 ? -9.414 -4.913 -17.182 1.00 93.56 330 PRO A CA 1
ATOM 2514 C C . PRO A 1 330 ? -8.270 -3.897 -17.259 1.00 93.56 330 PRO A C 1
ATOM 2516 O O . PRO A 1 330 ? -7.112 -4.256 -17.047 1.00 93.56 330 PRO A O 1
ATOM 2519 N N . THR A 1 331 ? -8.607 -2.636 -17.526 1.00 92.25 331 THR A N 1
ATOM 2520 C CA . THR A 1 331 ? -7.656 -1.522 -17.480 1.00 92.25 331 THR A CA 1
ATOM 2521 C C . THR A 1 331 ? -7.431 -1.044 -16.048 1.00 92.25 331 THR A C 1
ATOM 2523 O O . THR A 1 331 ? -8.384 -0.951 -15.272 1.00 92.25 331 THR A O 1
ATOM 2526 N N . ASN A 1 332 ? -6.209 -0.622 -15.731 1.00 88.75 332 ASN A N 1
ATOM 2527 C CA . ASN A 1 332 ? -5.879 0.106 -14.497 1.00 88.75 332 ASN A CA 1
ATOM 2528 C C . ASN A 1 332 ? -5.402 1.526 -14.852 1.00 88.75 332 ASN A C 1
ATOM 2530 O O . ASN A 1 332 ? -4.990 1.753 -15.977 1.00 88.75 332 ASN A O 1
ATOM 2534 N N . SER A 1 333 ? -5.429 2.502 -13.943 1.00 88.69 333 SER A N 1
ATOM 2535 C CA . SER A 1 333 ? -4.973 3.870 -14.260 1.00 88.69 333 SER A CA 1
ATOM 2536 C C . SER A 1 333 ? -4.134 4.458 -13.137 1.00 88.69 333 SER A C 1
ATOM 2538 O O . SER A 1 333 ? -4.492 4.325 -11.971 1.00 88.69 333 SER A O 1
ATOM 2540 N N . MET A 1 334 ? -3.046 5.147 -13.489 1.00 90.06 334 MET A N 1
ATOM 2541 C CA . MET A 1 334 ? -2.211 5.907 -12.551 1.00 90.06 334 MET A CA 1
ATOM 2542 C C . MET A 1 334 ? -2.728 7.325 -12.266 1.00 90.06 334 MET A C 1
ATOM 2544 O O . MET A 1 334 ? -2.071 8.068 -11.540 1.00 90.06 334 MET A O 1
ATOM 2548 N N . ALA A 1 335 ? -3.887 7.726 -12.800 1.00 84.81 335 ALA A N 1
ATOM 2549 C CA . ALA A 1 335 ? -4.369 9.111 -12.722 1.00 84.81 335 ALA A CA 1
ATOM 2550 C C . ALA A 1 335 ? -4.483 9.662 -11.283 1.00 84.81 335 ALA A C 1
ATOM 2552 O O . ALA A 1 335 ? -4.365 10.864 -11.062 1.00 84.81 335 ALA A O 1
ATOM 2553 N N . TYR A 1 336 ? -4.678 8.795 -10.284 1.00 84.38 336 TYR A N 1
ATOM 2554 C CA . TYR A 1 336 ? -4.734 9.192 -8.871 1.00 84.38 336 TYR A CA 1
ATOM 2555 C C . TYR A 1 336 ? -3.355 9.412 -8.228 1.00 84.38 336 TYR A C 1
ATOM 2557 O O . TYR A 1 336 ? -3.271 10.018 -7.158 1.00 84.38 336 TYR A O 1
ATOM 2565 N N . VAL A 1 337 ? -2.272 8.925 -8.842 1.00 88.12 337 VAL A N 1
ATOM 2566 C CA . VAL A 1 337 ? -0.902 9.076 -8.338 1.00 88.12 337 VAL A CA 1
ATOM 2567 C C . VAL A 1 337 ? -0.377 10.458 -8.721 1.00 88.12 337 VAL A C 1
ATOM 2569 O O . VAL A 1 337 ? 0.336 10.642 -9.704 1.00 88.12 337 VAL A O 1
ATOM 2572 N N . THR A 1 338 ? -0.763 11.465 -7.947 1.00 87.06 338 THR A N 1
ATOM 2573 C CA . THR A 1 338 ? -0.393 12.864 -8.198 1.00 87.06 338 THR A CA 1
ATOM 2574 C C . THR A 1 338 ? 0.822 13.277 -7.374 1.00 87.06 338 THR A C 1
ATOM 2576 O O . THR A 1 338 ? 0.999 12.800 -6.249 1.00 87.06 338 THR A O 1
ATOM 2579 N N . PHE A 1 339 ? 1.613 14.237 -7.866 1.00 87.19 339 PHE A N 1
ATOM 2580 C CA . PHE A 1 339 ? 2.667 14.862 -7.059 1.00 87.19 339 PHE A CA 1
ATOM 2581 C C . PHE A 1 339 ? 2.146 15.361 -5.709 1.00 87.19 339 PHE A C 1
ATOM 2583 O O . PHE A 1 339 ? 2.783 15.112 -4.697 1.00 87.19 339 PHE A O 1
ATOM 2590 N N . ALA A 1 340 ? 0.957 15.971 -5.663 1.00 86.00 340 ALA A N 1
ATOM 2591 C CA . ALA A 1 340 ? 0.349 16.422 -4.411 1.00 86.00 340 ALA A CA 1
ATOM 2592 C C . ALA A 1 340 ? 0.160 15.276 -3.396 1.00 86.00 340 ALA A C 1
ATOM 2594 O O . ALA A 1 340 ? 0.484 15.441 -2.222 1.00 86.00 340 ALA A O 1
ATOM 2595 N N . SER A 1 341 ? -0.302 14.102 -3.851 1.00 86.19 341 SER A N 1
ATOM 2596 C CA . SER A 1 341 ? -0.479 12.918 -2.991 1.00 86.19 341 SER A CA 1
ATOM 2597 C C . SER A 1 341 ? 0.836 12.332 -2.466 1.00 86.19 341 SER A C 1
ATOM 2599 O O . SER A 1 341 ? 0.859 11.690 -1.416 1.00 86.19 341 SER A O 1
ATOM 2601 N N . MET A 1 342 ? 1.932 12.551 -3.192 1.00 87.56 342 MET A N 1
ATOM 2602 C CA . MET A 1 342 ? 3.263 12.092 -2.807 1.00 87.56 342 MET A CA 1
ATOM 2603 C C . MET A 1 342 ? 4.003 13.130 -1.957 1.00 87.56 342 MET A C 1
ATOM 2605 O O . MET A 1 342 ? 4.696 12.763 -1.014 1.00 87.56 342 MET A O 1
ATOM 2609 N N . LEU A 1 343 ? 3.802 14.422 -2.231 1.00 87.44 343 LEU A N 1
ATOM 2610 C CA . LEU A 1 343 ? 4.379 15.538 -1.484 1.00 87.44 343 LEU A CA 1
ATOM 2611 C C . LEU A 1 343 ? 3.962 15.505 -0.011 1.00 87.44 343 LEU A C 1
ATOM 2613 O O . LEU A 1 343 ? 4.784 15.768 0.858 1.00 87.44 343 LEU A O 1
ATOM 2617 N N . SER A 1 344 ? 2.718 15.117 0.289 1.00 87.19 344 SER A N 1
ATOM 2618 C CA . SER A 1 344 ? 2.237 14.985 1.673 1.00 87.19 344 SER A CA 1
ATOM 2619 C C . SER A 1 344 ? 2.955 13.907 2.493 1.00 87.19 344 SER A C 1
ATOM 2621 O O . SER A 1 344 ? 2.721 13.809 3.693 1.00 87.19 344 SER A O 1
ATOM 2623 N N . LYS A 1 345 ? 3.776 13.073 1.848 1.00 88.50 345 LYS A N 1
ATOM 2624 C CA . LYS A 1 345 ? 4.540 11.988 2.469 1.00 88.50 345 LYS A CA 1
ATOM 2625 C C . LYS A 1 345 ? 6.043 12.268 2.522 1.00 88.50 345 LYS A C 1
ATOM 2627 O O . LYS A 1 345 ? 6.789 11.401 2.952 1.00 88.50 345 LYS A O 1
ATOM 2632 N N . ALA A 1 346 ? 6.486 13.416 2.012 1.00 89.75 346 ALA A N 1
ATOM 2633 C CA . ALA A 1 346 ? 7.899 13.735 1.887 1.00 89.75 346 ALA A CA 1
ATOM 2634 C C . ALA A 1 346 ? 8.525 14.074 3.246 1.00 89.75 346 ALA A C 1
ATOM 2636 O O . ALA A 1 346 ? 8.021 14.932 3.969 1.00 89.75 346 ALA A O 1
ATOM 2637 N N . ASP A 1 347 ? 9.664 13.454 3.542 1.00 92.12 347 ASP A N 1
ATOM 2638 C CA . ASP A 1 347 ? 10.516 13.781 4.689 1.00 92.12 347 ASP A CA 1
ATOM 2639 C C . ASP A 1 347 ? 11.408 14.993 4.392 1.00 92.12 347 ASP A C 1
ATOM 2641 O O . ASP A 1 347 ? 11.744 15.778 5.281 1.00 92.12 347 ASP A O 1
ATOM 2645 N N . LEU A 1 348 ? 11.785 15.159 3.121 1.00 90.50 348 LEU A N 1
ATOM 2646 C CA . LEU A 1 348 ? 12.534 16.305 2.625 1.00 90.50 348 LEU A CA 1
ATOM 2647 C C . LEU A 1 348 ? 11.849 16.885 1.391 1.00 90.50 348 LEU A C 1
ATOM 2649 O O . LEU A 1 348 ? 11.627 16.192 0.399 1.00 90.50 348 LEU A O 1
ATOM 2653 N N . VAL A 1 349 ? 11.578 18.186 1.441 1.00 92.12 349 VAL A N 1
ATOM 2654 C CA . VAL A 1 349 ? 11.051 18.947 0.310 1.00 92.12 349 VAL A CA 1
ATOM 2655 C C . VAL A 1 349 ? 12.111 19.941 -0.149 1.00 92.12 349 VAL A C 1
ATOM 2657 O O . VAL A 1 349 ? 12.562 20.779 0.632 1.00 92.12 349 VAL A O 1
ATOM 2660 N N . LEU A 1 350 ? 12.511 19.844 -1.413 1.00 90.31 350 LEU A N 1
ATOM 2661 C CA . LEU A 1 350 ? 13.474 20.740 -2.048 1.00 90.31 350 LEU A CA 1
ATOM 2662 C C . LEU A 1 350 ? 12.782 21.583 -3.101 1.00 90.31 350 LEU A C 1
ATOM 2664 O O . LEU A 1 350 ? 11.863 21.126 -3.773 1.00 90.31 350 LEU A O 1
ATOM 2668 N N . THR A 1 351 ? 13.233 22.822 -3.248 1.00 88.06 351 THR A N 1
ATOM 2669 C CA . THR A 1 351 ? 12.698 23.734 -4.255 1.00 88.06 351 THR A CA 1
ATOM 2670 C C . THR A 1 351 ? 13.682 23.904 -5.394 1.00 88.06 351 THR A C 1
ATOM 2672 O O . THR A 1 351 ? 14.829 24.259 -5.135 1.00 88.06 351 THR A O 1
ATOM 2675 N N . GLY A 1 352 ? 13.210 23.709 -6.628 1.00 86.94 352 GLY A N 1
ATOM 2676 C CA . GLY A 1 352 ? 13.987 23.945 -7.846 1.00 86.94 352 GLY A CA 1
ATOM 2677 C C . GLY A 1 352 ? 14.773 22.733 -8.344 1.00 86.94 352 GLY A C 1
ATOM 2678 O O . GLY A 1 352 ? 14.693 21.635 -7.790 1.00 86.94 352 GLY A O 1
ATOM 2679 N N . ARG A 1 353 ? 15.528 22.921 -9.432 1.00 90.25 353 ARG A N 1
ATOM 2680 C CA . ARG A 1 353 ? 16.321 21.840 -10.032 1.00 90.25 353 ARG A CA 1
ATOM 2681 C C . ARG A 1 353 ? 17.304 21.275 -9.010 1.00 90.25 353 ARG A C 1
ATOM 2683 O O . ARG A 1 353 ? 18.064 22.021 -8.394 1.00 90.25 353 ARG A O 1
ATOM 2690 N N . THR A 1 354 ? 17.304 19.953 -8.892 1.00 94.94 354 THR A N 1
ATOM 2691 C CA . THR A 1 354 ? 18.072 19.241 -7.874 1.00 94.94 354 THR A CA 1
ATOM 2692 C C . THR A 1 354 ? 18.918 18.148 -8.516 1.00 94.94 354 THR A C 1
ATOM 2694 O O . THR A 1 354 ? 18.402 17.334 -9.279 1.00 94.94 354 THR A O 1
ATOM 2697 N N . ASP A 1 355 ? 20.202 18.087 -8.175 1.00 96.69 355 ASP A N 1
ATOM 2698 C CA . ASP A 1 355 ? 21.054 16.935 -8.466 1.00 96.69 355 ASP A CA 1
ATOM 2699 C C . ASP A 1 355 ? 21.274 16.149 -7.166 1.00 96.69 355 ASP A C 1
ATOM 2701 O O . ASP A 1 355 ? 21.741 16.701 -6.166 1.00 96.69 355 ASP A O 1
ATOM 2705 N N . ILE A 1 356 ? 20.925 14.863 -7.171 1.00 98.19 356 ILE A N 1
ATOM 2706 C CA . ILE A 1 356 ? 21.076 13.948 -6.037 1.00 98.19 356 ILE A CA 1
ATOM 2707 C C . ILE A 1 356 ? 22.072 12.863 -6.433 1.00 98.19 356 ILE A C 1
ATOM 2709 O O . ILE A 1 356 ? 21.808 12.047 -7.316 1.00 98.19 356 ILE A O 1
ATOM 2713 N N . THR A 1 357 ? 23.219 12.837 -5.761 1.00 98.44 357 THR A N 1
ATOM 2714 C CA . THR A 1 357 ? 24.186 11.746 -5.900 1.00 98.44 357 THR A CA 1
ATOM 2715 C C . THR A 1 357 ? 24.056 10.793 -4.719 1.00 98.44 357 THR A C 1
ATOM 2717 O O . THR A 1 357 ? 24.233 11.209 -3.575 1.00 98.44 357 THR A O 1
ATOM 2720 N N . PHE A 1 358 ? 23.770 9.520 -4.989 1.00 98.50 358 PHE A N 1
ATOM 2721 C CA . PHE A 1 358 ? 23.786 8.463 -3.979 1.00 98.50 358 PHE A CA 1
ATOM 2722 C C . PHE A 1 358 ? 25.238 8.132 -3.610 1.00 98.50 358 PHE A C 1
ATOM 2724 O O . PHE A 1 358 ? 26.045 7.814 -4.492 1.00 98.50 358 PHE A O 1
ATOM 2731 N N . ASN A 1 359 ? 25.577 8.229 -2.326 1.00 97.00 359 ASN A N 1
ATOM 2732 C CA . ASN A 1 359 ? 26.933 8.050 -1.815 1.00 97.00 359 ASN A CA 1
ATOM 2733 C C . ASN A 1 359 ? 26.939 7.112 -0.596 1.00 97.00 359 ASN A C 1
ATOM 2735 O O . ASN A 1 359 ? 27.307 7.505 0.510 1.00 97.00 359 ASN A O 1
ATOM 2739 N N . GLY A 1 360 ? 26.499 5.871 -0.806 1.00 94.88 360 GLY A N 1
ATOM 2740 C CA . GLY A 1 360 ? 26.286 4.893 0.257 1.00 94.88 360 GLY A CA 1
ATOM 2741 C C . GLY A 1 360 ? 25.084 5.287 1.109 1.00 94.88 360 GLY A C 1
ATOM 2742 O O . GLY A 1 360 ? 23.998 5.504 0.573 1.00 94.88 360 GLY A O 1
ATOM 2743 N N . THR A 1 361 ? 25.302 5.406 2.419 1.00 94.50 361 THR A N 1
ATOM 2744 C CA . THR A 1 361 ? 24.273 5.738 3.421 1.00 94.50 361 THR A CA 1
ATOM 2745 C C . THR A 1 361 ? 23.885 7.218 3.438 1.00 94.50 361 THR A C 1
ATOM 2747 O O . THR A 1 361 ? 23.062 7.641 4.250 1.00 94.50 361 THR A O 1
ATOM 2750 N N . ASP A 1 362 ? 24.488 8.018 2.558 1.00 95.56 362 ASP A N 1
ATOM 2751 C CA . ASP A 1 362 ? 24.263 9.451 2.436 1.00 95.56 362 ASP A CA 1
ATOM 2752 C C . ASP A 1 362 ? 23.852 9.835 1.010 1.00 95.56 362 ASP A C 1
ATOM 2754 O O . ASP A 1 362 ? 24.221 9.201 0.016 1.00 95.56 362 ASP A O 1
ATOM 2758 N N . LEU A 1 363 ? 23.158 10.965 0.903 1.00 97.56 363 LEU A N 1
ATOM 2759 C CA . LEU A 1 363 ? 22.910 11.672 -0.346 1.00 97.56 363 LEU A CA 1
ATOM 2760 C C . LEU A 1 363 ? 23.749 12.946 -0.390 1.00 97.56 363 LEU A C 1
ATOM 2762 O O . LEU A 1 363 ? 23.752 13.725 0.563 1.00 97.56 363 LEU A O 1
ATOM 2766 N N . LEU A 1 364 ? 24.410 13.204 -1.515 1.00 97.75 364 LEU A N 1
ATOM 2767 C CA . LEU A 1 364 ? 25.004 14.507 -1.808 1.00 97.75 364 LEU A CA 1
ATOM 2768 C C . LEU A 1 364 ? 24.041 15.290 -2.695 1.00 97.75 364 LEU A C 1
ATOM 2770 O O . LEU A 1 364 ? 23.804 14.918 -3.846 1.00 97.75 364 LEU A O 1
ATOM 2774 N N . ILE A 1 365 ? 23.476 16.363 -2.144 1.00 97.50 365 ILE A N 1
ATOM 2775 C CA . ILE A 1 365 ? 22.406 17.132 -2.777 1.00 97.50 365 ILE A CA 1
ATOM 2776 C C . ILE A 1 365 ? 22.923 18.509 -3.189 1.00 97.50 365 ILE A C 1
ATOM 2778 O O . ILE A 1 365 ? 23.384 19.304 -2.363 1.00 97.50 365 ILE A O 1
ATOM 2782 N N . ASN A 1 366 ? 22.801 18.808 -4.479 1.00 96.06 366 ASN A N 1
ATOM 2783 C CA . ASN A 1 366 ? 22.991 20.136 -5.043 1.00 96.06 366 ASN A CA 1
ATOM 2784 C C . ASN A 1 366 ? 21.623 20.697 -5.452 1.00 96.06 366 ASN A C 1
ATOM 2786 O O . ASN A 1 366 ? 20.962 20.153 -6.332 1.00 96.06 366 ASN A O 1
ATOM 2790 N N . CYS A 1 367 ? 21.189 21.768 -4.795 1.00 92.31 367 CYS A N 1
ATOM 2791 C CA . CYS A 1 367 ? 19.901 22.417 -5.020 1.00 92.31 367 CYS A CA 1
ATOM 2792 C C . CYS A 1 367 ? 20.065 23.936 -4.828 1.00 92.31 367 CYS A C 1
ATOM 2794 O O . CYS A 1 367 ? 19.824 24.448 -3.727 1.00 92.31 367 CYS A O 1
ATOM 2796 N N . PRO A 1 368 ? 20.501 24.671 -5.867 1.00 89.94 368 PRO A N 1
ATOM 2797 C CA . PRO A 1 368 ? 20.851 26.089 -5.753 1.00 89.94 368 PRO A CA 1
ATOM 2798 C C . PRO A 1 368 ? 19.710 26.977 -5.247 1.00 89.94 368 PRO A C 1
ATOM 2800 O O . PRO A 1 368 ? 19.937 27.832 -4.396 1.00 89.94 368 PRO A O 1
ATOM 2803 N N . ASP A 1 369 ? 18.478 26.723 -5.694 1.00 86.56 369 ASP A N 1
ATOM 2804 C CA . ASP A 1 369 ? 17.281 27.470 -5.273 1.00 86.56 369 ASP A CA 1
ATOM 2805 C C . ASP A 1 369 ? 16.934 27.247 -3.787 1.00 86.56 369 ASP A C 1
ATOM 2807 O O . ASP A 1 369 ? 16.263 28.069 -3.168 1.00 86.56 369 ASP A O 1
ATOM 2811 N N . SER A 1 370 ? 17.443 26.163 -3.191 1.00 84.38 370 SER A N 1
ATOM 2812 C CA . SER A 1 370 ? 17.369 25.889 -1.749 1.00 84.38 370 SER A CA 1
ATOM 2813 C C . SER A 1 370 ? 18.663 26.274 -1.008 1.00 84.38 370 SER A C 1
ATOM 2815 O O . SER A 1 370 ? 18.791 26.018 0.189 1.00 84.38 370 SER A O 1
ATOM 2817 N N . GLY A 1 371 ? 19.637 26.884 -1.699 1.00 88.75 371 GLY A N 1
ATOM 2818 C CA . GLY A 1 371 ? 20.939 27.286 -1.159 1.00 88.75 371 GLY A CA 1
ATOM 2819 C C . GLY A 1 371 ? 21.883 26.122 -0.841 1.00 88.75 371 GLY A C 1
ATOM 2820 O O . GLY A 1 371 ? 22.753 26.264 0.018 1.00 88.75 371 GLY A O 1
ATOM 2821 N N . TRP A 1 372 ? 21.685 24.948 -1.450 1.00 92.81 372 TRP A N 1
ATOM 2822 C CA . TRP A 1 372 ? 22.451 23.738 -1.140 1.00 92.81 372 TRP A CA 1
ATOM 2823 C C . TRP A 1 372 ? 23.472 23.442 -2.231 1.00 92.81 372 TRP A C 1
ATOM 2825 O O . TRP A 1 372 ? 23.107 23.273 -3.392 1.00 92.81 372 TRP A O 1
ATOM 2835 N N . THR A 1 373 ? 24.730 23.287 -1.829 1.00 95.31 373 THR A N 1
ATOM 2836 C CA . THR A 1 373 ? 25.830 22.861 -2.699 1.00 95.31 373 THR A CA 1
ATOM 2837 C C . THR A 1 373 ? 26.508 21.664 -2.054 1.00 95.31 373 THR A C 1
ATOM 2839 O O . THR A 1 373 ? 27.084 21.809 -0.977 1.00 95.31 373 THR A O 1
ATOM 2842 N N . ASN A 1 374 ? 26.431 20.489 -2.691 1.00 93.31 374 ASN A N 1
ATOM 2843 C CA . ASN A 1 374 ? 26.959 19.219 -2.165 1.00 93.31 374 ASN A CA 1
ATOM 2844 C C . ASN A 1 374 ? 26.588 18.969 -0.694 1.00 93.31 374 ASN A C 1
ATOM 2846 O O . ASN A 1 374 ? 27.406 18.492 0.093 1.00 93.31 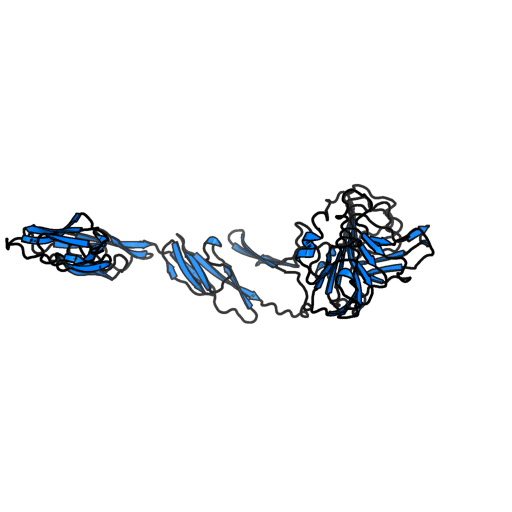374 ASN A O 1
ATOM 2850 N N . ARG A 1 375 ? 25.365 19.334 -0.297 1.00 96.50 375 ARG A N 1
ATOM 2851 C CA . ARG A 1 375 ? 24.921 19.139 1.077 1.00 96.50 375 ARG A CA 1
ATOM 2852 C C . ARG A 1 375 ? 24.719 17.651 1.319 1.00 96.50 375 ARG A C 1
ATOM 2854 O O . ARG A 1 375 ? 23.926 17.022 0.624 1.00 96.50 375 ARG A O 1
ATOM 2861 N N . THR A 1 376 ? 25.401 17.123 2.325 1.00 96.94 376 THR A N 1
ATOM 2862 C CA . THR A 1 376 ? 25.184 15.758 2.795 1.00 96.94 376 THR A CA 1
ATOM 2863 C C . THR A 1 376 ? 23.848 15.661 3.524 1.00 96.94 376 THR A C 1
ATOM 2865 O O . THR A 1 376 ? 23.566 16.448 4.433 1.00 96.94 376 THR A O 1
ATOM 2868 N N . TYR A 1 377 ? 23.040 14.685 3.133 1.00 94.00 377 TYR A N 1
ATOM 2869 C CA . TYR A 1 377 ? 21.819 14.282 3.812 1.00 94.00 377 TYR A CA 1
ATOM 2870 C C . TYR A 1 377 ? 21.934 12.796 4.153 1.00 94.00 377 TYR A C 1
ATOM 2872 O O . TYR A 1 377 ? 21.939 11.960 3.253 1.00 94.00 377 TYR A O 1
ATOM 2880 N N . ALA A 1 378 ? 22.069 12.484 5.441 1.00 92.81 378 ALA A N 1
ATOM 2881 C CA . ALA A 1 378 ? 22.139 11.105 5.913 1.00 92.81 378 ALA A CA 1
ATOM 2882 C C . ALA A 1 378 ? 20.780 10.416 5.785 1.00 92.81 378 ALA A C 1
ATOM 2884 O O . ALA A 1 378 ? 19.748 11.067 5.948 1.00 92.81 378 ALA A O 1
ATOM 2885 N N . LEU A 1 379 ? 20.780 9.109 5.528 1.00 88.75 379 LEU A N 1
ATOM 2886 C CA . LEU A 1 379 ? 19.571 8.292 5.451 1.00 88.75 379 LEU A CA 1
ATOM 2887 C C . LEU A 1 379 ? 19.292 7.637 6.820 1.00 88.75 379 LEU A C 1
ATOM 2889 O O . LEU A 1 379 ? 19.904 6.621 7.141 1.00 88.75 379 LEU A O 1
ATOM 2893 N N . PRO A 1 380 ? 18.384 8.180 7.661 1.00 78.00 380 PRO A N 1
ATOM 2894 C CA . PRO A 1 380 ? 18.088 7.616 8.984 1.00 78.00 380 PRO A CA 1
ATOM 2895 C C . PRO A 1 380 ? 17.206 6.351 8.938 1.00 78.00 380 PRO A C 1
ATOM 2897 O O . PRO A 1 380 ? 16.853 5.818 9.989 1.00 78.00 380 PRO A O 1
ATOM 2900 N N . GLY A 1 381 ? 16.805 5.907 7.745 1.00 86.75 381 GLY A N 1
ATOM 2901 C CA . GLY A 1 381 ? 15.854 4.828 7.498 1.00 86.75 381 GLY A CA 1
ATOM 2902 C C . GLY A 1 381 ? 15.189 5.010 6.133 1.00 86.75 381 GLY A C 1
ATOM 2903 O O . GLY A 1 381 ? 15.826 5.478 5.191 1.00 86.75 381 GLY A O 1
ATOM 2904 N N . ASP A 1 382 ? 13.902 4.677 6.048 1.00 91.50 382 ASP A N 1
ATOM 2905 C CA . ASP A 1 382 ? 13.054 4.979 4.892 1.00 91.50 382 ASP A CA 1
ATOM 2906 C C . ASP A 1 382 ? 12.906 6.496 4.708 1.00 91.50 382 ASP A C 1
ATOM 2908 O O . ASP A 1 382 ? 12.487 7.185 5.637 1.00 91.50 382 ASP A O 1
ATOM 2912 N N . VAL A 1 383 ? 13.215 7.004 3.512 1.00 91.69 383 VAL A N 1
ATOM 2913 C CA . VAL A 1 383 ? 13.120 8.439 3.194 1.00 91.69 383 VAL A CA 1
ATOM 2914 C C . VAL A 1 383 ? 12.329 8.676 1.911 1.00 91.69 383 VAL A C 1
ATOM 2916 O O . VAL A 1 383 ? 12.559 8.032 0.886 1.00 91.69 383 VAL A O 1
ATOM 2919 N N . VAL A 1 384 ? 11.447 9.670 1.926 1.00 95.44 384 VAL A N 1
ATOM 2920 C CA . VAL A 1 384 ? 10.786 10.225 0.743 1.00 95.44 384 VAL A CA 1
ATOM 2921 C C . VAL A 1 384 ? 11.288 11.646 0.496 1.00 95.44 384 VAL A C 1
ATOM 2923 O O . VAL A 1 384 ? 11.159 12.526 1.346 1.00 95.44 384 VAL A O 1
ATOM 2926 N N . ILE A 1 385 ? 11.830 11.899 -0.695 1.00 94.88 385 ILE A N 1
ATOM 2927 C CA . ILE A 1 385 ? 12.293 13.227 -1.115 1.00 94.88 385 ILE A CA 1
ATOM 2928 C C . ILE A 1 385 ? 11.385 13.732 -2.222 1.00 94.88 385 ILE A C 1
ATOM 2930 O O . ILE A 1 385 ? 11.260 13.084 -3.259 1.00 94.88 385 ILE A O 1
ATOM 2934 N N . ALA A 1 386 ? 10.792 14.904 -2.028 1.00 93.44 386 ALA A N 1
ATOM 2935 C CA . ALA A 1 386 ? 10.015 15.583 -3.052 1.00 93.44 386 ALA A CA 1
ATOM 2936 C C . ALA A 1 386 ? 10.737 16.843 -3.534 1.00 93.44 386 ALA A C 1
ATOM 2938 O O . ALA A 1 386 ? 11.230 17.637 -2.735 1.00 93.44 386 ALA A O 1
ATOM 2939 N N . VAL A 1 387 ? 10.761 17.051 -4.847 1.00 90.56 387 VAL A N 1
ATOM 2940 C CA . VAL A 1 387 ? 11.309 18.265 -5.460 1.00 90.56 387 VAL A CA 1
ATOM 2941 C C . VAL A 1 387 ? 10.166 19.064 -6.088 1.00 90.56 387 VAL A C 1
ATOM 2943 O O . VAL A 1 387 ? 9.561 18.622 -7.066 1.00 90.56 387 VAL A O 1
ATOM 2946 N N . CYS A 1 388 ? 9.846 20.208 -5.473 1.00 84.19 388 CYS A N 1
ATOM 2947 C CA . CYS A 1 388 ? 8.710 21.087 -5.768 1.00 84.19 388 CYS A CA 1
ATOM 2948 C C . CYS A 1 388 ? 9.138 22.483 -6.266 1.00 84.19 388 CYS A C 1
ATOM 2950 O O . CYS A 1 388 ? 10.319 22.812 -6.402 1.00 84.19 388 CYS A O 1
ATOM 2952 N N . THR A 1 389 ? 8.161 23.342 -6.550 1.00 73.31 389 THR A N 1
ATOM 2953 C CA . THR A 1 389 ? 8.367 24.628 -7.234 1.00 73.31 389 THR A CA 1
ATOM 2954 C C . THR A 1 389 ? 8.723 25.851 -6.405 1.00 73.31 389 THR A C 1
ATOM 2956 O O . THR A 1 389 ? 8.126 26.081 -5.358 1.00 73.31 389 THR A O 1
ATOM 2959 N N . ASN A 1 390 ? 9.573 26.696 -7.026 1.00 56.50 390 ASN A N 1
ATOM 2960 C CA . ASN A 1 390 ? 9.355 28.124 -7.364 1.00 56.50 390 ASN A CA 1
ATOM 2961 C C . ASN A 1 390 ? 10.181 28.591 -8.607 1.00 56.50 390 ASN A C 1
ATOM 2963 O O . ASN A 1 390 ? 10.305 29.791 -8.847 1.00 56.50 390 ASN A O 1
ATOM 2967 N N . ALA A 1 391 ? 10.739 27.675 -9.421 1.00 54.38 391 ALA A N 1
ATOM 2968 C CA . ALA A 1 391 ? 11.698 27.985 -10.499 1.00 54.38 391 ALA A CA 1
ATOM 2969 C C . ALA A 1 391 ? 11.408 27.263 -11.840 1.00 54.38 391 ALA A C 1
ATOM 2971 O O . ALA A 1 391 ? 10.508 26.426 -11.939 1.00 54.38 391 ALA A O 1
ATOM 2972 N N . SER A 1 392 ? 12.166 27.612 -12.889 1.00 54.53 392 SER A N 1
ATOM 2973 C CA . SER A 1 392 ? 11.942 27.261 -14.307 1.00 54.53 392 SER A CA 1
ATOM 2974 C C . SER A 1 392 ? 12.323 25.828 -14.731 1.00 54.53 392 SER A C 1
ATOM 2976 O O . SER A 1 392 ? 11.905 25.386 -15.803 1.00 54.53 392 SER A O 1
ATOM 2978 N N . SER A 1 393 ? 13.056 25.066 -13.912 1.00 63.91 393 SER A N 1
ATOM 2979 C CA . SER A 1 393 ? 13.310 23.625 -14.104 1.00 63.91 393 SER A CA 1
ATOM 2980 C C . SER A 1 393 ? 12.996 22.886 -12.804 1.00 63.91 393 SER A C 1
ATOM 2982 O O . SER A 1 393 ? 13.386 23.320 -11.723 1.00 63.91 393 SER A O 1
ATOM 2984 N N . ARG A 1 394 ? 12.225 21.802 -12.926 1.00 73.00 394 ARG A N 1
ATOM 2985 C CA . ARG A 1 394 ? 11.643 21.004 -11.829 1.00 73.00 394 ARG A CA 1
ATOM 2986 C C . ARG A 1 394 ? 12.232 19.587 -11.817 1.00 73.00 394 ARG A C 1
ATOM 2988 O O . ARG A 1 394 ? 11.635 18.652 -11.288 1.00 73.00 394 ARG A O 1
ATOM 2995 N N . ASP A 1 395 ? 13.367 19.434 -12.489 1.00 90.31 395 ASP A N 1
ATOM 2996 C CA . ASP A 1 395 ? 13.929 18.136 -12.818 1.00 90.31 395 ASP A CA 1
ATOM 2997 C C . ASP A 1 395 ? 14.843 17.668 -11.689 1.00 90.31 395 ASP A C 1
ATOM 2999 O O . ASP A 1 395 ? 15.526 18.478 -11.050 1.00 90.31 395 ASP A O 1
ATOM 3003 N N . VAL A 1 396 ? 14.874 16.357 -11.470 1.00 95.94 396 VAL A N 1
ATOM 3004 C CA . VAL A 1 396 ? 15.775 15.738 -10.496 1.00 95.94 396 VAL A CA 1
ATOM 3005 C C . VAL A 1 396 ? 16.767 14.861 -11.227 1.00 95.94 396 VAL A C 1
ATOM 3007 O O . VAL A 1 396 ? 16.374 13.873 -11.838 1.00 95.94 396 VAL A O 1
ATOM 3010 N N . ALA A 1 397 ? 18.049 15.203 -11.174 1.00 97.62 397 ALA A N 1
ATOM 3011 C CA . ALA A 1 397 ? 19.094 14.340 -11.699 1.00 97.62 397 ALA A CA 1
ATOM 3012 C C . ALA A 1 397 ? 19.554 13.345 -10.630 1.00 97.62 397 ALA A C 1
ATOM 3014 O O . ALA A 1 397 ? 19.777 13.739 -9.487 1.00 97.62 397 ALA A O 1
ATOM 3015 N N . VAL A 1 398 ? 19.718 12.074 -11.001 1.00 98.50 398 VAL A N 1
ATOM 3016 C CA . VAL A 1 398 ? 20.142 11.011 -10.078 1.00 98.50 398 VAL A CA 1
ATOM 3017 C C . VAL A 1 398 ? 21.254 10.135 -10.657 1.00 98.50 398 VAL A C 1
ATOM 3019 O O . VAL A 1 398 ? 21.303 9.863 -11.861 1.00 98.50 398 VAL A O 1
ATOM 3022 N N . GLY A 1 399 ? 22.134 9.665 -9.772 1.00 98.31 399 GLY A N 1
ATOM 3023 C CA . GLY A 1 399 ? 23.245 8.758 -10.069 1.00 98.31 399 GLY A CA 1
ATOM 3024 C C . GLY A 1 399 ? 24.006 8.377 -8.796 1.00 98.31 399 GLY A C 1
ATOM 3025 O O . GLY A 1 399 ? 23.929 9.090 -7.803 1.00 98.31 399 GLY A O 1
ATOM 3026 N N . GLY A 1 400 ? 24.746 7.270 -8.806 1.00 98.31 400 GLY A N 1
ATOM 3027 C CA . GLY A 1 400 ? 25.604 6.834 -7.700 1.00 98.31 400 GLY A CA 1
ATOM 3028 C C . GLY A 1 400 ? 25.244 5.465 -7.117 1.00 98.31 400 GLY A C 1
ATOM 3029 O O . GLY A 1 400 ? 24.571 4.653 -7.755 1.00 98.31 400 GLY A O 1
ATOM 3030 N N . VAL A 1 401 ? 25.725 5.213 -5.899 1.00 98.50 401 VAL A N 1
ATOM 3031 C CA . VAL A 1 401 ? 25.518 3.961 -5.156 1.00 98.50 401 VAL A CA 1
ATOM 3032 C C . VAL A 1 401 ? 24.682 4.253 -3.915 1.00 98.50 401 VAL A C 1
ATOM 3034 O O . VAL A 1 401 ? 25.088 5.080 -3.106 1.00 98.50 401 VAL A O 1
ATOM 3037 N N . LEU A 1 402 ? 23.531 3.602 -3.771 1.00 98.31 402 LEU A N 1
ATOM 3038 C CA . LEU A 1 402 ? 22.623 3.753 -2.632 1.00 98.31 402 LEU A CA 1
ATOM 3039 C C . LEU A 1 402 ? 22.814 2.601 -1.638 1.00 98.31 402 LEU A C 1
ATOM 3041 O O . LEU A 1 402 ? 22.729 1.448 -2.047 1.00 98.31 402 LEU A O 1
ATOM 3045 N N . ASP A 1 403 ? 23.022 2.929 -0.366 1.00 95.44 403 ASP A N 1
ATOM 3046 C CA . ASP A 1 403 ? 22.907 2.023 0.787 1.00 95.44 403 ASP A CA 1
ATOM 3047 C C . ASP A 1 403 ? 21.753 2.550 1.655 1.00 95.44 403 ASP A C 1
ATOM 3049 O O . ASP A 1 403 ? 21.869 3.604 2.284 1.00 95.44 403 ASP A O 1
ATOM 3053 N N . GLY A 1 404 ? 20.590 1.911 1.574 1.00 93.69 404 GLY A N 1
ATOM 3054 C CA . GLY A 1 404 ? 19.356 2.350 2.217 1.00 93.69 404 GLY A CA 1
ATOM 3055 C C . GLY A 1 404 ? 18.145 2.444 1.287 1.00 93.69 404 GLY A C 1
ATOM 3056 O O . GLY A 1 404 ? 18.108 1.937 0.161 1.00 93.69 404 GLY A O 1
ATOM 3057 N N . ARG A 1 405 ? 17.086 3.082 1.796 1.00 96.12 405 ARG A N 1
ATOM 3058 C CA . ARG A 1 405 ? 15.737 3.010 1.222 1.00 96.12 405 ARG A CA 1
ATOM 3059 C C . ARG A 1 405 ? 15.183 4.400 0.953 1.00 96.12 405 ARG A C 1
ATOM 3061 O O . ARG A 1 405 ? 14.913 5.159 1.880 1.00 96.12 405 ARG A O 1
ATOM 3068 N N . VAL A 1 406 ? 15.000 4.737 -0.323 1.00 97.62 406 VAL A N 1
ATOM 3069 C CA . VAL A 1 406 ? 14.611 6.089 -0.747 1.00 97.62 406 VAL A CA 1
ATOM 3070 C C . VAL A 1 406 ? 13.530 6.045 -1.822 1.00 97.62 406 VAL A C 1
ATOM 3072 O O . VAL A 1 406 ? 13.617 5.269 -2.769 1.00 97.62 406 VAL A O 1
ATOM 3075 N N . THR A 1 407 ? 12.543 6.932 -1.732 1.00 98.38 407 THR A N 1
ATOM 3076 C CA . THR A 1 407 ? 11.658 7.272 -2.852 1.00 98.38 407 THR A CA 1
ATOM 3077 C C . THR A 1 407 ? 11.842 8.736 -3.229 1.00 98.38 407 THR A C 1
ATOM 3079 O O . THR A 1 407 ? 11.605 9.630 -2.423 1.00 98.38 407 THR A O 1
ATOM 3082 N N . ILE A 1 408 ? 12.259 8.990 -4.468 1.00 98.31 408 ILE A N 1
ATOM 3083 C CA . ILE A 1 408 ? 12.421 10.333 -5.028 1.00 98.31 408 ILE A CA 1
ATOM 3084 C C . ILE A 1 408 ? 11.215 10.649 -5.899 1.00 98.31 408 ILE A C 1
ATOM 3086 O O . ILE A 1 408 ? 10.873 9.895 -6.813 1.00 98.31 408 ILE A O 1
ATOM 3090 N N . VAL A 1 409 ? 10.605 11.797 -5.634 1.00 96.19 409 VAL A N 1
ATOM 3091 C CA . VAL A 1 409 ? 9.423 12.294 -6.323 1.00 96.19 409 VAL A CA 1
ATOM 3092 C C . VAL A 1 409 ? 9.747 13.638 -6.965 1.00 96.19 409 VAL A C 1
ATOM 3094 O O . VAL A 1 409 ? 10.143 14.586 -6.287 1.00 96.19 409 VAL A O 1
ATOM 3097 N N . SER A 1 410 ? 9.553 13.738 -8.277 1.00 93.50 410 SER A N 1
ATOM 3098 C CA . SER A 1 410 ? 9.688 14.993 -9.019 1.00 93.50 410 SER A CA 1
ATOM 3099 C C . SER A 1 410 ? 8.324 15.479 -9.487 1.00 93.50 410 SER A C 1
ATOM 3101 O O . SER A 1 410 ? 7.530 14.705 -10.022 1.00 93.50 410 SER A O 1
ATOM 3103 N N . GLU A 1 411 ? 8.073 16.782 -9.356 1.00 90.06 411 GLU A N 1
ATOM 3104 C CA . GLU A 1 411 ? 6.901 17.435 -9.947 1.00 90.06 411 GLU A CA 1
ATOM 3105 C C . GLU A 1 411 ? 6.949 17.469 -11.492 1.00 90.06 411 GLU A C 1
ATOM 3107 O O . GLU A 1 411 ? 5.942 17.781 -12.130 1.00 90.06 411 GLU A O 1
ATOM 3112 N N . ARG A 1 412 ? 8.097 17.137 -12.104 1.00 90.88 412 ARG A N 1
ATOM 3113 C CA . ARG A 1 412 ? 8.304 17.068 -13.557 1.00 90.88 412 ARG A CA 1
ATOM 3114 C C . ARG A 1 412 ? 9.084 15.809 -13.945 1.00 90.88 412 ARG A C 1
ATOM 3116 O O . ARG A 1 412 ? 8.493 14.733 -13.900 1.00 90.88 412 ARG A O 1
ATOM 3123 N N . ASP A 1 413 ? 10.354 15.941 -14.335 1.00 93.88 413 ASP A N 1
ATOM 3124 C CA . ASP A 1 413 ? 11.153 14.870 -14.922 1.00 93.88 413 ASP A CA 1
ATOM 3125 C C . ASP A 1 413 ? 12.204 14.359 -13.922 1.00 93.88 413 ASP A C 1
ATOM 3127 O O . ASP A 1 413 ? 12.807 15.128 -13.169 1.00 93.88 413 ASP A O 1
ATOM 3131 N N . ILE A 1 414 ? 12.487 13.059 -13.950 1.00 98.00 414 ILE A N 1
ATOM 3132 C CA . ILE A 1 414 ? 13.678 12.489 -13.306 1.00 98.00 414 ILE A CA 1
ATOM 3133 C C . ILE A 1 414 ? 14.691 12.142 -14.394 1.00 98.00 414 ILE A C 1
ATOM 3135 O O . ILE A 1 414 ? 14.382 11.443 -15.354 1.00 98.00 414 ILE A O 1
ATOM 3139 N N . LEU A 1 415 ? 15.921 12.624 -14.247 1.00 98.19 415 LEU A N 1
ATOM 3140 C CA . LEU A 1 415 ? 17.001 12.471 -15.211 1.00 98.19 415 LEU A CA 1
ATOM 3141 C C . LEU A 1 415 ? 18.038 11.489 -14.656 1.00 98.19 415 LEU A C 1
ATOM 3143 O O . LEU A 1 415 ? 18.738 11.789 -13.693 1.00 98.19 415 LEU A O 1
ATOM 3147 N N . ILE A 1 416 ? 18.186 10.323 -15.276 1.00 98.75 416 ILE A N 1
ATOM 3148 C CA . ILE A 1 416 ? 19.261 9.388 -14.928 1.00 98.75 416 ILE A CA 1
ATOM 3149 C C . ILE A 1 416 ? 20.530 9.857 -15.637 1.00 98.75 416 ILE A C 1
ATOM 3151 O O . ILE A 1 416 ? 20.580 9.881 -16.871 1.00 98.75 416 ILE A O 1
ATOM 3155 N N . THR A 1 417 ? 21.546 10.264 -14.876 1.00 98.25 417 THR A N 1
ATOM 3156 C CA . THR A 1 417 ? 22.764 10.880 -15.433 1.00 98.25 417 THR A CA 1
ATOM 3157 C C . THR A 1 417 ? 23.997 9.987 -15.357 1.00 98.25 417 THR A C 1
ATOM 3159 O O . THR A 1 417 ? 24.956 10.246 -16.088 1.00 98.25 417 THR A O 1
ATOM 3162 N N . ASN A 1 418 ? 23.964 8.933 -14.538 1.00 98.38 418 ASN A N 1
ATOM 3163 C CA . ASN A 1 418 ? 25.027 7.941 -14.374 1.00 98.38 418 ASN A CA 1
ATOM 3164 C C . ASN A 1 418 ? 24.427 6.574 -13.977 1.00 98.38 418 ASN A C 1
ATOM 3166 O O . ASN A 1 418 ? 23.207 6.425 -13.907 1.00 98.38 418 ASN A O 1
ATOM 3170 N N . HIS A 1 419 ? 25.267 5.575 -13.697 1.00 98.44 419 HIS A N 1
ATOM 3171 C CA . HIS A 1 419 ? 24.838 4.361 -13.006 1.00 98.44 419 HIS A CA 1
ATOM 3172 C C . HIS A 1 419 ? 24.066 4.688 -11.729 1.00 98.44 419 HIS A C 1
ATOM 3174 O O . HIS A 1 419 ? 24.425 5.614 -11.007 1.00 98.44 419 HIS A O 1
ATOM 3180 N N . VAL A 1 420 ? 23.048 3.883 -11.448 1.00 98.56 420 VAL A N 1
ATOM 3181 C CA . VAL A 1 420 ? 22.352 3.847 -10.163 1.00 98.56 420 VAL A CA 1
ATOM 3182 C C . VAL A 1 420 ? 22.383 2.400 -9.704 1.00 98.56 420 VAL A C 1
ATOM 3184 O O . VAL A 1 420 ? 21.806 1.536 -10.365 1.00 98.56 420 VAL A O 1
ATOM 3187 N N . THR A 1 421 ? 23.089 2.119 -8.616 1.00 98.44 421 THR A N 1
ATOM 3188 C CA . THR A 1 421 ? 23.237 0.762 -8.072 1.00 98.44 421 THR A CA 1
ATOM 3189 C C . THR A 1 421 ? 22.975 0.742 -6.578 1.00 98.44 421 THR A C 1
ATOM 3191 O O . THR A 1 421 ? 23.087 1.764 -5.909 1.00 98.44 421 THR A O 1
ATOM 3194 N N . TYR A 1 422 ? 22.679 -0.440 -6.055 1.00 97.81 422 TYR A N 1
ATOM 3195 C CA . TYR A 1 422 ? 22.628 -0.694 -4.618 1.00 97.81 422 TYR A CA 1
ATOM 3196 C C . TYR A 1 422 ? 24.015 -1.077 -4.100 1.00 97.81 422 TYR A C 1
ATOM 3198 O O . TYR A 1 422 ? 24.801 -1.677 -4.841 1.00 97.81 422 TYR A O 1
ATOM 3206 N N . ALA A 1 423 ? 24.332 -0.701 -2.862 1.00 96.38 423 ALA A N 1
ATOM 3207 C CA . ALA A 1 423 ? 25.564 -1.098 -2.189 1.00 96.38 423 ALA A CA 1
ATOM 3208 C C . ALA A 1 423 ? 25.585 -2.617 -1.968 1.00 96.38 423 ALA A C 1
ATOM 3210 O O . ALA A 1 423 ? 26.617 -3.266 -2.155 1.00 96.38 423 ALA A O 1
ATOM 3211 N N . SER A 1 424 ? 24.417 -3.188 -1.669 1.00 93.31 424 SER A N 1
ATOM 3212 C CA . SER A 1 424 ? 24.161 -4.617 -1.564 1.00 93.31 424 SER A CA 1
ATOM 3213 C C . SER A 1 424 ? 23.370 -5.095 -2.786 1.00 93.31 424 SER A C 1
ATOM 3215 O O . SER A 1 424 ? 22.155 -4.910 -2.872 1.00 93.31 424 SER A O 1
ATOM 3217 N N . ASP A 1 425 ? 24.058 -5.688 -3.771 1.00 88.94 425 ASP A N 1
ATOM 3218 C CA . ASP A 1 425 ? 23.439 -6.089 -5.043 1.00 88.94 425 ASP A CA 1
ATOM 3219 C C . ASP A 1 425 ? 22.400 -7.216 -4.838 1.00 88.94 425 ASP A C 1
ATOM 3221 O O . ASP A 1 425 ? 22.771 -8.334 -4.468 1.00 88.94 425 ASP A O 1
ATOM 3225 N N . PRO A 1 426 ? 21.106 -6.983 -5.122 1.00 86.19 426 PRO A N 1
ATOM 3226 C CA . PRO A 1 426 ? 20.047 -7.971 -4.927 1.00 86.19 426 PRO A CA 1
ATOM 3227 C C . PRO A 1 426 ? 20.156 -9.189 -5.852 1.00 86.19 426 PRO A C 1
ATOM 3229 O O . PRO A 1 426 ? 19.555 -10.227 -5.571 1.00 86.19 426 PRO A O 1
ATOM 3232 N N . ALA A 1 427 ? 20.935 -9.106 -6.936 1.00 80.38 427 ALA A N 1
ATOM 3233 C CA . ALA A 1 427 ? 21.197 -10.242 -7.813 1.00 80.38 427 ALA A CA 1
ATOM 3234 C C . ALA A 1 427 ? 22.085 -11.308 -7.155 1.00 80.38 427 ALA A C 1
ATOM 3236 O O . ALA A 1 427 ? 21.994 -12.485 -7.510 1.00 80.38 427 ALA A O 1
ATOM 3237 N N . THR A 1 428 ? 22.951 -10.906 -6.221 1.00 87.31 428 THR A N 1
ATOM 3238 C CA . THR A 1 428 ? 23.866 -11.801 -5.494 1.00 87.31 428 THR A CA 1
ATOM 3239 C C . THR A 1 428 ? 23.508 -11.928 -4.017 1.00 87.31 428 THR A C 1
ATOM 3241 O O . THR A 1 428 ? 23.816 -12.953 -3.410 1.00 87.31 428 THR A O 1
ATOM 3244 N N . ASN A 1 429 ? 22.808 -10.942 -3.456 1.00 84.19 429 ASN A N 1
ATOM 3245 C CA . ASN A 1 429 ? 22.284 -10.945 -2.101 1.00 84.19 429 ASN A CA 1
ATOM 3246 C C . ASN A 1 429 ? 20.768 -10.663 -2.088 1.00 84.19 429 ASN A C 1
ATOM 3248 O O . ASN A 1 429 ? 20.350 -9.518 -1.902 1.00 84.19 429 ASN A O 1
ATOM 3252 N N . PRO A 1 430 ? 19.917 -11.699 -2.201 1.00 81.25 430 PRO A N 1
ATOM 3253 C CA . PRO A 1 430 ? 18.462 -11.542 -2.144 1.00 81.25 430 PRO A CA 1
ATOM 3254 C C . PRO A 1 430 ? 17.927 -10.934 -0.835 1.00 81.25 430 PRO A C 1
ATOM 3256 O O . PRO A 1 430 ? 16.771 -10.522 -0.795 1.00 81.25 430 PRO A O 1
ATOM 3259 N N . ALA A 1 431 ? 18.744 -10.889 0.226 1.00 81.94 431 ALA A N 1
ATOM 3260 C CA . ALA A 1 431 ? 18.411 -10.279 1.513 1.00 81.94 431 ALA A CA 1
ATOM 3261 C C . ALA A 1 431 ? 18.829 -8.801 1.622 1.00 81.94 431 ALA A C 1
ATOM 3263 O O . ALA A 1 431 ? 18.689 -8.223 2.696 1.00 81.94 431 ALA A O 1
ATOM 3264 N N . SER A 1 432 ? 19.344 -8.200 0.541 1.00 88.12 432 SER A N 1
ATOM 3265 C CA . SER A 1 432 ? 19.557 -6.753 0.451 1.00 88.12 432 SER A CA 1
ATOM 3266 C C . SER A 1 432 ? 18.300 -6.007 0.917 1.00 88.12 432 SER A C 1
ATOM 3268 O O . SER A 1 432 ? 17.171 -6.416 0.619 1.00 88.12 432 SER A O 1
ATOM 3270 N N . ASP A 1 433 ? 18.486 -4.926 1.659 1.00 87.75 433 ASP A N 1
ATOM 3271 C CA . ASP A 1 433 ? 17.445 -4.016 2.133 1.00 87.75 433 ASP A CA 1
ATOM 3272 C C . ASP A 1 433 ? 17.339 -2.746 1.276 1.00 87.75 433 ASP A C 1
ATOM 3274 O O . ASP A 1 433 ? 16.280 -2.106 1.279 1.00 87.75 433 ASP A O 1
ATOM 3278 N N . ASP A 1 434 ? 18.369 -2.463 0.472 1.00 95.38 434 ASP A N 1
ATOM 3279 C CA . ASP A 1 434 ? 18.441 -1.344 -0.466 1.00 95.38 434 ASP A CA 1
ATOM 3280 C C . ASP A 1 434 ? 17.249 -1.313 -1.429 1.00 95.38 434 ASP A C 1
ATOM 3282 O O . ASP A 1 434 ? 16.943 -2.301 -2.119 1.00 95.38 434 ASP A O 1
ATOM 3286 N N . ALA A 1 435 ? 16.583 -0.158 -1.501 1.00 96.88 435 ALA A N 1
ATOM 3287 C CA . ALA A 1 435 ? 15.424 0.053 -2.361 1.00 96.88 435 ALA A CA 1
ATOM 3288 C C . ALA A 1 435 ? 15.314 1.506 -2.828 1.00 96.88 435 ALA A C 1
ATOM 3290 O O . ALA A 1 435 ? 15.319 2.435 -2.025 1.00 96.88 435 ALA A O 1
ATOM 3291 N N . LEU A 1 436 ? 15.128 1.695 -4.135 1.00 98.62 436 LEU A N 1
ATOM 3292 C CA . LEU A 1 436 ? 14.940 3.009 -4.744 1.00 98.62 436 LEU A CA 1
ATOM 3293 C C . LEU A 1 436 ? 13.634 3.067 -5.534 1.00 98.62 436 LEU A C 1
ATOM 3295 O O . LEU A 1 436 ? 13.429 2.287 -6.464 1.00 98.62 436 LEU A O 1
ATOM 3299 N N . GLY A 1 437 ? 12.779 4.021 -5.185 1.00 98.62 437 GLY A N 1
ATOM 3300 C CA . GLY A 1 437 ? 11.617 4.428 -5.962 1.00 98.62 437 GLY A CA 1
ATOM 3301 C C . GLY A 1 437 ? 11.905 5.728 -6.704 1.00 98.62 437 GLY A C 1
ATOM 3302 O O . GLY A 1 437 ? 12.336 6.699 -6.092 1.00 98.62 437 GLY A O 1
ATOM 3303 N N . LEU A 1 438 ? 11.653 5.775 -8.010 1.00 98.75 438 LEU A N 1
ATOM 3304 C CA . LEU A 1 438 ? 11.716 7.006 -8.804 1.00 98.75 438 LEU A CA 1
ATOM 3305 C C . LEU A 1 438 ? 10.324 7.298 -9.353 1.00 98.75 438 LEU A C 1
ATOM 3307 O O . LEU A 1 438 ? 9.802 6.489 -10.113 1.00 98.75 438 LEU A O 1
ATOM 3311 N N . ILE A 1 439 ? 9.717 8.415 -8.959 1.00 98.00 439 ILE A N 1
ATOM 3312 C CA . ILE A 1 439 ? 8.351 8.783 -9.346 1.00 98.00 439 ILE A CA 1
ATOM 3313 C C . ILE A 1 439 ? 8.373 10.176 -9.976 1.00 98.00 439 ILE A C 1
ATOM 3315 O O . ILE A 1 439 ? 8.523 11.186 -9.291 1.00 98.00 439 ILE A O 1
ATOM 3319 N N . ALA A 1 440 ? 8.227 10.229 -11.293 1.00 95.69 440 ALA A N 1
ATOM 3320 C CA . ALA A 1 440 ? 8.147 11.465 -12.056 1.00 95.69 440 ALA A CA 1
ATOM 3321 C C . ALA A 1 440 ? 6.697 11.758 -12.441 1.00 95.69 440 ALA A C 1
ATOM 3323 O O . ALA A 1 440 ? 5.987 10.885 -12.946 1.00 95.69 440 ALA A O 1
ATOM 3324 N N . ASN A 1 441 ? 6.274 13.005 -12.245 1.00 91.69 441 ASN A N 1
ATOM 3325 C CA . ASN A 1 441 ? 4.969 13.476 -12.701 1.00 91.69 441 ASN A CA 1
ATOM 3326 C C . ASN A 1 441 ? 4.872 13.574 -14.236 1.00 91.69 441 ASN A C 1
ATOM 3328 O O . ASN A 1 441 ? 3.772 13.614 -14.783 1.00 91.69 441 ASN A O 1
ATOM 3332 N N . ARG A 1 442 ? 6.018 13.646 -14.921 1.00 92.31 442 ARG A N 1
ATOM 3333 C CA . ARG A 1 442 ? 6.146 13.687 -16.377 1.00 92.31 442 ARG A CA 1
ATOM 3334 C C . ARG A 1 442 ? 7.016 12.521 -16.848 1.00 92.31 442 ARG A C 1
ATOM 3336 O O . ARG A 1 442 ? 6.487 11.421 -16.904 1.00 92.31 442 ARG A O 1
ATOM 3343 N N . ASP A 1 443 ? 8.309 12.689 -17.119 1.00 94.75 443 ASP A N 1
ATOM 3344 C CA . ASP A 1 443 ? 9.138 11.621 -17.701 1.00 94.75 443 ASP A CA 1
ATOM 3345 C C . ASP A 1 443 ? 10.267 11.141 -16.782 1.00 94.75 443 ASP A C 1
ATOM 3347 O O . ASP A 1 443 ? 10.788 11.875 -15.943 1.00 94.75 443 ASP A O 1
ATOM 3351 N N . VAL A 1 444 ? 10.713 9.900 -16.990 1.00 98.19 444 VAL A N 1
ATOM 3352 C CA . VAL A 1 444 ? 11.990 9.410 -16.456 1.00 98.19 444 VAL A CA 1
ATOM 3353 C C . VAL A 1 444 ? 12.941 9.168 -17.622 1.00 98.19 444 VAL A C 1
ATOM 3355 O O . VAL A 1 444 ? 12.746 8.271 -18.441 1.00 98.19 444 VAL A O 1
ATOM 3358 N N . VAL A 1 445 ? 13.989 9.981 -17.713 1.00 98.06 445 VAL A N 1
ATOM 3359 C CA . VAL A 1 445 ? 14.823 10.078 -18.912 1.00 98.06 445 VAL A CA 1
ATOM 3360 C C . VAL A 1 445 ? 16.247 9.643 -18.614 1.00 98.06 445 VAL A C 1
ATOM 3362 O O . VAL A 1 445 ? 16.948 10.256 -17.811 1.00 98.06 445 VAL A O 1
ATOM 3365 N N . VAL A 1 446 ? 16.722 8.623 -19.323 1.00 98.62 446 VAL A N 1
ATOM 3366 C CA . VAL A 1 446 ? 18.142 8.263 -19.338 1.00 98.62 446 VAL A CA 1
ATOM 3367 C C . VAL A 1 446 ? 18.891 9.229 -20.248 1.00 98.62 446 VAL A C 1
ATOM 3369 O O . VAL A 1 446 ? 18.657 9.268 -21.459 1.00 98.62 446 VAL A O 1
ATOM 3372 N N . LYS A 1 447 ? 19.796 10.018 -19.663 1.00 98.12 447 LYS A N 1
ATOM 3373 C CA . LYS A 1 447 ? 20.515 11.084 -20.367 1.00 98.12 447 LYS A CA 1
ATOM 3374 C C . LYS A 1 447 ? 21.706 10.548 -21.175 1.00 98.12 447 LYS A C 1
ATOM 3376 O O . LYS A 1 447 ? 22.291 9.517 -20.827 1.00 98.12 447 LYS A O 1
ATOM 3381 N N . PRO A 1 448 ? 22.153 11.268 -22.224 1.00 96.06 448 PRO A N 1
ATOM 3382 C CA . PRO A 1 448 ? 23.336 10.914 -23.006 1.00 96.06 448 PRO A CA 1
ATOM 3383 C C . PRO A 1 448 ? 24.618 10.801 -22.177 1.00 96.06 448 PRO A C 1
ATOM 3385 O O . PRO A 1 448 ? 25.512 10.066 -22.576 1.00 96.06 448 PRO A O 1
ATOM 3388 N N . SER A 1 449 ? 24.690 11.456 -21.012 1.00 94.44 449 SER A N 1
ATOM 3389 C CA . SER A 1 449 ? 25.822 11.359 -20.081 1.00 94.44 449 SER A CA 1
ATOM 3390 C C . SER A 1 449 ? 26.001 9.976 -19.450 1.00 94.44 449 SER A C 1
ATOM 3392 O O . SER A 1 449 ? 27.068 9.702 -18.911 1.00 94.44 449 SER A O 1
ATOM 3394 N N . CYS A 1 450 ? 24.981 9.110 -19.495 1.00 97.75 450 CYS A N 1
ATOM 3395 C CA . CYS A 1 450 ? 25.079 7.779 -18.910 1.00 97.75 450 CYS A CA 1
ATOM 3396 C C . CYS A 1 450 ? 26.191 6.932 -19.565 1.00 97.75 450 CYS A C 1
ATOM 3398 O O . CYS A 1 450 ? 26.439 7.027 -20.770 1.00 97.75 450 CYS A O 1
ATOM 3400 N N . PRO A 1 451 ? 26.847 6.048 -18.808 1.00 97.44 451 PRO A N 1
ATOM 3401 C CA . PRO A 1 451 ? 27.845 5.132 -19.353 1.00 97.44 451 PRO A CA 1
ATOM 3402 C C . PRO A 1 451 ? 27.225 4.072 -20.279 1.00 97.44 451 PRO A C 1
ATOM 3404 O O . PRO A 1 451 ? 26.019 3.804 -20.238 1.00 97.44 451 PRO A O 1
ATOM 3407 N N . ASN A 1 452 ? 28.060 3.438 -21.107 1.00 97.94 452 ASN A N 1
ATOM 3408 C CA . ASN A 1 452 ? 27.691 2.184 -21.769 1.00 97.94 452 ASN A CA 1
ATOM 3409 C C . ASN A 1 452 ? 27.393 1.105 -20.715 1.00 97.94 452 ASN A C 1
ATOM 3411 O O . ASN A 1 452 ? 27.872 1.189 -19.586 1.00 97.94 452 ASN A O 1
ATOM 3415 N N . ASP A 1 453 ? 26.591 0.105 -21.080 1.00 97.88 453 ASP A N 1
ATOM 3416 C CA . ASP A 1 453 ? 26.192 -0.982 -20.176 1.00 97.88 453 ASP A CA 1
ATOM 3417 C C . ASP A 1 453 ? 25.570 -0.482 -18.855 1.00 97.88 453 ASP A C 1
ATOM 3419 O O . ASP A 1 453 ? 25.879 -0.951 -17.754 1.00 97.88 453 ASP A O 1
ATOM 3423 N N . LEU A 1 454 ? 24.677 0.507 -18.972 1.00 98.50 454 LEU A N 1
ATOM 3424 C CA . LEU A 1 454 ? 24.046 1.210 -17.859 1.00 98.50 454 LEU A CA 1
ATOM 3425 C C . LEU A 1 454 ? 23.384 0.243 -16.868 1.00 98.50 454 LEU A C 1
ATOM 3427 O O . LEU A 1 454 ? 22.414 -0.429 -17.200 1.00 98.50 454 LEU A O 1
ATOM 3431 N N . LYS A 1 455 ? 23.869 0.227 -15.628 1.00 98.19 455 LYS A N 1
ATOM 3432 C CA . LYS A 1 455 ? 23.182 -0.328 -14.454 1.00 98.19 455 LYS A CA 1
ATOM 3433 C C . LYS A 1 455 ? 22.221 0.693 -13.845 1.00 98.19 455 LYS A C 1
ATOM 3435 O O . LYS A 1 455 ? 22.641 1.815 -13.557 1.00 98.19 455 LYS A O 1
ATOM 3440 N N . LEU A 1 456 ? 20.967 0.295 -13.660 1.00 98.38 456 LEU A N 1
ATOM 3441 C CA . LEU A 1 456 ? 19.903 1.117 -13.087 1.00 98.38 456 LEU A CA 1
ATOM 3442 C C . LEU A 1 456 ? 19.068 0.275 -12.119 1.00 98.38 456 LEU A C 1
ATOM 3444 O O . LEU A 1 456 ? 18.333 -0.609 -12.546 1.00 98.38 456 LEU A O 1
ATOM 3448 N N . TYR A 1 457 ? 19.231 0.485 -10.816 1.00 98.44 457 TYR A N 1
ATOM 3449 C CA . TYR A 1 457 ? 18.562 -0.301 -9.777 1.00 98.44 457 TYR A CA 1
ATOM 3450 C C . TYR A 1 457 ? 17.476 0.565 -9.127 1.00 98.44 457 TYR A C 1
ATOM 3452 O O . TYR A 1 457 ? 17.776 1.430 -8.305 1.00 98.44 457 TYR A O 1
ATOM 3460 N N . ALA A 1 458 ? 16.223 0.403 -9.560 1.00 98.56 458 ALA A N 1
ATOM 3461 C CA . ALA A 1 458 ? 15.081 1.188 -9.084 1.00 98.56 458 ALA A CA 1
ATOM 3462 C C . ALA A 1 458 ? 13.741 0.613 -9.560 1.00 98.56 458 ALA A C 1
ATOM 3464 O O . ALA A 1 458 ? 13.643 0.077 -10.667 1.00 98.56 458 ALA A O 1
ATOM 3465 N N . HIS A 1 459 ? 12.679 0.836 -8.783 1.00 98.56 459 HIS A N 1
ATOM 3466 C CA . HIS A 1 459 ? 11.322 0.806 -9.320 1.00 98.56 459 HIS A CA 1
ATOM 3467 C C . HIS A 1 459 ? 10.917 2.196 -9.820 1.00 98.56 459 HIS A C 1
ATOM 3469 O O . HIS A 1 459 ? 10.898 3.174 -9.069 1.00 98.56 459 HIS A O 1
ATOM 3475 N N . ILE A 1 460 ? 10.585 2.283 -11.102 1.00 98.81 460 ILE A N 1
ATOM 3476 C CA . ILE A 1 460 ? 10.431 3.532 -11.843 1.00 98.81 460 ILE A CA 1
ATOM 3477 C C . ILE A 1 460 ? 8.960 3.747 -12.181 1.00 98.81 460 ILE A C 1
ATOM 3479 O O . ILE A 1 460 ? 8.294 2.839 -12.672 1.00 98.81 460 ILE A O 1
ATOM 3483 N N . MET A 1 461 ? 8.472 4.960 -11.947 1.00 98.38 461 MET A N 1
ATOM 3484 C CA . MET A 1 461 ? 7.133 5.404 -12.289 1.00 98.38 461 MET A CA 1
ATOM 3485 C C . MET A 1 461 ? 7.180 6.736 -13.040 1.00 98.38 461 MET A C 1
ATOM 3487 O O . MET A 1 461 ? 7.689 7.720 -12.511 1.00 98.38 461 MET A O 1
ATOM 3491 N N . ALA A 1 462 ? 6.624 6.772 -14.249 1.00 97.06 462 ALA A N 1
ATOM 3492 C CA . ALA A 1 462 ? 6.440 7.988 -15.042 1.00 97.06 462 ALA A CA 1
ATOM 3493 C C . ALA A 1 462 ? 4.939 8.197 -15.286 1.00 97.06 462 ALA A C 1
ATOM 3495 O O . ALA A 1 462 ? 4.338 7.501 -16.104 1.00 97.06 462 ALA A O 1
ATOM 3496 N N . THR A 1 463 ? 4.302 9.090 -14.524 1.00 93.44 463 THR A N 1
ATOM 3497 C CA . THR A 1 463 ? 2.830 9.137 -14.451 1.00 93.44 463 THR A CA 1
ATOM 3498 C C . THR A 1 463 ? 2.177 9.874 -15.614 1.00 93.44 463 THR A C 1
ATOM 3500 O O . THR A 1 463 ? 1.034 9.570 -15.934 1.00 93.44 463 THR A O 1
ATOM 3503 N N . GLY A 1 464 ? 2.875 10.820 -16.252 1.00 89.44 464 GLY A N 1
ATOM 3504 C CA . GLY A 1 464 ? 2.309 11.651 -17.325 1.00 89.44 464 GLY A CA 1
ATOM 3505 C C . GLY A 1 464 ? 1.239 12.644 -16.851 1.00 89.44 464 GLY A C 1
ATOM 3506 O O . GLY A 1 464 ? 0.524 13.219 -17.663 1.00 89.44 464 GLY A O 1
ATOM 3507 N N . ASN A 1 465 ? 1.123 12.871 -15.539 1.00 85.75 465 ASN A N 1
ATOM 3508 C CA . ASN A 1 465 ? 0.087 13.713 -14.939 1.00 85.75 465 ASN A CA 1
ATOM 3509 C C . ASN A 1 465 ? 0.332 15.225 -15.094 1.00 85.75 465 ASN A C 1
ATOM 3511 O O . ASN A 1 465 ? -0.578 16.010 -14.828 1.00 85.75 465 ASN A O 1
ATOM 3515 N N . LEU A 1 466 ? 1.536 15.663 -15.486 1.00 75.75 466 LEU A N 1
ATOM 3516 C CA . LEU A 1 466 ? 1.840 17.095 -15.626 1.00 75.75 466 LEU A CA 1
ATOM 3517 C C . LEU A 1 466 ? 1.163 17.747 -16.849 1.00 75.75 466 LEU A C 1
ATOM 3519 O O . LEU A 1 466 ? 0.848 18.935 -16.817 1.00 75.75 466 LEU A O 1
ATOM 3523 N N . THR A 1 467 ? 0.932 16.982 -17.910 1.00 67.88 467 THR A N 1
ATOM 3524 C CA . THR A 1 467 ? 0.493 17.458 -19.237 1.00 67.88 467 THR A CA 1
ATOM 3525 C C . THR A 1 467 ? -0.523 16.469 -19.812 1.00 67.88 467 THR A C 1
ATOM 3527 O O . THR A 1 467 ? -0.227 15.721 -20.741 1.00 67.88 467 THR A O 1
ATOM 3530 N N . PRO A 1 468 ? -1.764 16.461 -19.288 1.00 54.97 468 PRO A N 1
ATOM 3531 C CA . PRO A 1 468 ? -2.786 15.501 -19.710 1.00 54.97 468 PRO A CA 1
ATOM 3532 C C . PRO A 1 468 ? -3.181 15.598 -21.196 1.00 54.97 468 PRO A C 1
ATOM 3534 O 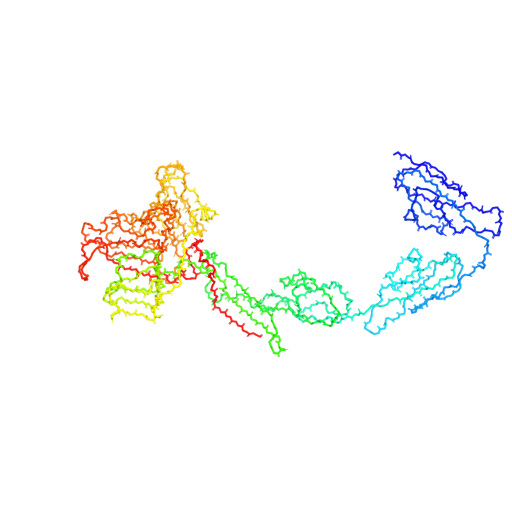O . PRO A 1 468 ? -3.917 14.745 -21.680 1.00 54.97 468 PRO A O 1
ATOM 3537 N N . SER A 1 469 ? -2.760 16.657 -21.901 1.00 51.78 469 SER A N 1
ATOM 3538 C CA . SER A 1 469 ? -3.103 16.946 -23.299 1.00 51.78 469 SER A CA 1
ATOM 3539 C C . SER A 1 469 ? -2.104 16.426 -24.331 1.00 51.78 469 SER A C 1
ATOM 3541 O O . SER A 1 469 ? -2.428 16.424 -25.518 1.00 51.78 469 SER A O 1
ATOM 3543 N N . ASP A 1 470 ? -0.903 16.022 -23.912 1.00 52.34 470 ASP A N 1
ATOM 3544 C CA . ASP A 1 470 ? 0.180 15.699 -24.833 1.00 52.34 470 ASP A CA 1
ATOM 3545 C C . ASP A 1 470 ? 0.432 14.192 -24.751 1.00 52.34 470 ASP A C 1
ATOM 3547 O O . ASP A 1 470 ? 0.991 13.701 -23.772 1.00 52.34 470 ASP A O 1
ATOM 3551 N N . ASP A 1 471 ? 0.051 13.449 -25.796 1.00 56.94 471 ASP A N 1
ATOM 3552 C CA . ASP A 1 471 ? 0.202 11.986 -25.935 1.00 56.94 471 ASP A CA 1
ATOM 3553 C C . ASP A 1 471 ? 1.661 11.474 -25.823 1.00 56.94 471 ASP A C 1
ATOM 3555 O O . ASP A 1 471 ? 1.963 10.352 -26.233 1.00 56.94 471 ASP A O 1
ATOM 3559 N N . ASN A 1 472 ? 2.614 12.282 -25.357 1.00 65.88 472 ASN A N 1
ATOM 3560 C CA . ASN A 1 472 ? 4.050 12.020 -25.346 1.00 65.88 472 ASN A CA 1
ATOM 3561 C C . ASN A 1 472 ? 4.690 11.957 -23.958 1.00 65.88 472 ASN A C 1
ATOM 3563 O O . ASN A 1 472 ? 5.844 11.539 -23.888 1.00 65.88 472 ASN A O 1
ATOM 3567 N N . ASP A 1 473 ? 3.962 12.295 -22.897 1.00 84.00 473 ASP A N 1
ATOM 3568 C CA . ASP A 1 473 ? 4.527 12.388 -21.553 1.00 84.00 473 ASP A CA 1
ATOM 3569 C C . ASP A 1 473 ? 4.156 11.173 -20.681 1.00 84.00 473 ASP A C 1
ATOM 3571 O O . ASP A 1 473 ? 3.228 10.407 -20.975 1.00 84.00 473 ASP A O 1
ATOM 3575 N N . GLY A 1 474 ? 4.907 10.961 -19.599 1.00 93.62 474 GLY A N 1
ATOM 3576 C CA . GLY A 1 474 ? 4.738 9.776 -18.758 1.00 93.62 474 GLY A CA 1
ATOM 3577 C C . GLY A 1 474 ? 5.568 8.598 -19.233 1.00 93.62 474 GLY A C 1
ATOM 3578 O O . GLY A 1 474 ? 5.115 7.461 -19.125 1.00 93.62 474 GLY A O 1
ATOM 3579 N N . SER A 1 475 ? 6.748 8.852 -19.798 1.00 95.19 475 SER A N 1
ATOM 3580 C CA . SER A 1 475 ? 7.593 7.828 -20.403 1.00 95.19 475 SER A CA 1
ATOM 3581 C C . SER A 1 475 ? 8.874 7.570 -19.623 1.00 95.19 475 SER A C 1
ATOM 3583 O O . SER A 1 475 ? 9.581 8.497 -19.230 1.00 95.19 475 SER A O 1
ATOM 3585 N N . PHE A 1 476 ? 9.231 6.290 -19.483 1.00 98.12 476 PHE A N 1
ATOM 3586 C CA . PHE A 1 476 ? 10.610 5.887 -19.226 1.00 98.12 476 PHE A CA 1
ATOM 3587 C C . PHE A 1 476 ? 11.316 5.592 -20.554 1.00 98.12 476 PHE A C 1
ATOM 3589 O O . PHE A 1 476 ? 10.964 4.638 -21.250 1.00 98.12 476 PHE A O 1
ATOM 3596 N N . GLY A 1 477 ? 12.332 6.382 -20.905 1.00 97.06 477 GLY A N 1
ATOM 3597 C CA . GLY A 1 477 ? 13.040 6.234 -22.179 1.00 97.06 477 GLY A CA 1
ATOM 3598 C C . GLY A 1 477 ? 14.469 6.765 -22.166 1.00 97.06 477 GLY A C 1
ATOM 3599 O O . GLY A 1 477 ? 14.911 7.419 -21.222 1.00 97.06 477 GLY A O 1
ATOM 3600 N N . VAL A 1 478 ? 15.205 6.479 -23.241 1.00 98.06 478 VAL A N 1
ATOM 3601 C CA . VAL A 1 478 ? 16.553 7.021 -23.460 1.00 98.06 478 VAL A CA 1
ATOM 3602 C C . VAL A 1 478 ? 16.448 8.221 -24.385 1.00 98.06 478 VAL A C 1
ATOM 3604 O O . VAL A 1 478 ? 15.902 8.143 -25.487 1.00 98.06 478 VAL A O 1
ATOM 3607 N N . GLU A 1 479 ? 16.995 9.347 -23.952 1.00 96.94 479 GLU A N 1
ATOM 3608 C CA . GLU A 1 479 ? 17.100 10.518 -24.810 1.00 96.94 479 GLU A CA 1
ATOM 3609 C C . GLU A 1 479 ? 17.993 10.206 -26.014 1.00 96.94 479 GLU A C 1
ATOM 3611 O O . GLU A 1 479 ? 19.061 9.605 -25.877 1.00 96.94 479 GLU A O 1
ATOM 3616 N N . ASN A 1 480 ? 17.553 10.622 -27.203 1.00 95.81 480 ASN A N 1
ATOM 3617 C CA . ASN A 1 480 ? 18.242 10.361 -28.467 1.00 95.81 480 ASN A CA 1
ATOM 3618 C C . ASN A 1 480 ? 18.421 8.862 -28.790 1.00 95.81 480 ASN A C 1
ATOM 3620 O O . ASN A 1 480 ? 19.334 8.508 -29.538 1.00 95.81 480 ASN A O 1
ATOM 3624 N N . TYR A 1 481 ? 17.537 7.984 -28.283 1.00 95.88 481 TYR A N 1
ATOM 3625 C CA . TYR A 1 481 ? 17.614 6.523 -28.461 1.00 95.88 481 TYR A CA 1
ATOM 3626 C C . TYR A 1 481 ? 17.807 6.062 -29.916 1.00 95.88 481 TYR A C 1
ATOM 3628 O O . TYR A 1 481 ? 18.411 5.017 -30.150 1.00 95.88 481 TYR A O 1
ATOM 3636 N N . GLY A 1 482 ? 17.275 6.815 -30.886 1.00 96.62 482 GLY A N 1
ATOM 3637 C CA . GLY A 1 482 ? 17.316 6.516 -32.321 1.00 96.62 482 GLY A CA 1
ATOM 3638 C C . GLY A 1 482 ? 18.560 7.020 -33.053 1.00 96.62 482 GLY A C 1
ATOM 3639 O O . GLY A 1 482 ? 18.573 7.039 -34.279 1.00 96.62 482 GLY A O 1
ATOM 3640 N N . SER A 1 483 ? 19.582 7.479 -32.330 1.00 95.88 483 SER A N 1
ATOM 3641 C CA . SER A 1 483 ? 20.791 8.065 -32.914 1.00 95.88 483 SER A CA 1
ATOM 3642 C C . SER A 1 483 ? 22.056 7.648 -32.159 1.00 95.88 483 SER A C 1
ATOM 3644 O O . SER A 1 483 ? 21.987 7.157 -31.031 1.00 95.88 483 SER A O 1
ATOM 3646 N N . GLY A 1 484 ? 23.217 7.863 -32.781 1.00 94.81 484 GLY A N 1
ATOM 3647 C CA . GLY A 1 484 ? 24.519 7.509 -32.212 1.00 94.81 484 GLY A CA 1
ATOM 3648 C C . GLY A 1 484 ? 24.848 6.017 -32.309 1.00 94.81 484 GLY A C 1
ATOM 3649 O O . GLY A 1 484 ? 24.138 5.248 -32.949 1.00 94.81 484 GLY A O 1
ATOM 3650 N N . SER A 1 485 ? 25.959 5.618 -31.690 1.00 96.12 485 SER A N 1
ATOM 3651 C CA . SER A 1 485 ? 26.430 4.228 -31.693 1.00 96.12 485 SER A CA 1
ATOM 3652 C C . SER A 1 485 ? 25.661 3.349 -30.691 1.00 96.12 485 SER A C 1
ATOM 3654 O O . SER A 1 485 ? 25.105 3.874 -29.721 1.00 96.12 485 SER A O 1
ATOM 3656 N N . PRO A 1 486 ? 25.670 2.014 -30.861 1.00 97.44 486 PRO A N 1
ATOM 3657 C CA . PRO A 1 486 ? 25.245 1.071 -29.826 1.00 97.44 486 PRO A CA 1
ATOM 3658 C C . PRO A 1 486 ? 25.974 1.311 -28.493 1.00 97.44 486 PRO A C 1
ATOM 3660 O O . PRO A 1 486 ? 27.192 1.484 -28.470 1.00 97.44 486 PRO A O 1
ATOM 3663 N N . ARG A 1 487 ? 25.234 1.290 -27.380 1.00 97.50 487 ARG A N 1
ATOM 3664 C CA . ARG A 1 487 ? 25.716 1.603 -26.017 1.00 97.50 487 ARG A CA 1
ATOM 3665 C C . ARG A 1 487 ? 25.736 0.387 -25.083 1.00 97.50 487 ARG A C 1
ATOM 3667 O O . ARG A 1 487 ? 25.870 0.537 -23.870 1.00 97.50 487 ARG A O 1
ATOM 3674 N N . GLY A 1 488 ? 25.589 -0.818 -25.631 1.00 96.50 488 GLY A N 1
ATOM 3675 C CA . GLY A 1 488 ? 25.505 -2.054 -24.849 1.00 96.50 488 GLY A CA 1
ATOM 3676 C C . GLY A 1 488 ? 24.126 -2.240 -24.215 1.00 96.50 488 GLY A C 1
ATOM 3677 O O . GLY A 1 488 ? 23.112 -1.926 -24.840 1.00 96.50 488 GLY A O 1
ATOM 3678 N N . LYS A 1 489 ? 24.069 -2.774 -22.992 1.00 96.00 489 LYS A N 1
ATOM 3679 C CA . LYS A 1 489 ? 22.804 -3.123 -22.318 1.00 96.00 489 LYS A CA 1
ATOM 3680 C C . LYS A 1 489 ? 22.330 -2.057 -21.330 1.00 96.00 489 LYS A C 1
ATOM 3682 O O . LYS A 1 489 ? 23.117 -1.525 -20.559 1.00 96.00 489 LYS A O 1
ATOM 3687 N N . LEU A 1 490 ? 21.024 -1.811 -21.276 1.00 97.38 490 LEU A N 1
ATOM 3688 C CA . LEU A 1 490 ? 20.374 -1.159 -20.141 1.00 97.38 490 LEU A CA 1
ATOM 3689 C C . LEU A 1 490 ? 19.968 -2.256 -19.156 1.00 97.38 490 LEU A C 1
ATOM 3691 O O . LEU A 1 490 ? 18.967 -2.948 -19.353 1.00 97.38 490 LEU A O 1
ATOM 3695 N N . ASN A 1 491 ? 20.794 -2.431 -18.130 1.00 95.50 491 ASN A N 1
ATOM 3696 C CA . ASN A 1 491 ? 20.653 -3.403 -17.056 1.00 95.50 491 ASN A CA 1
ATOM 3697 C C . ASN A 1 491 ? 19.784 -2.807 -15.943 1.00 95.50 491 ASN A C 1
ATOM 3699 O O . ASN A 1 491 ? 20.296 -2.184 -15.010 1.00 95.50 491 ASN A O 1
ATOM 3703 N N . LEU A 1 492 ? 18.469 -2.985 -16.062 1.00 95.88 492 LEU A N 1
ATOM 3704 C CA . LEU A 1 492 ? 17.518 -2.582 -15.031 1.00 95.88 492 LEU A CA 1
ATOM 3705 C C . LEU A 1 492 ? 17.334 -3.723 -14.026 1.00 95.88 492 LEU A C 1
ATOM 3707 O O . LEU A 1 492 ? 17.030 -4.844 -14.436 1.00 95.88 492 LEU A O 1
ATOM 3711 N N . TRP A 1 493 ? 17.446 -3.422 -12.734 1.00 94.94 493 TRP A N 1
ATOM 3712 C CA . TRP A 1 493 ? 16.990 -4.292 -11.648 1.00 94.94 493 TRP A CA 1
ATOM 3713 C C . TRP A 1 493 ? 15.920 -3.563 -10.831 1.00 94.94 493 TRP A C 1
ATOM 3715 O O . TRP A 1 493 ? 16.218 -2.587 -10.145 1.00 94.94 493 TRP A O 1
ATOM 3725 N N . GLY A 1 494 ? 14.660 -3.974 -10.953 1.00 95.75 494 GLY A N 1
ATOM 3726 C CA . GLY A 1 494 ? 13.532 -3.237 -10.381 1.00 95.75 494 GLY A CA 1
ATOM 3727 C C . GLY A 1 494 ? 12.279 -3.390 -11.224 1.00 95.75 494 GLY A C 1
ATOM 3728 O O . GLY A 1 494 ? 11.889 -4.508 -11.505 1.00 95.75 494 GLY A O 1
ATOM 3729 N N . GLY A 1 495 ? 11.634 -2.308 -11.640 1.00 97.56 495 GLY A N 1
ATOM 3730 C CA . GLY A 1 495 ? 10.432 -2.388 -12.477 1.00 97.56 495 GLY A CA 1
ATOM 3731 C C . GLY A 1 495 ? 10.094 -1.046 -13.103 1.00 97.56 495 GLY A C 1
ATOM 3732 O O . GLY A 1 495 ? 10.656 -0.023 -12.713 1.00 97.56 495 GLY A O 1
ATOM 3733 N N . ILE A 1 496 ? 9.223 -1.047 -14.111 1.00 98.50 496 ILE A N 1
ATOM 3734 C CA . ILE A 1 496 ? 8.805 0.177 -14.803 1.00 98.50 496 ILE A CA 1
ATOM 3735 C C . ILE A 1 496 ? 7.286 0.226 -14.877 1.00 98.50 496 ILE A C 1
ATOM 3737 O O . ILE A 1 496 ? 6.653 -0.680 -15.413 1.00 98.50 496 ILE A O 1
ATOM 3741 N N . VAL A 1 497 ? 6.712 1.333 -14.430 1.00 98.12 497 VAL A N 1
ATOM 3742 C CA . VAL A 1 497 ? 5.310 1.687 -14.626 1.00 98.12 497 VAL A CA 1
ATOM 3743 C C . VAL A 1 497 ? 5.289 3.046 -15.314 1.00 98.12 497 VAL A C 1
ATOM 3745 O O . VAL A 1 497 ? 5.920 3.994 -14.864 1.00 98.12 497 VAL A O 1
ATOM 3748 N N . GLN A 1 498 ? 4.624 3.152 -16.452 1.00 97.31 498 GLN A N 1
ATOM 3749 C CA . GLN A 1 498 ? 4.684 4.367 -17.263 1.00 97.31 498 GLN A CA 1
ATOM 3750 C C . GLN A 1 498 ? 3.359 4.602 -17.971 1.00 97.31 498 GLN A C 1
ATOM 3752 O O . GLN A 1 498 ? 2.677 3.649 -18.330 1.00 97.31 498 GLN A O 1
ATOM 3757 N N . ASN A 1 499 ? 2.971 5.854 -18.172 1.00 94.50 499 ASN A N 1
ATOM 3758 C CA . ASN A 1 499 ? 1.809 6.162 -18.995 1.00 94.50 499 ASN A CA 1
ATOM 3759 C C . ASN A 1 499 ? 2.086 5.739 -20.443 1.00 94.50 499 ASN A C 1
ATOM 3761 O O . ASN A 1 499 ? 1.391 4.904 -21.007 1.00 94.50 499 ASN A O 1
ATOM 3765 N N . LYS A 1 500 ? 3.198 6.194 -21.018 1.00 93.56 500 LYS A N 1
ATOM 3766 C CA . LYS A 1 500 ? 3.608 5.834 -22.375 1.00 93.56 500 LYS A CA 1
ATOM 3767 C C . LYS A 1 500 ? 4.919 5.075 -22.355 1.00 93.56 500 LYS A C 1
ATOM 3769 O O . LYS A 1 500 ? 5.885 5.518 -21.755 1.00 93.56 500 LYS A O 1
ATOM 3774 N N . ARG A 1 501 ? 4.995 3.940 -23.045 1.00 95.25 501 ARG A N 1
ATOM 3775 C CA . ARG A 1 501 ? 6.246 3.187 -23.142 1.00 95.25 501 ARG A CA 1
ATOM 3776 C C . ARG A 1 501 ? 7.279 3.950 -23.965 1.00 95.25 501 ARG A C 1
ATOM 3778 O O . ARG A 1 501 ? 7.067 4.197 -25.152 1.00 95.25 501 ARG A O 1
ATOM 3785 N N . GLY A 1 502 ? 8.411 4.267 -23.344 1.00 95.56 502 GLY A N 1
ATOM 3786 C CA . GLY A 1 502 ? 9.545 4.885 -24.021 1.00 95.56 502 GLY A CA 1
ATOM 3787 C C . GLY A 1 502 ? 10.474 3.877 -24.691 1.00 95.56 502 GLY A C 1
ATOM 3788 O O . GLY A 1 502 ? 10.621 2.722 -24.274 1.00 95.56 502 GLY A O 1
ATOM 3789 N N . ALA A 1 503 ? 11.120 4.325 -25.767 1.00 94.81 503 ALA A N 1
ATOM 3790 C CA . ALA A 1 503 ? 12.149 3.564 -26.460 1.00 94.81 503 ALA A CA 1
ATOM 3791 C C . ALA A 1 503 ? 13.530 3.814 -25.838 1.00 94.81 503 ALA A C 1
ATOM 3793 O O . ALA A 1 503 ? 13.824 4.900 -25.336 1.00 94.81 503 ALA A O 1
ATOM 3794 N N . VAL A 1 504 ? 14.390 2.793 -25.885 1.00 96.44 504 VAL A N 1
ATOM 3795 C CA . VAL A 1 504 ? 15.751 2.854 -25.318 1.00 96.44 504 VAL A CA 1
ATOM 3796 C C . VAL A 1 504 ? 16.862 2.610 -26.338 1.00 96.44 504 VAL A C 1
ATOM 3798 O O . VAL A 1 504 ? 18.024 2.903 -26.067 1.00 96.44 504 VAL A O 1
ATOM 3801 N N . GLY A 1 505 ? 16.501 2.130 -27.526 1.00 95.56 505 GLY A N 1
ATOM 3802 C CA . GLY A 1 505 ? 17.405 1.856 -28.634 1.00 95.56 505 GLY A CA 1
ATOM 3803 C C . GLY A 1 505 ? 16.639 1.386 -29.867 1.00 95.56 505 GLY A C 1
ATOM 3804 O O . GLY A 1 505 ? 15.422 1.185 -29.810 1.00 95.56 505 GLY A O 1
ATOM 3805 N N . THR A 1 506 ? 17.350 1.215 -30.979 1.00 94.81 506 THR A N 1
ATOM 3806 C CA . THR A 1 506 ? 16.810 0.656 -32.231 1.00 94.81 506 THR A CA 1
ATOM 3807 C C . THR A 1 506 ? 17.565 -0.606 -32.629 1.00 94.81 506 THR A C 1
ATOM 3809 O O . THR A 1 506 ? 18.704 -0.819 -32.212 1.00 94.81 506 THR A O 1
ATOM 3812 N N . PHE A 1 507 ? 16.929 -1.466 -33.422 1.00 90.06 507 PHE A N 1
ATOM 3813 C CA . PHE A 1 507 ? 17.458 -2.781 -33.774 1.00 90.06 507 PHE A CA 1
ATOM 3814 C C . PHE A 1 507 ? 17.110 -3.166 -35.214 1.00 90.06 507 PHE A C 1
ATOM 3816 O O . PHE A 1 507 ? 16.135 -2.678 -35.785 1.00 90.06 507 PHE A O 1
ATOM 3823 N N . SER A 1 508 ? 17.904 -4.077 -35.777 1.00 88.38 508 SER A N 1
ATOM 3824 C CA . SER A 1 508 ? 17.591 -4.818 -37.000 1.00 88.38 508 SER A CA 1
ATOM 3825 C C . SER A 1 508 ? 17.829 -6.303 -36.738 1.00 88.38 508 SER A C 1
ATOM 3827 O O . SER A 1 508 ? 18.958 -6.722 -36.468 1.00 88.38 508 SER A O 1
ATOM 3829 N N . GLY A 1 509 ? 16.750 -7.092 -36.736 1.00 83.38 509 GLY A N 1
ATOM 3830 C CA . GLY A 1 509 ? 16.780 -8.448 -36.179 1.00 83.38 509 GLY A CA 1
ATOM 3831 C C . GLY A 1 509 ? 17.241 -8.424 -34.717 1.00 83.38 509 GLY A C 1
ATOM 3832 O O . GLY A 1 509 ? 16.758 -7.609 -33.931 1.00 83.38 509 GLY A O 1
ATOM 3833 N N . ASP A 1 510 ? 18.221 -9.263 -34.378 1.00 81.31 510 ASP A N 1
ATOM 3834 C CA . ASP A 1 510 ? 18.820 -9.321 -33.036 1.00 81.31 510 ASP A CA 1
ATOM 3835 C C . ASP A 1 510 ? 19.994 -8.337 -32.840 1.00 81.31 510 ASP A C 1
ATOM 3837 O O . ASP A 1 510 ? 20.578 -8.271 -31.758 1.00 81.31 510 ASP A O 1
ATOM 3841 N N . THR A 1 511 ? 20.353 -7.557 -33.869 1.00 89.25 511 THR A N 1
ATOM 3842 C CA . THR A 1 511 ? 21.482 -6.614 -33.812 1.00 89.25 511 THR A CA 1
ATOM 3843 C C . THR A 1 511 ? 21.032 -5.242 -33.313 1.00 89.25 511 THR A C 1
ATOM 3845 O O . THR A 1 511 ? 20.167 -4.605 -33.919 1.00 89.25 511 THR A O 1
ATOM 3848 N N . LEU A 1 512 ? 21.664 -4.754 -32.241 1.00 92.62 512 LEU A N 1
ATOM 3849 C CA . LEU A 1 512 ? 21.502 -3.386 -31.739 1.00 92.62 512 LEU A CA 1
ATOM 3850 C C . LEU A 1 512 ? 22.132 -2.374 -32.714 1.00 92.62 512 LEU A C 1
ATOM 3852 O O . LEU A 1 512 ? 23.302 -2.513 -33.069 1.00 92.62 512 LEU A O 1
ATOM 3856 N N . LEU A 1 513 ? 21.377 -1.347 -33.115 1.00 96.12 513 LEU A N 1
ATOM 3857 C CA . LEU A 1 513 ? 21.836 -0.300 -34.039 1.00 96.12 513 LEU A CA 1
ATOM 3858 C C . LEU A 1 513 ? 22.189 1.010 -33.329 1.00 96.12 513 LEU A C 1
ATOM 3860 O O . LEU A 1 513 ? 23.215 1.612 -33.632 1.00 96.12 513 LEU A O 1
ATOM 3864 N N . THR A 1 514 ? 21.353 1.451 -32.388 1.00 97.69 514 THR A N 1
ATOM 3865 C CA . THR A 1 514 ? 21.525 2.711 -31.643 1.00 97.69 514 THR A CA 1
ATOM 3866 C C . THR A 1 514 ? 21.006 2.556 -30.216 1.00 97.69 514 THR A C 1
ATOM 3868 O O . THR A 1 514 ? 20.135 1.720 -29.963 1.00 97.69 514 THR A O 1
ATOM 3871 N N . GLY A 1 515 ? 21.486 3.382 -29.284 1.00 97.50 515 GLY A N 1
ATOM 3872 C CA . GLY A 1 515 ? 21.018 3.354 -27.895 1.00 97.50 515 GLY A CA 1
ATOM 3873 C C . GLY A 1 515 ? 21.397 2.054 -27.179 1.00 97.50 515 GLY A C 1
ATOM 3874 O O . GLY A 1 515 ? 22.481 1.524 -27.406 1.00 97.50 515 GLY A O 1
ATOM 3875 N N . TYR A 1 516 ? 20.527 1.553 -26.304 1.00 97.12 516 TYR A N 1
ATOM 3876 C CA . TYR A 1 516 ? 20.771 0.354 -25.501 1.00 97.12 516 TYR A CA 1
ATOM 3877 C C . TYR A 1 516 ? 19.883 -0.822 -25.907 1.00 97.12 516 TYR A C 1
ATOM 3879 O O . TYR A 1 516 ? 18.717 -0.646 -26.266 1.00 97.12 516 TYR A O 1
ATOM 3887 N N . ASP A 1 517 ? 20.415 -2.032 -25.744 1.00 93.62 517 ASP A N 1
ATOM 3888 C CA . ASP A 1 517 ? 19.612 -3.251 -25.701 1.00 93.62 517 ASP A CA 1
ATOM 3889 C C . ASP A 1 517 ? 18.975 -3.429 -24.312 1.00 93.62 517 ASP A C 1
ATOM 3891 O O . ASP A 1 517 ? 19.560 -3.047 -23.296 1.00 93.62 517 ASP A O 1
ATOM 3895 N N . LYS A 1 518 ? 17.775 -4.004 -24.236 1.00 91.31 518 LYS A N 1
ATOM 3896 C CA . LYS A 1 518 ? 17.040 -4.138 -22.970 1.00 91.31 518 LYS A CA 1
ATOM 3897 C C . LYS A 1 518 ? 17.522 -5.364 -22.196 1.00 91.31 518 LYS A C 1
ATOM 3899 O O . LYS A 1 518 ? 17.512 -6.478 -22.707 1.00 91.31 518 LYS A O 1
ATOM 3904 N N . ASN A 1 519 ? 17.883 -5.178 -20.930 1.00 90.25 519 ASN A N 1
ATOM 3905 C CA . ASN A 1 519 ? 18.081 -6.266 -19.974 1.00 90.25 519 ASN A CA 1
ATOM 3906 C C . ASN A 1 519 ? 17.361 -5.915 -18.671 1.00 90.25 519 ASN A C 1
ATOM 3908 O O . ASN A 1 519 ? 17.964 -5.409 -17.726 1.00 90.25 519 ASN A O 1
ATOM 3912 N N . TYR A 1 520 ? 16.043 -6.110 -18.664 1.00 90.69 520 TYR A N 1
ATOM 3913 C CA . TYR A 1 520 ? 15.189 -5.719 -17.547 1.00 90.69 520 TYR A CA 1
ATOM 3914 C C . TYR A 1 520 ? 14.907 -6.927 -16.674 1.00 90.69 520 TYR A C 1
ATOM 3916 O O . TYR A 1 520 ? 14.316 -7.903 -17.126 1.00 90.69 520 TYR A O 1
ATOM 3924 N N . ARG A 1 521 ? 15.330 -6.859 -15.417 1.00 89.38 521 ARG A N 1
ATOM 3925 C CA . ARG A 1 521 ? 15.074 -7.887 -14.418 1.00 89.38 521 ARG A CA 1
ATOM 3926 C C . ARG A 1 521 ? 14.196 -7.312 -13.331 1.00 89.38 521 ARG A C 1
ATOM 3928 O O . ARG A 1 521 ? 14.477 -6.242 -12.796 1.00 89.38 521 ARG A O 1
ATOM 3935 N N . TYR A 1 522 ? 13.128 -8.041 -13.034 1.00 92.19 522 TYR A N 1
ATOM 3936 C CA . TYR A 1 522 ? 12.225 -7.641 -11.977 1.00 92.19 522 TYR A CA 1
ATOM 3937 C C . TYR A 1 522 ? 12.859 -7.875 -10.608 1.00 92.19 522 TYR A C 1
ATOM 3939 O O . TYR A 1 522 ? 13.364 -8.971 -10.359 1.00 92.19 522 TYR A O 1
ATOM 3947 N N . ASP A 1 523 ? 12.809 -6.876 -9.730 1.00 92.50 523 ASP A N 1
ATOM 3948 C CA . ASP A 1 523 ? 13.177 -7.066 -8.329 1.00 92.50 523 ASP A CA 1
ATOM 3949 C C . ASP A 1 523 ? 12.003 -7.678 -7.563 1.00 92.50 523 ASP A C 1
ATOM 3951 O O . ASP A 1 523 ? 11.068 -6.992 -7.147 1.00 92.50 523 ASP A O 1
ATOM 3955 N N . THR A 1 524 ? 12.050 -8.996 -7.370 1.00 86.75 524 THR A N 1
ATOM 3956 C CA . THR A 1 524 ? 10.963 -9.747 -6.734 1.00 86.75 524 THR A CA 1
ATOM 3957 C C . THR A 1 524 ? 10.684 -9.308 -5.301 1.00 86.75 524 THR A C 1
ATOM 3959 O O . THR A 1 524 ? 9.567 -9.512 -4.825 1.00 86.75 524 THR A O 1
ATOM 3962 N N . ARG A 1 525 ? 11.649 -8.665 -4.621 1.00 88.38 525 ARG A N 1
ATOM 3963 C CA . ARG A 1 525 ? 11.460 -8.134 -3.262 1.00 88.38 525 ARG A CA 1
ATOM 3964 C C . ARG A 1 525 ? 10.345 -7.088 -3.222 1.00 88.38 525 ARG A C 1
ATOM 3966 O O . ARG A 1 525 ? 9.642 -6.996 -2.222 1.00 88.38 525 ARG A O 1
ATOM 3973 N N . PHE A 1 526 ? 10.125 -6.344 -4.308 1.00 90.94 526 PHE A N 1
ATOM 3974 C CA . PHE A 1 526 ? 9.155 -5.245 -4.354 1.00 90.94 526 PHE A CA 1
ATOM 3975 C C . PHE A 1 526 ? 7.684 -5.677 -4.375 1.00 90.94 526 PHE A C 1
ATOM 3977 O O . PHE A 1 526 ? 6.807 -4.838 -4.178 1.00 90.94 526 PHE A O 1
ATOM 3984 N N . THR A 1 527 ? 7.400 -6.972 -4.532 1.00 82.62 527 THR A N 1
ATOM 3985 C CA . THR A 1 527 ? 6.050 -7.515 -4.293 1.00 82.62 527 THR A CA 1
ATOM 3986 C C . THR A 1 527 ? 5.628 -7.413 -2.824 1.00 82.62 527 THR A C 1
ATOM 3988 O O . THR A 1 527 ? 4.444 -7.265 -2.524 1.00 82.62 527 THR A O 1
ATOM 3991 N N . GLU A 1 528 ? 6.607 -7.441 -1.920 1.00 79.62 528 GLU A N 1
ATOM 3992 C CA . GLU A 1 528 ? 6.426 -7.559 -0.472 1.00 79.62 528 GLU A CA 1
ATOM 3993 C C . GLU A 1 528 ? 6.950 -6.332 0.277 1.00 79.62 528 GLU A C 1
ATOM 3995 O O . GLU A 1 528 ? 6.310 -5.800 1.187 1.00 79.62 528 GLU A O 1
ATOM 4000 N N . ASN A 1 529 ? 8.120 -5.858 -0.146 1.00 86.12 529 ASN A N 1
ATOM 4001 C CA . ASN A 1 529 ? 8.860 -4.773 0.471 1.00 86.12 529 ASN A CA 1
ATOM 4002 C C . ASN A 1 529 ? 9.248 -3.723 -0.588 1.00 86.12 529 ASN A C 1
ATOM 4004 O O . ASN A 1 529 ? 10.429 -3.601 -0.932 1.00 86.12 529 ASN A O 1
ATOM 4008 N N . PRO A 1 530 ? 8.264 -3.002 -1.162 1.00 92.69 530 PRO A N 1
ATOM 4009 C CA . PRO A 1 530 ? 8.507 -1.979 -2.180 1.00 92.69 530 PRO A CA 1
ATOM 4010 C C . PRO A 1 530 ? 9.357 -0.823 -1.626 1.00 92.69 530 PRO A C 1
ATOM 4012 O O . PRO A 1 530 ? 9.550 -0.747 -0.410 1.00 92.69 530 PRO A O 1
ATOM 4015 N N . PRO A 1 531 ? 9.851 0.102 -2.472 1.00 95.75 531 PRO A N 1
ATOM 4016 C CA . PRO A 1 531 ? 10.471 1.332 -1.982 1.00 95.75 531 PRO A CA 1
ATOM 4017 C C . PRO A 1 531 ? 9.551 2.117 -1.022 1.00 95.75 531 PRO A C 1
ATOM 4019 O O . PRO A 1 531 ? 8.328 1.941 -1.073 1.00 95.75 531 PRO A O 1
ATOM 4022 N N . PRO A 1 532 ? 10.102 2.987 -0.156 1.00 93.25 532 PRO A N 1
ATOM 4023 C CA . PRO A 1 532 ? 9.324 3.714 0.848 1.00 93.25 532 PRO A CA 1
ATOM 4024 C C . PRO A 1 532 ? 8.110 4.430 0.257 1.00 93.25 532 PRO A C 1
ATOM 4026 O O . PRO A 1 532 ? 8.219 5.110 -0.762 1.00 93.25 532 PRO A O 1
ATOM 4029 N N . GLU A 1 533 ? 6.945 4.285 0.888 1.00 91.06 533 GLU A N 1
ATOM 4030 C CA . GLU A 1 533 ? 5.712 4.989 0.501 1.00 91.06 533 GLU A CA 1
ATOM 4031 C C . GLU A 1 533 ? 5.268 4.815 -0.967 1.00 91.06 533 GLU A C 1
ATOM 4033 O O . GLU A 1 533 ? 4.495 5.635 -1.486 1.00 91.06 533 GLU A O 1
ATOM 4038 N N . TYR A 1 534 ? 5.710 3.739 -1.637 1.00 94.00 534 TYR A N 1
ATOM 4039 C CA . TYR A 1 534 ? 5.405 3.520 -3.050 1.00 94.00 534 TYR A CA 1
ATOM 4040 C C . TYR A 1 534 ? 3.887 3.477 -3.312 1.00 94.00 534 TYR A C 1
ATOM 4042 O O . TYR A 1 534 ? 3.148 2.867 -2.530 1.00 94.00 534 TYR A O 1
ATOM 4050 N N . PRO A 1 535 ? 3.390 4.086 -4.407 1.00 93.06 535 PRO A N 1
ATOM 4051 C CA . PRO A 1 535 ? 1.958 4.217 -4.647 1.00 93.06 535 PRO A CA 1
ATOM 4052 C C . PRO A 1 535 ? 1.208 2.868 -4.629 1.00 93.06 535 PRO A C 1
ATOM 4054 O O . PRO A 1 535 ? 1.582 1.946 -5.368 1.00 93.06 535 PRO A O 1
ATOM 4057 N N . PRO A 1 536 ? 0.140 2.729 -3.815 1.00 90.25 536 PRO A N 1
ATOM 4058 C CA . PRO A 1 536 ? -0.695 1.530 -3.801 1.00 90.25 536 PRO A CA 1
ATOM 4059 C C . PRO A 1 536 ? -1.514 1.456 -5.086 1.00 90.25 536 PRO A C 1
ATOM 4061 O O . PRO A 1 536 ? -1.826 2.505 -5.637 1.00 90.25 536 PRO A O 1
ATOM 4064 N N . LEU A 1 537 ? -1.918 0.264 -5.519 1.00 88.31 537 LEU A N 1
ATOM 4065 C CA . LEU A 1 537 ? -2.991 0.073 -6.498 1.00 88.31 537 LEU A CA 1
ATOM 4066 C C . LEU A 1 537 ? -4.352 0.329 -5.846 1.00 88.31 537 LEU A C 1
ATOM 4068 O O . LEU A 1 537 ? -4.549 0.009 -4.670 1.00 88.31 537 LEU A O 1
ATOM 4072 N N . LEU A 1 538 ? -5.284 0.918 -6.596 1.00 82.62 538 LEU A N 1
ATOM 4073 C CA . LEU A 1 538 ? -6.656 1.105 -6.121 1.00 82.62 538 LEU A CA 1
ATOM 4074 C C . LEU A 1 538 ? -7.344 -0.253 -5.957 1.00 82.62 538 LEU A C 1
ATOM 4076 O O . LEU A 1 538 ? -7.269 -1.097 -6.844 1.00 82.62 538 LEU A O 1
ATOM 4080 N N . ASP A 1 539 ? -7.989 -0.441 -4.805 1.00 76.88 539 ASP A N 1
ATOM 4081 C CA . ASP A 1 539 ? -8.836 -1.590 -4.459 1.00 76.88 539 ASP A CA 1
ATOM 4082 C C . ASP A 1 539 ? -8.184 -2.983 -4.562 1.00 76.88 539 ASP A C 1
ATOM 4084 O O . ASP A 1 539 ? -8.865 -4.007 -4.499 1.00 76.88 539 ASP A O 1
ATOM 4088 N N . GLU A 1 540 ? -6.852 -3.050 -4.634 1.00 81.62 540 GLU A N 1
ATOM 4089 C CA . GLU A 1 540 ? -6.106 -4.306 -4.645 1.00 81.62 540 GLU A CA 1
ATOM 4090 C C . GLU A 1 540 ? -5.408 -4.573 -3.306 1.00 81.62 540 GLU A C 1
ATOM 4092 O O . GLU A 1 540 ? -4.490 -3.864 -2.880 1.00 81.62 540 GLU A O 1
ATOM 4097 N N . ILE A 1 541 ? -5.807 -5.670 -2.664 1.00 83.25 541 ILE A N 1
ATOM 4098 C CA . ILE A 1 541 ? -5.196 -6.196 -1.441 1.00 83.25 541 ILE A CA 1
ATOM 4099 C C . ILE A 1 541 ? -4.610 -7.589 -1.687 1.00 83.25 541 ILE A C 1
ATOM 4101 O O . ILE A 1 541 ? -5.097 -8.357 -2.518 1.00 83.25 541 ILE A O 1
ATOM 4105 N N . SER A 1 542 ? -3.559 -7.928 -0.951 1.00 80.75 542 SER A N 1
ATOM 4106 C CA . SER A 1 542 ? -3.019 -9.284 -0.846 1.00 80.75 542 SER A CA 1
ATOM 4107 C C . SER A 1 542 ? -2.966 -9.715 0.612 1.00 80.75 542 SER A C 1
ATOM 4109 O O . SER A 1 542 ? -3.066 -8.886 1.513 1.00 80.75 542 SER A O 1
ATOM 4111 N N . PHE A 1 543 ? -2.832 -11.018 0.838 1.00 82.25 543 PHE A N 1
ATOM 4112 C CA . PHE A 1 543 ? -2.615 -11.616 2.149 1.00 82.25 543 PHE A CA 1
ATOM 4113 C C . PHE A 1 543 ? -1.666 -12.808 2.016 1.00 82.25 543 PHE A C 1
ATOM 4115 O O . PHE A 1 543 ? -1.609 -13.426 0.953 1.00 82.25 543 PHE A O 1
ATOM 4122 N N . ASP A 1 544 ? -0.951 -13.146 3.087 1.00 76.25 544 ASP A N 1
ATOM 4123 C CA . ASP A 1 544 ? 0.053 -14.217 3.052 1.00 76.25 544 ASP A CA 1
ATOM 4124 C C . ASP A 1 544 ? -0.586 -15.592 3.223 1.00 76.25 544 ASP A C 1
ATOM 4126 O O . ASP A 1 544 ? -0.292 -16.546 2.506 1.00 76.25 544 ASP A O 1
ATOM 4130 N N . LYS A 1 545 ? -1.466 -15.709 4.218 1.00 75.81 545 LYS A N 1
ATOM 4131 C CA . LYS A 1 545 ? -2.099 -16.973 4.590 1.00 75.81 545 LYS A CA 1
ATOM 4132 C C . LYS A 1 545 ? -3.442 -16.728 5.246 1.00 75.81 545 LYS A C 1
ATOM 4134 O O . LYS A 1 545 ? -3.661 -15.695 5.884 1.00 75.81 545 LYS A O 1
ATOM 4139 N N . TRP A 1 546 ? -4.309 -17.723 5.133 1.00 80.56 546 TRP A N 1
ATOM 4140 C CA . TRP A 1 546 ? -5.522 -17.813 5.926 1.00 80.56 546 TRP A CA 1
ATOM 4141 C C . TRP A 1 546 ? -5.607 -19.183 6.600 1.00 80.56 546 TRP A C 1
ATOM 4143 O O . TRP A 1 546 ? -5.040 -20.159 6.106 1.00 80.56 546 TRP A O 1
ATOM 4153 N N . ARG A 1 547 ? -6.283 -19.250 7.746 1.00 71.50 547 ARG A N 1
ATOM 4154 C CA . ARG A 1 547 ? -6.593 -20.503 8.447 1.00 71.50 547 ARG A CA 1
ATOM 4155 C C . ARG A 1 547 ? -8.014 -20.471 8.995 1.00 71.50 547 ARG A C 1
ATOM 4157 O O . ARG A 1 547 ? -8.460 -19.411 9.426 1.00 71.50 547 ARG A O 1
ATOM 4164 N N . ASP A 1 548 ? -8.673 -21.626 8.974 1.00 76.94 548 ASP A N 1
ATOM 4165 C CA . ASP A 1 548 ? -9.951 -21.896 9.647 1.00 76.94 548 ASP A CA 1
ATOM 4166 C C . ASP A 1 548 ? -9.673 -22.705 10.918 1.00 76.94 548 ASP A C 1
ATOM 4168 O O . ASP A 1 548 ? -8.869 -23.644 10.878 1.00 76.94 548 ASP A O 1
ATOM 4172 N N . MET A 1 549 ? -10.298 -22.317 12.027 1.00 58.97 549 MET A N 1
ATOM 4173 C CA . MET A 1 549 ? -10.205 -22.976 13.333 1.00 58.97 549 MET A CA 1
ATOM 4174 C C . MET A 1 549 ? -11.590 -23.287 13.885 1.00 58.97 549 MET A C 1
ATOM 4176 O O . MET A 1 549 ? -12.489 -22.414 13.776 1.00 58.97 549 MET A O 1
#

pLDDT: mean 87.22, std 13.08, range [24.78, 98.81]

Sequence (549 aa):
MKRWLHVINSDSDGYFYPGDVRTIVARPNPDPTMIFHMWRIDSGADVSMFGSIYLSPTTFVMPDNDVQITALYTNRPATNFTLTVVSGSGSGTYSNGTVVSISADPAPGGTVFDRWTGSDSTYFGSIYASNTTFVMPYANAAITAAYVNTYSLTVNNGTGDGSYSNGCFVQISADPPPVDQYFASWYGAPDSRFGSITAPNTTFRMTNGPSVITATYMPGSTNSGSAPPAGSQTKTYAIVSVGTSRGQGRMVIVTGMRRKTWAQYALWSDYNGQIYFKSGEKFYGLVHSNSKLWFSGDPEFFERVTSADSTYGGSTNQCIFRKGFILGAPTNSMAYVTFASMLSKADLVLTGRTDITFNGTDLLINCPDSGWTNRTYALPGDVVIAVCTNASSRDVAVGGVLDGRVTIVSERDILITNHVTYASDPATNPASDDALGLIANRDVVVKPSCPNDLKLYAHIMATGNLTPSDDNDGSFGVENYGSGSPRGKLNLWGGIVQNKRGAVGTFSGDTLLTGYDKNYRYDTRFTENPPPEYPPLLDEISFDKWRDM